Protein 3AB8 (pdb70)

Foldseek 3Di:
DEEEEEAQLFLFFQQLLVASLVLCLLVVHAYEYEHEQAVVQLCVLVVVVSCVSSVVSSVVSQVSRVVSQVVSVVVSVVSVHNYHYDYYYDHLLVVSQVVLVVGAEYTGEQDGDVDDLVAQFRHVSLLSNLQDHQHKYKYFGSDHDAQAEEEAEWQPDPFSVQLLVNVLVVCQSVVHAYEYEFEAPPQVSSVVRFVVSQVVSVVSVHHYHYDYYYDQSLVVQQVPDDANYEYTYERDHDDDPVDDSNRSNNGRHNYMYMYHD/DEEEEEAQLFLFFQQLLQASLVLCLLLVHAYEYEYEQALVVLQPLVCVSVVSSVVSSVVSQVVLVVSQVVSVVVSVVSVHHYHYYYHYYHLLVVSQVVLVPGAEYTGEQDGDVDDLPAQFRHPSLQSNLQDHQHKYKYFGSDHAAQAEEEAEWQPDPFSVQLLVSVLVSCQSVVHAYEYEFEAPDQVSRVVRFVVSQVVSVVSVHHYHYDYYYDQSLVVQQVPDDANYEYTYEADHDDDPVDDSNRSNNGRHNYMYMYGD

B-factor: mean 15.35, std 7.12, range [5.15, 46.77]

InterPro domains:
  IPR006015 Universal stress protein A family [PR01438] (154-172)
  IPR006015 Universal stress protein A family [PR01438] (246-268)
  IPR006016 UspA [PF00582] (2-147)

Radius of gyration: 24.47 Å; Cα contacts (8 Å, |Δi|>4): 1209; chains: 2; bounding box: 44×69×67 Å

Nearest PDB structures (foldseek):
  3ab8-assembly1_B  TM=1.004E+00  e=9.049E-58  Thermus thermophilus HB8
  3ab8-assembly1_A  TM=1.002E+00  e=3.783E-56  Thermus thermophilus HB8
  3ab7-assembly3_B  TM=9.927E-01  e=1.081E-43  Thermus thermophilus HB8
  3ab7-assembly2_A  TM=9.658E-01  e=2.750E-43  Thermus thermophilus HB8
  3olq-assembly1_A-2  TM=7.459E-01  e=1.539E-10  Proteus mirabilis HI4320

Sequence (521 aa):
MRILLATDGSPQARGAEALAEWLAYKLSAPLTVLFVVDTRLARIPELLPVPVLRTELERALALRGEAVLERVRQSALAAGVAVEAVLEEGVPHEAILRRARAADLLVLGRSGEAHGDGFGGLGSTADRVLRASPVPVLLAPGEPVELEGALLGYDASESAVRALHALAPLARALGLGVRVVSVHEDPARAEAWALEAEAYLRDHGVEASALVLGGDAADHLLRLQGPGDLLALGAPVRRLVFGSTAERVIRNAQGPVLTARMRILLATDGSPQARGAEALAEWLAYKLSAPLTVLFVVDTRLARIPELPVPVLRTELERALALRGEAVLERVRQSALAAGVAVEAVLEEGVPHEAILRRARAADLLVLGRSGEAHGDGFGGLGSTADRVLRASPVPVLLAPGEPVELEGALLGYDASESAVRALHALAPLARALGLGVRVVSVHEDPARAEAWALEAEAYLRDHGVEASALVLGGDAADHLLRLQGPGDLLALGAPVRRLVFGSTAERVIRNAQGPVLTAR

Secondary structure (DSSP, 8-state):
--EEEE--S-GGGHHHHHHHHHHHHHHT--EEEEEEEEHHHHTHHHH--HHHHHHHHHHHHHHHHHHHHHHHHHHHHHTT--EEEEEEEE-HHHHHHHHHTT-SEEEEESS-TTS-TT--S--HHHHHHHHH-SS-EEEE-SS-----EEEEE--S-HHHHHHHHHHHHHHHHHT--EEEEEE-SSHHHHHHHHHHHHHHHHHTT--EEEEEE-S-HHHHHHHH--TTEEEEEEPP-S--SS--HHHHHHHH-SS-EEEE-/--EEEE--S-GGGHHHHHHHHHHHHHHT--EEEEEEEEHHHHTGGG--HHHHHHHHHHHHHHHHHHHHHHHHHHHHHHT--EEEEEEEE-HHHHHHHHHTT-SEEEEESS-TTS-TT--S--HHHHHHHHH-SS-EEEE-SS-----EEEEE--S-HHHHHHHHHHHHHHHHHT--EEEEEE-SSHHHHHHHHHHHHHHHHHTT--EEEEEE-S-HHHHHHHH--TTEEEEEEPP-S--SS--HHHHHHHH-SS-EEEE-

Solvent-accessible surface area: 22353 Å² total; per-residue (Å²): 91,35,0,2,0,8,8,42,21,5,96,14,4,89,2,0,13,42,6,0,19,56,0,2,139,110,37,106,7,35,0,11,0,2,12,18,5,14,28,78,67,0,103,83,13,99,131,175,125,57,101,82,80,46,59,88,74,36,144,59,34,30,107,102,0,84,65,11,11,86,108,1,98,115,54,0,90,9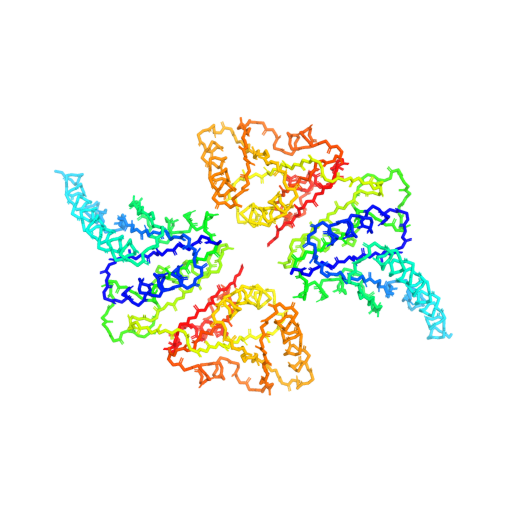3,44,66,8,73,27,77,44,18,62,28,82,15,31,15,20,101,4,8,33,93,84,0,48,38,2,29,5,0,0,8,9,12,9,15,91,89,69,54,98,80,75,50,11,34,11,75,34,5,25,111,0,2,38,50,1,18,8,29,1,0,0,3,22,10,116,60,48,99,6,127,7,1,0,0,12,2,68,15,45,73,31,3,1,24,0,0,31,20,0,2,84,8,2,150,56,33,67,26,34,2,68,0,3,0,21,61,138,48,95,74,120,0,32,59,44,1,116,33,0,11,56,6,0,132,61,41,40,6,143,17,58,37,69,66,53,32,54,60,25,2,56,48,6,34,185,60,10,22,103,7,20,3,0,0,7,10,8,9,133,172,142,66,142,184,18,33,55,11,26,90,0,6,170,73,6,124,0,0,0,0,1,4,68,81,36,0,2,0,9,9,42,28,9,93,11,4,85,2,0,12,42,6,0,28,51,0,1,134,109,37,108,8,38,0,9,0,1,11,18,3,13,41,119,65,1,31,91,30,96,192,127,60,66,71,96,66,54,90,73,43,139,59,26,23,104,107,0,86,63,12,12,59,111,1,96,60,51,0,85,90,45,68,10,71,16,86,44,15,71,26,85,16,33,16,19,94,1,8,33,93,91,0,52,35,2,30,4,0,0,7,8,12,9,14,86,89,73,54,95,79,75,50,12,38,11,78,33,5,27,112,0,3,39,49,1,17,9,30,2,0,0,2,23,9,118,59,52,113,7,82,10,2,1,0,11,2,68,14,45,74,29,2,2,31,0,0,31,20,1,2,83,6,3,153,53,32,68,28,25,3,74,0,3,0,24,75,98,68,96,71,34,0,90,57,56,0,96,37,0,11,58,6,0,135,61,38,40,4,134,15,54,36,62,58,52,34,73,60,26,0,61,50,6,34,187,59,10,23,104,10,20,3,0,0,8,9,6,9,133,170,143,64,141,186,21,32,58,11,28,82,0,5,170,72,7,123,0,0,0,0,1,4,68

Structure (mmCIF, N/CA/C/O backbone):
data_3AB8
#
_entry.id   3AB8
#
_cell.length_a   38.910
_cell.length_b   53.774
_cell.length_c   63.429
_cell.angle_alpha   78.91
_cell.angle_beta   72.12
_cell.angle_gamma   69.66
#
_symmetry.space_group_name_H-M   'P 1'
#
loop_
_entity.id
_entity.type
_entity.pdbx_description
1 polymer 'Putative uncharacterized protein TTHA0350'
2 non-polymer "ADENOSINE-5'-TRIPHOSPHATE"
3 non-polymer 'MAGNESIUM ION'
4 water water
#
loop_
_atom_site.group_PDB
_atom_site.id
_atom_site.type_symbol
_atom_site.label_atom_id
_atom_site.label_alt_id
_atom_site.label_comp_id
_atom_site.label_asym_id
_atom_site.label_entity_id
_atom_site.label_seq_id
_atom_site.pdbx_PDB_ins_code
_atom_site.Cartn_x
_atom_site.Cartn_y
_atom_site.Cartn_z
_atom_site.occupancy
_atom_site.B_iso_or_equiv
_atom_site.auth_seq_id
_atom_site.auth_comp_id
_atom_site.auth_asym_id
_atom_site.auth_atom_id
_atom_site.pdbx_PDB_model_num
ATOM 1 N N . MET A 1 1 ? 7.516 41.813 -8.857 1.00 19.57 1 MET A N 1
ATOM 2 C CA . MET A 1 1 ? 8.719 42.356 -8.165 1.00 18.71 1 MET A CA 1
ATOM 3 C C . MET A 1 1 ? 8.995 41.474 -6.949 1.00 17.67 1 MET A C 1
ATOM 4 O O . MET A 1 1 ? 8.220 41.446 -5.995 1.00 17.67 1 MET A O 1
ATOM 9 N N . ARG A 1 2 ? 10.105 40.747 -7.001 1.00 14.19 2 ARG A N 1
ATOM 10 C CA . ARG A 1 2 ? 10.486 39.823 -5.939 1.00 12.06 2 ARG A CA 1
ATOM 11 C C . ARG A 1 2 ? 11.428 40.443 -4.909 1.00 10.68 2 ARG A C 1
ATOM 12 O O . ARG A 1 2 ? 12.475 40.986 -5.257 1.00 9.36 2 ARG A O 1
ATOM 20 N N . ILE A 1 3 ? 11.042 40.376 -3.637 1.00 8.75 3 ILE A N 1
ATOM 21 C CA . ILE A 1 3 ? 11.877 40.913 -2.567 1.00 7.93 3 ILE A CA 1
ATOM 22 C C . ILE A 1 3 ? 12.606 39.767 -1.879 1.00 8.05 3 ILE A C 1
ATOM 23 O O . ILE A 1 3 ? 12.000 38.746 -1.555 1.00 8.60 3 ILE A O 1
ATOM 28 N N . LEU A 1 4 ? 13.909 39.934 -1.667 1.00 7.53 4 LEU A N 1
ATOM 29 C CA . LEU A 1 4 ? 14.708 38.917 -0.993 1.00 7.82 4 LEU A CA 1
ATOM 30 C C . LEU A 1 4 ? 15.205 39.456 0.338 1.00 7.82 4 LEU A C 1
ATOM 31 O O . LEU A 1 4 ? 16.012 40.389 0.382 1.00 8.41 4 LEU A O 1
ATOM 36 N N . LEU A 1 5 ? 14.703 38.880 1.421 1.00 7.23 5 LEU A N 1
ATOM 37 C CA . LEU A 1 5 ? 15.115 39.275 2.757 1.00 6.95 5 LEU A CA 1
ATOM 38 C C . LEU A 1 5 ? 16.191 38.316 3.236 1.00 6.23 5 LEU A C 1
ATOM 39 O O . LEU A 1 5 ? 15.989 37.098 3.242 1.00 8.13 5 LEU A O 1
ATOM 44 N N . ALA A 1 6 ? 17.339 38.860 3.620 1.00 6.89 6 ALA A N 1
ATOM 45 C CA . ALA A 1 6 ? 18.424 38.033 4.138 1.00 6.94 6 ALA A CA 1
ATOM 46 C C . ALA A 1 6 ? 18.492 38.316 5.631 1.00 8.16 6 ALA A C 1
ATOM 47 O O . ALA A 1 6 ? 18.655 39.462 6.034 1.00 9.91 6 ALA A O 1
ATOM 49 N N . THR A 1 7 ? 18.350 37.285 6.456 1.00 7.95 7 THR A N 1
ATOM 50 C CA . THR A 1 7 ? 18.411 37.491 7.900 1.00 7.89 7 THR A CA 1
ATOM 51 C C . THR A 1 7 ? 19.193 36.409 8.622 1.00 7.31 7 THR A C 1
ATOM 52 O O . THR A 1 7 ? 19.156 35.249 8.227 1.00 8.81 7 THR A O 1
ATOM 56 N N . ASP A 1 8 ? 19.920 36.806 9.665 1.00 8.27 8 ASP A N 1
ATOM 57 C CA . ASP A 1 8 ? 20.682 35.867 10.474 1.00 8.89 8 ASP A CA 1
ATOM 58 C C . ASP A 1 8 ? 19.935 35.650 11.791 1.00 10.17 8 ASP A C 1
ATOM 59 O O . ASP A 1 8 ? 20.443 35.020 12.719 1.00 11.55 8 ASP A O 1
ATOM 64 N N . GLY A 1 9 ? 18.716 36.180 11.853 1.00 9.29 9 GLY A N 1
ATOM 65 C CA . GLY A 1 9 ? 17.883 36.027 13.038 1.00 11.19 9 GLY A CA 1
ATOM 66 C C . GLY A 1 9 ? 18.309 36.801 14.271 1.00 10.82 9 GLY A C 1
ATOM 67 O O . GLY A 1 9 ? 17.752 36.603 15.352 1.00 13.48 9 GLY A O 1
ATOM 68 N N . SER A 1 10 ? 19.282 37.694 14.118 1.00 9.96 10 SER A N 1
ATOM 69 C CA . SER A 1 10 ? 19.783 38.487 15.235 1.00 9.86 10 SER A CA 1
ATOM 70 C C . SER A 1 10 ? 18.930 39.722 15.518 1.00 9.87 10 SER A C 1
ATOM 71 O O . SER A 1 10 ? 18.099 40.118 14.705 1.00 9.68 10 SER A O 1
ATOM 74 N N . PRO A 1 11 ? 19.119 40.340 16.695 1.00 10.96 11 PRO A N 1
ATOM 75 C CA . PRO A 1 11 ? 18.346 41.539 17.025 1.00 11.23 11 PRO A CA 1
ATOM 76 C C . PRO A 1 11 ? 18.609 42.635 15.990 1.00 11.50 11 PRO A C 1
ATOM 77 O O . PRO A 1 11 ? 17.695 43.338 15.578 1.00 11.95 11 PRO A O 1
ATOM 81 N N . GLN A 1 12 ? 19.864 42.764 15.565 1.00 10.73 12 GLN A N 1
ATOM 82 C CA . GLN A 1 12 ? 20.237 43.775 14.577 1.00 10.68 12 GLN A CA 1
ATOM 83 C C . GLN A 1 12 ? 19.555 43.558 13.231 1.00 10.05 12 GLN A C 1
ATOM 84 O O . GLN A 1 12 ? 19.502 44.467 12.411 1.00 10.03 12 GLN A O 1
ATOM 90 N N . ALA A 1 13 ? 19.037 42.355 13.000 1.00 9.94 13 ALA A N 1
ATOM 91 C CA . ALA A 1 13 ? 18.363 42.062 11.739 1.00 9.91 13 ALA A CA 1
ATOM 92 C C . ALA A 1 13 ? 16.849 42.214 11.843 1.00 10.20 13 ALA A C 1
ATOM 93 O O . ALA A 1 13 ? 16.142 42.077 10.844 1.00 9.86 13 ALA A O 1
ATOM 95 N N . ARG A 1 14 ? 16.352 42.513 13.041 1.00 8.00 14 ARG A N 1
ATOM 96 C CA . ARG A 1 14 ? 14.909 42.633 13.237 1.00 11.14 14 ARG A CA 1
ATOM 97 C C . ARG A 1 14 ? 14.264 43.740 12.405 1.00 9.94 14 ARG A C 1
ATOM 98 O O . ARG A 1 14 ? 13.140 43.582 11.921 1.00 10.13 14 ARG A O 1
ATOM 106 N N . GLY A 1 15 ? 14.976 44.848 12.228 1.00 9.44 15 GLY A N 1
ATOM 107 C CA . GLY A 1 15 ? 14.439 45.945 11.443 1.00 8.53 15 GLY A CA 1
ATOM 108 C C . GLY A 1 15 ? 14.253 45.543 9.990 1.00 9.22 15 GLY A C 1
ATOM 109 O O . GLY A 1 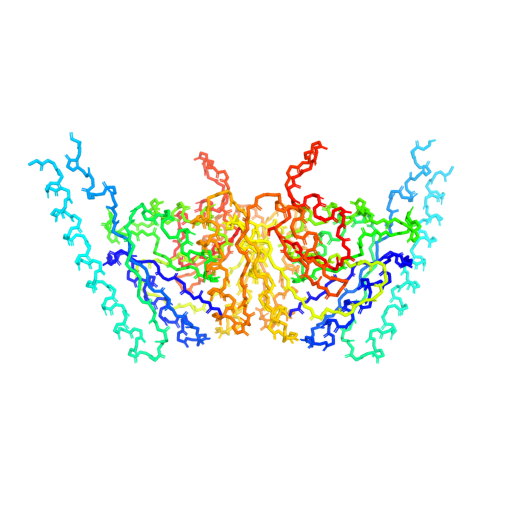15 ? 13.241 45.870 9.365 1.00 9.76 15 GLY A O 1
ATOM 110 N N . ALA A 1 16 ? 15.233 44.826 9.451 1.00 7.94 16 ALA A N 1
ATOM 111 C CA . ALA A 1 16 ? 15.179 44.367 8.065 1.00 7.43 16 ALA A CA 1
ATOM 112 C C . ALA A 1 16 ? 14.009 43.407 7.863 1.00 7.17 16 ALA A C 1
ATOM 113 O O . ALA A 1 16 ? 13.293 43.486 6.868 1.00 7.64 16 ALA A O 1
ATOM 115 N N . GLU A 1 17 ? 13.821 42.494 8.811 1.00 7.76 17 GLU A N 1
ATOM 116 C CA . GLU A 1 17 ? 12.729 41.534 8.725 1.00 8.27 17 GLU A CA 1
ATOM 117 C C . GLU A 1 17 ? 11.390 42.265 8.670 1.00 7.34 17 GLU A C 1
ATOM 118 O O . GLU A 1 17 ? 10.538 41.957 7.838 1.00 7.74 17 GLU A O 1
ATOM 124 N N . ALA A 1 18 ? 11.213 43.234 9.562 1.00 9.43 18 ALA A N 1
ATOM 125 C CA . ALA A 1 18 ? 9.971 44.002 9.616 1.00 8.70 18 ALA A CA 1
ATOM 126 C C . ALA A 1 18 ? 9.753 44.828 8.351 1.00 9.61 18 ALA A C 1
ATOM 127 O O . ALA A 1 18 ? 8.644 44.889 7.823 1.00 9.55 18 ALA A O 1
ATOM 129 N N . LEU A 1 19 ? 10.817 45.462 7.868 1.00 8.90 19 LEU A N 1
ATOM 130 C CA . LEU A 1 19 ? 10.720 46.290 6.672 1.00 9.80 19 LEU A CA 1
ATOM 131 C C . LEU A 1 19 ? 10.396 45.466 5.435 1.00 9.92 19 LEU A C 1
ATOM 132 O O . LEU A 1 19 ? 9.559 45.862 4.628 1.00 9.35 19 LEU A O 1
ATOM 137 N N . ALA A 1 20 ? 11.060 44.323 5.280 1.00 9.04 20 ALA A N 1
ATOM 138 C CA . ALA A 1 20 ? 10.809 43.467 4.123 1.00 9.63 20 ALA A CA 1
ATOM 139 C C . ALA A 1 20 ? 9.345 43.027 4.100 1.00 9.18 20 ALA A C 1
ATOM 140 O O . ALA A 1 20 ? 8.706 43.026 3.049 1.00 8.92 20 ALA A O 1
ATOM 142 N N . GLU A 1 21 ? 8.811 42.656 5.260 1.00 8.45 21 GLU A N 1
ATOM 143 C CA . GLU A 1 21 ? 7.417 42.230 5.332 1.00 10.65 21 GLU A CA 1
ATOM 144 C C . GLU A 1 21 ? 6.476 43.399 5.050 1.00 9.47 21 GLU A C 1
ATOM 145 O O . GLU A 1 21 ? 5.493 43.254 4.322 1.00 11.42 21 GLU A O 1
ATOM 151 N N . TRP A 1 22 ? 6.789 44.553 5.626 1.00 9.77 22 TRP A N 1
ATOM 152 C CA . TRP A 1 22 ? 5.993 45.767 5.439 1.00 9.77 22 TRP A CA 1
ATOM 153 C C . TRP A 1 22 ? 5.979 46.149 3.956 1.00 10.58 22 TRP A C 1
ATOM 154 O O . TRP A 1 22 ? 4.933 46.494 3.397 1.00 11.64 22 TRP A O 1
ATOM 165 N N . LEU A 1 23 ? 7.144 46.091 3.319 1.00 11.64 23 LEU A N 1
ATOM 166 C CA . LEU A 1 23 ? 7.240 46.423 1.902 1.00 11.11 23 LEU A CA 1
ATOM 167 C C . LEU A 1 23 ? 6.478 45.423 1.044 1.00 10.86 23 LEU A C 1
ATOM 168 O O . LEU A 1 23 ? 5.742 45.810 0.141 1.00 10.29 23 LEU A O 1
ATOM 173 N N . ALA A 1 24 ? 6.652 44.133 1.321 1.00 11.07 24 ALA A N 1
ATOM 174 C CA . ALA A 1 24 ? 5.962 43.103 0.550 1.00 10.98 24 ALA A CA 1
ATOM 175 C C . ALA A 1 24 ? 4.460 43.348 0.593 1.00 11.77 24 ALA A C 1
ATOM 176 O O . ALA A 1 24 ? 3.772 43.251 -0.419 1.00 10.94 24 ALA A O 1
ATOM 178 N N . TYR A 1 25 ? 3.957 43.675 1.775 1.00 11.26 25 TYR A N 1
ATOM 179 C CA . TYR A 1 25 ? 2.537 43.935 1.940 1.00 13.03 25 TYR A CA 1
ATOM 180 C C . TYR A 1 25 ? 2.102 45.195 1.182 1.00 12.56 25 TYR A C 1
ATOM 181 O O . TYR A 1 25 ? 1.147 45.166 0.400 1.00 12.23 25 TYR A O 1
ATOM 190 N N . LYS A 1 26 ? 2.807 46.297 1.418 1.00 12.19 26 LYS A N 1
ATOM 191 C CA . LYS A 1 26 ? 2.495 47.567 0.769 1.00 13.22 26 LYS A CA 1
ATOM 192 C C . LYS A 1 26 ? 2.558 47.500 -0.755 1.00 12.86 26 LYS A C 1
ATOM 193 O O . LYS A 1 26 ? 1.760 48.135 -1.446 1.00 13.08 26 LYS A O 1
ATOM 199 N N . LEU A 1 27 ? 3.512 46.732 -1.274 1.00 11.62 27 LEU A N 1
ATOM 200 C CA . LEU A 1 27 ? 3.694 46.606 -2.716 1.00 11.86 27 LEU A CA 1
ATOM 201 C C . LEU A 1 27 ? 3.027 45.394 -3.356 1.00 13.06 27 LEU A C 1
ATOM 202 O O . LEU A 1 27 ? 3.057 45.248 -4.580 1.00 12.73 27 LEU A O 1
ATOM 207 N N . SER A 1 28 ? 2.419 44.537 -2.540 1.00 13.15 28 SER A N 1
ATOM 208 C CA . SER A 1 28 ? 1.777 43.322 -3.036 1.00 13.51 28 SER A CA 1
ATOM 209 C C . SER A 1 28 ? 2.821 42.511 -3.800 1.00 13.02 28 SER A C 1
ATOM 210 O O . SER A 1 28 ? 2.561 41.995 -4.887 1.00 15.42 28 SER A O 1
ATOM 213 N N . ALA A 1 29 ? 4.007 42.406 -3.211 1.00 12.01 29 ALA A N 1
ATOM 214 C CA . ALA A 1 29 ? 5.110 41.677 -3.820 1.00 11.13 29 ALA A CA 1
ATOM 215 C C . ALA A 1 29 ? 5.458 40.420 -3.031 1.00 11.64 29 ALA A C 1
ATOM 216 O O . ALA A 1 29 ? 5.368 40.402 -1.803 1.00 11.62 29 ALA A O 1
ATOM 218 N N . PRO A 1 30 ? 5.862 39.350 -3.733 1.00 10.33 30 PRO A N 1
ATOM 219 C CA . PRO A 1 30 ? 6.232 38.085 -3.093 1.00 10.88 30 PRO A CA 1
ATOM 220 C C . PRO A 1 30 ? 7.553 38.237 -2.341 1.00 10.23 30 PRO A C 1
ATOM 221 O O . PRO A 1 30 ? 8.432 38.984 -2.762 1.00 9.22 30 PRO A O 1
ATOM 225 N N . LEU A 1 31 ? 7.688 37.519 -1.234 1.00 9.37 31 LEU A N 1
ATOM 226 C CA . LEU A 1 31 ? 8.886 37.615 -0.417 1.00 9.74 31 LEU A CA 1
ATOM 227 C C . LEU A 1 31 ? 9.610 36.293 -0.229 1.00 10.72 31 LEU A C 1
ATOM 228 O O . LEU A 1 31 ? 8.992 35.270 0.071 1.00 10.22 31 LEU A O 1
ATOM 233 N N . THR A 1 32 ? 10.924 36.324 -0.420 1.00 9.99 32 THR A N 1
ATOM 234 C CA . THR A 1 32 ? 11.760 35.150 -0.212 1.00 9.51 32 THR A CA 1
ATOM 235 C C . THR A 1 32 ? 12.611 35.502 0.995 1.00 9.43 32 THR A C 1
ATOM 236 O O . THR A 1 32 ? 13.206 36.582 1.038 1.00 10.39 32 THR A O 1
ATOM 240 N N . VAL A 1 33 ? 12.641 34.614 1.984 1.00 9.32 33 VAL A N 1
ATOM 241 C CA . VAL A 1 33 ? 13.443 34.829 3.182 1.00 9.97 33 VAL A CA 1
ATOM 242 C C . VAL A 1 33 ? 14.577 33.817 3.147 1.00 8.81 33 VAL A C 1
ATOM 243 O O . VAL A 1 33 ? 14.342 32.617 3.000 1.00 9.06 33 VAL A O 1
ATOM 247 N N . LEU A 1 34 ? 15.804 34.313 3.284 1.00 7.77 34 LEU A N 1
ATOM 248 C CA . LEU A 1 34 ? 16.998 33.477 3.231 1.00 8.84 34 LEU A CA 1
ATOM 249 C C . LEU A 1 34 ? 17.848 33.511 4.497 1.00 7.89 34 LEU A C 1
ATOM 250 O O . LEU A 1 34 ? 18.132 34.581 5.035 1.00 7.87 34 LEU A O 1
ATOM 255 N N . PHE A 1 35 ? 18.240 32.329 4.971 1.00 9.21 35 PHE A N 1
ATOM 256 C CA . PHE A 1 35 ? 19.120 32.217 6.128 1.00 7.43 35 PHE A CA 1
ATOM 257 C C . PHE A 1 35 ? 20.286 31.375 5.630 1.00 9.11 35 PHE A C 1
ATOM 258 O O . PHE A 1 35 ? 20.083 30.331 5.007 1.00 7.92 35 PHE A O 1
ATOM 266 N N . VAL A 1 36 ? 21.503 31.831 5.888 1.00 9.20 36 VAL A N 1
ATOM 267 C CA . VAL A 1 36 ? 22.676 31.089 5.449 1.00 9.31 36 VAL A CA 1
ATOM 268 C C . VAL A 1 36 ? 23.433 30.447 6.602 1.00 9.40 36 VAL A C 1
ATOM 269 O O . VAL A 1 36 ? 23.801 31.120 7.566 1.00 9.92 36 VAL A O 1
ATOM 273 N N . VAL A 1 37 ? 23.648 29.138 6.502 1.00 9.72 37 VAL A N 1
ATOM 274 C CA . VAL A 1 37 ? 24.412 28.410 7.508 1.00 10.86 37 VAL A CA 1
ATOM 275 C C . VAL A 1 37 ? 25.846 28.818 7.191 1.00 11.53 37 VAL A C 1
ATOM 276 O O . VAL A 1 37 ? 26.384 28.460 6.140 1.00 11.32 37 VAL A O 1
ATOM 280 N N . ASP A 1 38 ? 26.448 29.575 8.102 1.00 10.89 38 ASP A N 1
ATOM 281 C CA . ASP A 1 38 ? 27.794 30.125 7.930 1.00 10.66 38 ASP A CA 1
ATOM 282 C C . ASP A 1 38 ? 28.945 29.123 7.991 1.00 11.33 38 ASP A C 1
ATOM 283 O O . ASP A 1 38 ? 29.306 28.649 9.068 1.00 11.75 38 ASP A O 1
ATOM 288 N N . THR A 1 39 ? 29.531 28.830 6.835 1.00 10.98 39 THR A N 1
ATOM 289 C CA . THR A 1 39 ? 30.652 27.896 6.760 1.00 13.73 39 THR A CA 1
ATOM 290 C C . THR A 1 39 ? 31.889 28.438 7.468 1.00 14.20 39 THR A C 1
ATOM 291 O O . THR A 1 39 ? 32.787 27.674 7.827 1.00 15.04 39 THR A O 1
ATOM 295 N N . ARG A 1 40 ? 31.947 29.751 7.669 1.00 14.49 40 ARG A N 1
ATOM 296 C CA . ARG A 1 40 ? 33.090 30.344 8.353 1.00 14.88 40 ARG A CA 1
ATOM 297 C C . ARG A 1 40 ? 33.061 29.933 9.821 1.00 14.27 40 ARG A C 1
ATOM 298 O O . ARG A 1 40 ? 34.087 29.924 10.501 1.00 16.43 40 ARG A O 1
ATOM 306 N N . LEU A 1 41 ? 31.877 29.589 10.311 1.00 12.36 41 LEU A N 1
ATOM 307 C CA . LEU A 1 41 ? 31.749 29.146 11.691 1.00 12.99 41 LEU A CA 1
ATOM 308 C C . LEU A 1 41 ? 31.968 27.634 11.726 1.00 14.06 41 LEU A C 1
ATOM 309 O O . LEU A 1 41 ? 32.723 27.116 12.551 1.00 14.29 41 LEU A O 1
ATOM 314 N N . ALA A 1 42 ? 31.320 26.931 10.804 1.00 14.06 42 ALA A N 1
ATOM 315 C CA . ALA A 1 42 ? 31.441 25.482 10.739 1.00 15.90 42 ALA A CA 1
ATOM 316 C C . ALA A 1 42 ? 32.864 25.012 10.416 1.00 16.59 42 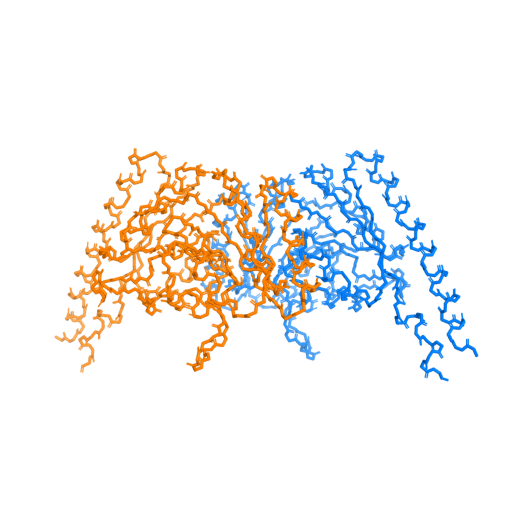ALA A C 1
ATOM 317 O O . ALA A 1 42 ? 33.234 23.892 10.758 1.00 18.02 42 ALA A O 1
ATOM 319 N N . ARG A 1 43 ? 33.661 25.864 9.773 1.00 16.40 43 ARG A N 1
ATOM 320 C CA . ARG A 1 43 ? 35.032 25.500 9.403 1.00 18.06 43 ARG A CA 1
ATOM 321 C C . ARG A 1 43 ? 36.062 25.694 10.510 1.00 17.10 43 ARG A C 1
ATOM 322 O O . ARG A 1 43 ? 37.211 25.285 10.362 1.00 18.06 43 ARG A O 1
ATOM 330 N N . ILE A 1 44 ? 35.665 26.319 11.612 1.00 16.13 44 ILE A N 1
ATOM 331 C CA . ILE A 1 44 ? 36.605 26.569 12.696 1.00 16.81 44 ILE A CA 1
ATOM 332 C C . ILE A 1 44 ? 37.393 25.327 13.122 1.00 17.85 44 ILE A C 1
ATOM 333 O O . ILE A 1 44 ? 38.610 25.392 13.297 1.00 18.34 44 ILE A O 1
ATOM 338 N N . PRO A 1 45 ? 36.716 24.178 13.289 1.00 18.44 45 PRO A N 1
ATOM 339 C CA . PRO A 1 45 ? 37.449 22.973 13.691 1.00 20.04 45 PRO A CA 1
ATOM 340 C C . PRO A 1 45 ? 38.572 22.629 12.704 1.00 21.81 45 PRO A C 1
ATOM 341 O O . PRO A 1 45 ? 39.624 22.122 13.097 1.00 22.92 45 PRO A O 1
ATOM 345 N N . GLU A 1 46 ? 38.347 22.920 11.426 1.00 23.45 46 GLU A N 1
ATOM 346 C CA . GLU A 1 46 ? 39.328 22.624 10.383 1.00 26.54 46 GLU A CA 1
ATOM 347 C C . GLU A 1 46 ? 40.549 23.543 10.397 1.00 27.91 46 GLU A C 1
ATOM 348 O O . GLU A 1 46 ? 41.664 23.106 10.104 1.00 29.03 46 GLU A O 1
ATOM 354 N N . LEU A 1 47 ? 40.344 24.816 10.724 1.00 29.33 47 LEU A N 1
ATOM 355 C CA . LEU A 1 47 ? 41.454 25.764 10.761 1.00 30.26 47 LEU A CA 1
ATOM 356 C C . LEU A 1 47 ? 42.435 25.404 11.868 1.00 30.97 47 LEU A C 1
ATOM 357 O O . LEU A 1 47 ? 43.604 25.789 11.822 1.00 30.31 47 LEU A O 1
ATOM 362 N N . LEU A 1 48 ? 41.953 24.659 12.858 1.00 30.59 48 LEU A N 1
ATOM 363 C CA . LEU A 1 48 ? 42.785 24.243 13.979 1.00 32.31 48 LEU A CA 1
ATOM 364 C C . LEU A 1 48 ? 43.658 23.050 13.601 1.00 33.12 48 LEU A C 1
ATOM 365 O O . LEU A 1 48 ? 44.027 22.243 14.456 1.00 34.76 48 LEU A O 1
ATOM 370 N N . PRO A 1 56 ? 38.896 14.141 15.343 1.00 31.07 56 PRO A N 1
ATOM 371 C CA . PRO A 1 56 ? 37.672 13.921 14.567 1.00 29.06 56 PRO A CA 1
ATOM 372 C C . PRO A 1 56 ? 37.071 15.233 14.068 1.00 27.61 56 PRO A C 1
ATOM 373 O O . PRO A 1 56 ? 35.892 15.509 14.292 1.00 27.12 56 PRO A O 1
ATOM 377 N N . VAL A 1 57 ? 37.889 16.034 13.393 1.00 24.34 57 VAL A N 1
ATOM 378 C CA . VAL A 1 57 ? 37.445 17.322 12.873 1.00 22.99 57 VAL A CA 1
ATOM 379 C C . VAL A 1 57 ? 36.162 17.232 12.043 1.00 19.93 57 VAL A C 1
ATOM 380 O O . VAL A 1 57 ? 35.256 18.054 12.202 1.00 17.68 57 VAL A O 1
ATOM 384 N N . PRO A 1 58 ? 36.068 16.241 11.138 1.00 18.06 58 PRO A N 1
ATOM 385 C CA . PRO A 1 58 ? 34.853 16.120 10.326 1.00 16.26 58 PRO A CA 1
ATOM 386 C C . PRO A 1 58 ? 33.595 15.955 11.183 1.00 15.49 58 PRO A C 1
ATOM 387 O O . PRO A 1 58 ? 32.526 16.451 10.832 1.00 15.23 58 PRO A O 1
ATOM 391 N N . VAL A 1 59 ? 33.727 15.253 12.304 1.00 14.99 59 VAL A N 1
ATOM 392 C CA . VAL A 1 59 ? 32.592 15.044 13.193 1.00 15.13 59 VAL A CA 1
ATOM 393 C C . VAL A 1 59 ? 32.226 16.357 13.880 1.00 15.34 59 VAL A C 1
ATOM 394 O O . VAL A 1 59 ? 31.056 16.725 13.951 1.00 14.53 59 VAL A O 1
ATOM 398 N N . LEU A 1 60 ? 33.234 17.065 14.377 1.00 15.58 60 LEU A N 1
ATOM 399 C CA . LEU A 1 60 ? 33.001 18.337 15.044 1.00 14.57 60 LEU A CA 1
ATOM 400 C C . LEU A 1 60 ? 32.340 19.318 14.084 1.00 14.67 60 LEU A C 1
ATOM 401 O O . LEU A 1 60 ? 31.405 20.029 14.455 1.00 13.21 60 LEU A O 1
ATOM 406 N N . ARG A 1 61 ? 32.816 19.347 12.843 1.00 14.76 61 ARG A N 1
ATOM 407 C CA . ARG A 1 61 ? 32.250 20.252 11.852 1.00 15.72 61 ARG A CA 1
ATOM 408 C C . ARG A 1 61 ? 30.790 19.916 11.596 1.00 14.85 61 ARG A C 1
ATOM 409 O O . ARG A 1 61 ? 29.953 20.807 11.496 1.00 15.01 61 ARG A O 1
ATOM 417 N N . THR A 1 62 ? 30.484 18.627 11.492 1.00 15.41 62 THR A N 1
ATOM 418 C CA . THR A 1 62 ? 29.112 18.199 11.246 1.00 14.81 62 THR A CA 1
ATOM 419 C C . THR A 1 62 ? 28.201 18.588 12.405 1.00 14.40 62 THR A C 1
ATOM 420 O O . THR A 1 62 ? 27.060 18.999 12.194 1.00 14.93 62 THR A O 1
ATOM 424 N N . GLU A 1 63 ? 28.705 18.468 13.629 1.00 12.85 63 GLU A N 1
ATOM 425 C CA . GLU A 1 63 ? 27.912 18.814 14.801 1.00 12.76 63 GLU A CA 1
ATOM 426 C C . GLU A 1 63 ? 27.604 20.308 14.806 1.00 13.29 63 GLU A C 1
ATOM 427 O O . GLU A 1 63 ? 26.487 20.714 15.129 1.00 13.72 63 GLU A O 1
ATOM 433 N N . LEU A 1 64 ? 28.586 21.125 14.432 1.00 13.28 64 LEU A N 1
ATOM 434 C CA . LEU A 1 64 ? 28.381 22.572 14.389 1.00 13.80 64 LEU A CA 1
ATOM 435 C C . LEU A 1 64 ? 27.406 22.957 13.276 1.00 14.52 64 LEU A C 1
ATOM 436 O O . LEU A 1 64 ? 26.529 23.805 13.471 1.00 13.52 64 LEU A O 1
ATOM 441 N N . GLU A 1 65 ? 27.562 22.340 12.109 1.00 14.23 65 GLU A N 1
ATOM 442 C CA . GLU A 1 65 ? 26.678 22.628 10.987 1.00 15.27 65 GLU A CA 1
ATOM 443 C C . GLU A 1 65 ? 25.244 22.279 11.354 1.00 15.84 65 GLU A C 1
ATOM 444 O O . GLU A 1 65 ? 24.313 23.009 11.021 1.00 15.28 65 GLU A O 1
ATOM 450 N N . ARG A 1 66 ? 25.075 21.157 12.045 1.00 16.06 66 ARG A N 1
ATOM 451 C CA . ARG A 1 66 ? 23.754 20.703 12.455 1.00 17.13 66 ARG A CA 1
ATOM 452 C C . ARG A 1 66 ? 23.085 21.725 13.371 1.00 15.62 66 ARG A C 1
ATOM 453 O O . ARG A 1 66 ? 21.893 22.005 13.233 1.00 14.45 66 ARG A O 1
ATOM 461 N N . ALA A 1 67 ? 23.855 22.284 14.300 1.00 14.20 67 ALA A N 1
ATOM 462 C CA . ALA A 1 67 ? 23.327 23.276 15.230 1.00 13.46 67 ALA A CA 1
ATOM 463 C C . ALA A 1 67 ? 22.987 24.560 14.485 1.00 12.63 67 ALA A C 1
ATOM 464 O O . ALA A 1 67 ? 21.936 25.163 14.710 1.00 12.41 67 ALA A O 1
ATOM 466 N N . LEU A 1 68 ? 23.884 24.978 13.596 1.00 13.20 68 LEU A N 1
ATOM 467 C CA . LEU A 1 68 ? 23.666 26.191 12.819 1.00 12.50 68 LEU A CA 1
ATOM 468 C C . LEU A 1 68 ? 22.450 26.054 11.904 1.00 12.47 68 LEU A C 1
ATOM 469 O O . LEU A 1 68 ? 21.664 26.993 11.757 1.00 14.46 68 LEU A O 1
ATOM 474 N N . ALA A 1 69 ? 22.292 24.881 11.299 1.00 12.85 69 ALA A N 1
ATOM 475 C CA . ALA A 1 69 ? 21.168 24.628 10.403 1.00 12.45 69 ALA A CA 1
ATOM 476 C C . ALA A 1 69 ? 19.851 24.616 11.168 1.00 13.23 69 ALA A C 1
ATOM 477 O O . ALA A 1 69 ? 18.842 25.132 10.689 1.00 13.04 69 ALA A O 1
ATOM 479 N N . LEU A 1 70 ? 19.856 24.025 12.358 1.00 14.18 70 LEU A N 1
ATOM 480 C CA . LEU A 1 70 ? 18.639 23.983 13.153 1.00 16.10 70 LEU A CA 1
ATOM 481 C C . LEU A 1 70 ? 18.257 25.391 13.583 1.00 15.64 70 LEU A C 1
ATOM 482 O O . LEU A 1 70 ? 17.075 25.738 13.594 1.00 15.16 70 LEU A O 1
ATOM 487 N N . ARG A 1 71 ? 19.250 26.206 13.932 1.00 15.49 71 ARG A N 1
ATOM 488 C CA . ARG A 1 71 ? 18.966 27.579 14.320 1.00 16.60 71 ARG A CA 1
ATOM 489 C C . ARG A 1 71 ? 18.354 28.288 13.119 1.00 15.28 71 ARG A C 1
ATOM 490 O O . ARG A 1 71 ? 17.400 29.053 13.252 1.00 14.66 71 ARG A O 1
ATOM 498 N N . GLY A 1 72 ? 18.923 28.027 11.946 1.00 13.93 72 GLY A N 1
ATOM 499 C CA . GLY A 1 72 ? 18.432 28.639 10.726 1.00 12.89 72 GLY A CA 1
ATOM 500 C C . GLY A 1 72 ? 16.982 28.292 10.451 1.00 13.21 72 GLY A C 1
ATOM 501 O O . GLY A 1 72 ? 16.192 29.156 10.068 1.00 10.91 72 GLY A O 1
ATOM 502 N N . GLU A 1 73 ? 16.626 27.025 10.644 1.00 13.30 73 GLU A N 1
ATOM 503 C CA . GLU A 1 73 ? 15.251 26.597 10.406 1.00 14.54 73 GLU A CA 1
ATOM 504 C C . GLU A 1 73 ? 14.291 27.319 11.342 1.00 14.02 73 GLU A C 1
ATOM 505 O O . GLU A 1 73 ? 13.184 27.682 10.948 1.00 13.65 73 GLU A O 1
ATOM 511 N N . ALA A 1 74 ? 14.722 27.531 12.582 1.00 14.50 74 ALA A N 1
ATOM 512 C CA . ALA A 1 74 ? 13.892 28.215 13.569 1.00 14.79 74 ALA A CA 1
ATOM 513 C C . ALA A 1 74 ? 13.659 29.668 13.171 1.00 14.79 74 ALA A C 1
ATOM 514 O O . ALA A 1 74 ? 12.558 30.194 13.329 1.00 14.19 74 ALA A O 1
ATOM 516 N N . VAL A 1 75 ? 14.704 30.315 12.661 1.00 12.70 75 VAL A N 1
ATOM 517 C CA . VAL A 1 75 ? 14.608 31.699 12.224 1.00 12.60 75 VAL A CA 1
ATOM 518 C C . VAL A 1 75 ? 13.665 31.784 11.031 1.00 12.24 75 VAL A C 1
ATOM 519 O O . VAL A 1 75 ? 12.772 32.626 10.995 1.00 13.22 75 VAL A O 1
ATOM 523 N N . LEU A 1 76 ? 13.865 30.903 10.057 1.00 11.61 76 LEU A N 1
ATOM 524 C CA . LEU A 1 76 ? 13.022 30.892 8.866 1.00 12.73 76 LEU A CA 1
ATOM 525 C C . LEU A 1 76 ? 11.559 30.654 9.219 1.00 13.86 76 LEU A C 1
ATOM 526 O O . LEU A 1 76 ? 10.672 31.315 8.684 1.00 14.76 76 LEU A O 1
ATOM 531 N N . GLU A 1 77 ? 11.310 29.707 10.115 1.00 15.41 77 GLU A N 1
ATOM 532 C CA . GLU A 1 77 ? 9.944 29.408 10.526 1.00 16.90 77 GLU A CA 1
ATOM 533 C C . GLU A 1 77 ? 9.314 30.601 11.232 1.00 15.43 77 GLU A C 1
ATOM 534 O O . GLU A 1 77 ? 8.129 30.878 11.054 1.00 15.98 77 GLU A O 1
ATOM 540 N N . ARG A 1 78 ? 10.105 31.313 12.030 1.00 15.18 78 ARG A N 1
ATOM 541 C CA . ARG A 1 78 ? 9.582 32.481 12.725 1.00 15.95 78 ARG A CA 1
ATOM 542 C C . ARG A 1 78 ? 9.172 33.562 11.730 1.00 16.20 78 ARG A C 1
ATOM 543 O O . ARG A 1 78 ? 8.068 34.104 11.813 1.00 15.18 78 ARG A O 1
ATOM 551 N N . VAL A 1 79 ? 10.056 33.875 10.785 1.00 14.79 79 VAL A N 1
ATOM 552 C CA . VAL A 1 79 ? 9.752 34.904 9.794 1.00 13.40 79 VAL A CA 1
ATOM 553 C C . VAL A 1 79 ? 8.618 34.461 8.876 1.00 14.53 79 VAL A C 1
ATOM 554 O O . VAL A 1 79 ? 7.768 35.269 8.499 1.00 14.23 79 VAL A O 1
ATOM 558 N N . ARG A 1 80 ? 8.603 33.178 8.527 1.00 15.10 80 ARG A N 1
ATOM 559 C CA . ARG A 1 80 ? 7.556 32.642 7.662 1.00 17.66 80 ARG A CA 1
ATOM 560 C C . ARG A 1 80 ? 6.203 32.817 8.343 1.00 17.21 80 ARG A C 1
ATOM 561 O O . ARG A 1 80 ? 5.230 33.225 7.710 1.00 15.94 80 ARG A O 1
ATOM 569 N N . GLN A 1 81 ? 6.152 32.510 9.636 1.00 16.37 81 GLN A N 1
ATOM 570 C CA . GLN A 1 81 ? 4.920 32.647 10.404 1.00 18.20 81 GLN A CA 1
ATOM 571 C C . GLN A 1 81 ? 4.455 34.099 10.419 1.00 17.57 81 GLN A C 1
ATOM 572 O O . GLN A 1 81 ? 3.279 34.389 10.188 1.00 17.32 81 GLN A O 1
ATOM 578 N N . SER A 1 82 ? 5.388 35.007 10.685 1.00 16.45 82 SER A N 1
ATOM 579 C CA . SER A 1 82 ? 5.084 36.432 10.725 1.00 18.21 82 SER A CA 1
ATOM 580 C C . SER A 1 82 ? 4.555 36.918 9.380 1.00 18.35 82 SER A C 1
ATOM 581 O O . SER A 1 82 ? 3.536 37.608 9.314 1.00 17.53 82 SER A O 1
ATOM 584 N N . ALA A 1 83 ? 5.254 36.552 8.308 1.00 16.97 83 ALA A N 1
ATOM 585 C CA . ALA A 1 83 ? 4.865 36.952 6.959 1.00 18.40 83 ALA A CA 1
ATOM 586 C C . ALA A 1 83 ? 3.480 36.429 6.578 1.00 19.64 83 ALA A C 1
ATOM 587 O O . ALA A 1 83 ? 2.672 37.157 6.000 1.00 18.47 83 ALA A O 1
ATOM 589 N N . LEU A 1 84 ? 3.204 35.167 6.892 1.00 19.68 84 LEU A N 1
ATOM 590 C CA . LEU A 1 84 ? 1.901 34.591 6.576 1.00 21.49 84 LEU A CA 1
ATOM 591 C C . LEU A 1 84 ? 0.800 35.331 7.324 1.00 22.03 84 LEU A C 1
ATOM 592 O O . LEU A 1 84 ? -0.277 35.581 6.779 1.00 21.34 84 LEU A O 1
ATOM 597 N N . ALA A 1 85 ? 1.078 35.680 8.576 1.00 22.93 85 ALA A N 1
ATOM 598 C CA . ALA A 1 85 ? 0.107 36.388 9.400 1.00 24.47 85 ALA A CA 1
ATOM 599 C C . ALA A 1 85 ? -0.230 37.742 8.794 1.00 25.40 85 ALA A C 1
ATOM 600 O O . ALA A 1 85 ? -1.342 38.247 8.955 1.00 25.95 85 ALA A O 1
ATOM 602 N N . ALA A 1 86 ? 0.740 38.327 8.097 1.00 23.92 86 ALA A N 1
ATOM 603 C CA . ALA A 1 86 ? 0.558 39.628 7.470 1.00 23.61 86 ALA A CA 1
ATOM 604 C C . ALA A 1 86 ? -0.099 39.511 6.098 1.00 22.69 86 ALA A C 1
ATOM 605 O O . ALA A 1 86 ? -0.423 40.518 5.471 1.00 24.50 86 ALA A O 1
ATOM 607 N N . GLY A 1 87 ? -0.293 38.280 5.635 1.00 21.79 87 GLY A N 1
ATOM 608 C CA . GLY A 1 87 ? -0.916 38.068 4.340 1.00 20.17 87 GLY A CA 1
ATOM 609 C C . GLY A 1 87 ? 0.069 38.131 3.187 1.00 19.82 87 GLY A C 1
ATOM 610 O O . GLY A 1 87 ? -0.318 38.324 2.033 1.00 21.72 87 GLY A O 1
ATOM 611 N N . VAL A 1 88 ? 1.348 37.959 3.496 1.00 18.79 88 VAL A N 1
ATOM 612 C CA . VAL A 1 88 ? 2.387 38.002 2.476 1.00 18.08 88 VAL A CA 1
ATOM 613 C C . VAL A 1 88 ? 2.701 36.621 1.905 1.00 18.64 88 VAL A C 1
ATOM 614 O O . VAL A 1 88 ? 2.804 35.637 2.643 1.00 18.25 88 VAL A O 1
ATOM 618 N N . ALA A 1 89 ? 2.836 36.556 0.582 1.00 19.09 89 ALA A N 1
ATOM 619 C CA . ALA A 1 89 ? 3.178 35.314 -0.101 1.00 18.05 89 ALA A CA 1
ATOM 620 C C . ALA A 1 89 ? 4.666 35.142 0.170 1.00 18.69 89 ALA A C 1
ATOM 621 O O . ALA A 1 89 ? 5.495 35.825 -0.432 1.00 20.10 89 ALA A O 1
ATOM 623 N N . VAL A 1 90 ? 5.001 34.226 1.071 1.00 17.85 90 VAL A N 1
ATOM 624 C CA . VAL A 1 90 ? 6.389 34.018 1.458 1.00 17.32 90 VAL A CA 1
ATOM 625 C C . VAL A 1 90 ? 6.960 32.627 1.197 1.00 16.87 90 VAL A C 1
ATOM 626 O O . VAL A 1 90 ? 6.255 31.621 1.264 1.00 18.51 90 VAL A O 1
ATOM 630 N N . GLU A 1 91 ? 8.249 32.589 0.884 1.00 15.67 91 GLU A N 1
ATOM 631 C CA . GLU A 1 91 ? 8.948 31.335 0.659 1.00 15.31 91 GLU A CA 1
ATOM 632 C C . GLU A 1 91 ? 10.232 31.428 1.474 1.00 14.96 91 GLU A C 1
ATOM 633 O O . GLU A 1 91 ? 10.838 32.499 1.569 1.00 14.17 91 GLU A O 1
ATOM 639 N N . ALA A 1 92 ? 10.640 30.317 2.073 1.00 13.75 92 ALA A N 1
ATOM 640 C CA . ALA A 1 92 ? 11.846 30.313 2.886 1.00 12.55 92 ALA A CA 1
ATOM 641 C C . ALA A 1 92 ? 12.925 29.433 2.277 1.00 13.16 92 ALA A C 1
ATOM 642 O O . ALA A 1 92 ? 12.648 28.339 1.781 1.00 14.09 92 ALA A O 1
ATOM 644 N N . VAL A 1 93 ? 14.160 29.920 2.326 1.00 11.76 93 VAL A N 1
ATOM 645 C CA . VAL A 1 93 ? 15.298 29.203 1.772 1.00 12.31 93 VAL A CA 1
ATOM 646 C C . VAL A 1 93 ? 16.417 29.092 2.803 1.00 12.73 93 VAL A C 1
ATOM 647 O O . VAL A 1 93 ? 16.782 30.074 3.448 1.00 11.20 93 VAL A O 1
ATOM 651 N N . LEU A 1 94 ? 16.945 27.883 2.961 1.00 13.36 94 LEU A N 1
ATOM 652 C CA . LEU A 1 94 ? 18.039 27.630 3.891 1.00 13.22 94 LEU A CA 1
ATOM 653 C C . LEU A 1 94 ? 19.223 27.106 3.087 1.00 15.59 94 LEU A C 1
ATOM 654 O O . LEU A 1 94 ? 19.133 26.056 2.452 1.00 16.70 94 LEU A O 1
ATOM 659 N N . GLU A 1 95 ? 20.330 27.837 3.102 1.00 16.05 95 GLU A N 1
ATOM 660 C CA . GLU A 1 95 ? 21.511 27.401 2.366 1.00 18.66 95 GLU A CA 1
ATOM 661 C C . GLU A 1 95 ? 22.745 27.431 3.249 1.00 16.93 95 GLU A C 1
ATOM 662 O O . GLU A 1 95 ? 22.732 28.019 4.324 1.00 16.19 95 GLU A O 1
ATOM 668 N N . GLU A 1 96 ? 23.806 26.772 2.802 1.00 17.36 96 GLU A N 1
ATOM 669 C CA . GLU A 1 96 ? 25.047 26.770 3.557 1.00 15.57 96 GLU A CA 1
ATOM 670 C C . GLU A 1 96 ? 26.153 27.317 2.674 1.00 15.42 96 GLU A C 1
ATOM 671 O O . GLU A 1 96 ? 26.235 26.990 1.488 1.00 15.91 96 GLU A O 1
ATOM 677 N N . GLY A 1 97 ? 26.998 28.154 3.261 1.00 12.28 97 GLY A N 1
ATOM 678 C CA . GLY A 1 97 ? 28.104 28.740 2.530 1.00 12.83 97 GLY A CA 1
ATOM 679 C C . GLY A 1 97 ? 28.535 30.011 3.225 1.00 11.34 97 GLY A C 1
ATOM 680 O O . GLY A 1 97 ? 28.239 30.207 4.403 1.00 10.88 97 GLY A O 1
ATOM 681 N N . VAL A 1 98 ? 29.253 30.865 2.508 1.00 11.09 98 VAL A N 1
ATOM 682 C CA . VAL A 1 98 ? 29.684 32.140 3.060 1.00 10.92 98 VAL A CA 1
ATOM 683 C C . VAL A 1 98 ? 28.475 33.052 2.843 1.00 10.73 98 VAL A C 1
ATOM 684 O O . VAL A 1 98 ? 28.009 33.216 1.716 1.00 10.05 98 VAL A O 1
ATOM 688 N N . PRO A 1 99 ? 27.943 33.642 3.923 1.00 10.63 99 PRO A N 1
ATOM 689 C CA . PRO A 1 99 ? 26.776 34.519 3.808 1.00 10.97 99 PRO A CA 1
ATOM 690 C C . PRO A 1 99 ? 26.690 35.464 2.612 1.00 10.41 99 PRO A C 1
ATOM 691 O O . PRO A 1 99 ? 25.739 35.371 1.833 1.00 9.87 99 PRO A O 1
ATOM 695 N N . HIS A 1 100 ? 27.661 36.360 2.445 1.00 10.12 100 HIS A N 1
ATOM 696 C CA . HIS A 1 100 ? 27.579 37.299 1.332 1.00 9.86 100 HIS A CA 1
ATOM 697 C C . HIS A 1 100 ? 27.579 36.620 -0.030 1.00 9.67 100 HIS A C 1
ATOM 698 O O . HIS A 1 100 ? 26.933 37.101 -0.960 1.00 9.92 100 HIS A O 1
ATOM 705 N N . GLU A 1 101 ? 28.276 35.493 -0.148 1.00 10.41 101 GLU A N 1
ATOM 706 C CA . GLU A 1 101 ? 28.307 34.780 -1.423 1.00 9.76 101 GLU A CA 1
ATOM 707 C C . GLU A 1 101 ? 26.943 34.162 -1.737 1.00 10.15 101 GLU A C 1
ATOM 708 O O . GLU A 1 101 ? 26.445 34.275 -2.861 1.00 11.58 101 GLU A O 1
ATOM 714 N N . ALA A 1 102 ? 26.341 33.518 -0.741 1.00 8.34 102 ALA A N 1
ATOM 715 C CA . ALA A 1 102 ? 25.044 32.871 -0.914 1.00 9.95 102 ALA A CA 1
ATOM 716 C C . ALA A 1 102 ? 23.960 33.901 -1.185 1.00 9.25 102 ALA A C 1
ATOM 717 O O . ALA A 1 102 ? 23.074 33.683 -2.009 1.00 8.97 102 ALA A O 1
ATOM 719 N N . ILE A 1 103 ? 24.028 35.022 -0.479 1.00 8.93 103 ILE A N 1
ATOM 720 C CA . ILE A 1 103 ? 23.050 36.084 -0.668 1.00 8.84 103 ILE A CA 1
ATOM 721 C C . ILE A 1 103 ? 23.185 36.651 -2.083 1.00 9.04 103 ILE A C 1
ATOM 722 O O . ILE A 1 103 ? 22.190 36.866 -2.776 1.00 10.55 103 ILE A O 1
ATOM 727 N N . LEU A 1 104 ? 24.420 36.877 -2.519 1.00 8.97 104 LEU A N 1
ATOM 728 C CA . LEU A 1 104 ? 24.647 37.413 -3.856 1.00 9.93 104 LEU A CA 1
ATOM 729 C C . LEU A 1 104 ? 24.174 36.447 -4.948 1.00 10.12 104 LEU A C 1
ATOM 730 O O . LEU A 1 104 ? 23.713 36.877 -6.004 1.00 10.60 104 LEU A O 1
ATOM 735 N N . ARG A 1 105 ? 24.280 35.145 -4.699 1.00 10.05 105 ARG A N 1
ATOM 736 C CA . ARG A 1 105 ? 23.824 34.167 -5.677 1.00 12.13 105 ARG A CA 1
ATOM 737 C C . ARG A 1 105 ? 22.296 34.213 -5.772 1.00 10.69 105 ARG A C 1
ATOM 738 O O . ARG A 1 105 ? 21.732 34.242 -6.864 1.00 11.21 105 ARG A O 1
ATOM 746 N N . ARG A 1 106 ? 21.630 34.228 -4.624 1.00 10.14 106 ARG A N 1
ATOM 747 C CA . ARG A 1 106 ? 20.169 34.272 -4.596 1.00 10.57 106 ARG A CA 1
ATOM 748 C C . ARG A 1 106 ? 19.622 35.609 -5.101 1.00 9.29 106 ARG A C 1
ATOM 749 O O . ARG A 1 106 ? 18.480 35.691 -5.561 1.00 11.00 106 ARG A O 1
ATOM 757 N N . ALA A 1 107 ? 20.446 36.650 -5.030 1.00 10.30 107 ALA A N 1
ATOM 758 C CA . ALA A 1 107 ? 20.038 37.981 -5.469 1.00 10.18 107 ALA A CA 1
ATOM 759 C C . ALA A 1 107 ? 19.773 38.042 -6.970 1.00 10.53 107 ALA A C 1
ATOM 760 O O . ALA A 1 107 ? 19.006 38.886 -7.437 1.00 11.05 107 ALA A O 1
ATOM 762 N N . ARG A 1 108 ? 20.403 37.148 -7.727 1.00 11.13 108 ARG A N 1
ATOM 763 C CA . ARG A 1 108 ? 20.218 37.139 -9.171 1.00 11.37 108 ARG A CA 1
ATOM 764 C C . ARG A 1 108 ? 18.760 36.899 -9.560 1.00 12.42 108 ARG A C 1
ATOM 765 O O . ARG A 1 108 ? 18.335 37.287 -10.647 1.00 13.11 108 ARG A O 1
ATOM 773 N N . ALA A 1 109 ? 17.996 36.279 -8.664 1.00 11.81 109 ALA A N 1
ATOM 774 C CA . ALA A 1 109 ? 16.590 35.983 -8.924 1.00 11.41 109 ALA A CA 1
ATOM 775 C C . ALA A 1 109 ? 15.629 36.943 -8.221 1.00 10.14 109 ALA A C 1
ATOM 776 O O . ALA A 1 109 ? 14.409 36.745 -8.261 1.00 10.32 109 ALA A O 1
ATOM 778 N N . ALA A 1 110 ? 16.175 37.977 -7.583 1.00 9.97 110 ALA A N 1
ATOM 779 C CA . ALA A 1 110 ? 15.365 38.965 -6.863 1.00 9.45 110 ALA A CA 1
ATOM 780 C C . ALA A 1 110 ? 15.452 40.344 -7.512 1.00 9.89 110 ALA A C 1
ATOM 781 O O . ALA A 1 110 ? 16.324 40.588 -8.345 1.00 10.16 110 ALA A O 1
ATOM 783 N N . ASP A 1 111 ? 14.557 41.248 -7.115 1.00 8.34 111 ASP A N 1
ATOM 784 C CA . ASP A 1 111 ? 14.545 42.603 -7.665 1.00 10.11 111 ASP A CA 1
ATOM 785 C C . ASP A 1 111 ? 14.945 43.652 -6.632 1.00 10.01 111 ASP A C 1
ATOM 786 O O . ASP A 1 111 ? 15.273 44.790 -6.980 1.00 9.56 111 ASP A O 1
ATOM 791 N N . LEU A 1 112 ? 14.912 43.260 -5.363 1.00 10.07 112 LEU A N 1
ATOM 792 C CA . LEU A 1 112 ? 15.279 44.141 -4.263 1.00 8.96 112 LEU A CA 1
ATOM 793 C C . LEU A 1 112 ? 15.729 43.279 -3.095 1.00 8.09 112 LEU A C 1
ATOM 794 O O . LEU A 1 112 ? 15.089 42.279 -2.769 1.00 9.42 112 LEU A O 1
ATOM 799 N N . LEU A 1 113 ? 16.850 43.649 -2.486 1.00 8.12 113 LEU A N 1
ATOM 800 C CA . LEU A 1 113 ? 17.359 42.921 -1.335 1.00 8.68 113 LEU A CA 1
ATOM 801 C C . LEU A 1 113 ? 17.151 43.766 -0.096 1.00 9.03 113 LEU A C 1
ATOM 802 O O . LEU A 1 113 ? 17.238 44.991 -0.151 1.00 9.73 113 LEU A O 1
ATOM 807 N N . VAL A 1 114 ? 16.859 43.109 1.018 1.00 7.70 114 VAL A N 1
ATOM 808 C CA . VAL A 1 114 ? 16.680 43.807 2.280 1.00 8.24 114 VAL A CA 1
ATOM 809 C C . VAL A 1 114 ? 17.551 43.109 3.316 1.00 8.22 114 VAL A C 1
ATOM 810 O O . VAL A 1 114 ? 17.380 41.921 3.586 1.00 7.96 114 VAL A O 1
ATOM 814 N N . LEU A 1 115 ? 18.501 43.855 3.867 1.00 8.40 115 LEU A N 1
ATOM 815 C CA . LEU A 1 115 ? 19.417 43.341 4.882 1.00 8.14 115 LEU A CA 1
ATOM 816 C C . LEU A 1 115 ? 19.506 44.347 6.016 1.00 8.25 115 LEU A C 1
ATOM 817 O O . LEU A 1 115 ? 19.166 45.514 5.847 1.00 7.57 115 LEU A O 1
ATOM 822 N N . GLY A 1 116 ? 19.973 43.890 7.171 1.00 7.24 116 GLY A N 1
ATOM 823 C CA . GLY A 1 116 ? 20.148 44.798 8.283 1.00 7.77 116 GLY A CA 1
ATOM 824 C C . GLY A 1 116 ? 21.517 45.434 8.119 1.00 8.12 116 GLY A C 1
ATOM 825 O O . GLY A 1 116 ? 22.338 44.942 7.335 1.00 8.47 116 GLY A O 1
ATOM 826 N N . ARG A 1 117 ? 21.773 46.532 8.825 1.00 8.28 117 ARG A N 1
ATOM 827 C CA . ARG A 1 117 ? 23.080 47.186 8.744 1.00 8.36 117 ARG A CA 1
ATOM 828 C C . ARG A 1 117 ? 24.129 46.251 9.338 1.00 9.60 117 ARG A C 1
ATOM 829 O O . ARG A 1 117 ? 25.214 46.080 8.780 1.00 11.44 117 ARG A O 1
ATOM 837 N N . SER A 1 118 ? 23.804 45.658 10.483 1.00 10.34 118 SER A N 1
ATOM 838 C CA . SER A 1 118 ? 24.706 44.716 11.133 1.00 9.28 118 SER A CA 1
ATOM 839 C C . SER A 1 118 ? 23.920 43.483 11.561 1.00 9.95 118 SER A C 1
ATOM 840 O O . SER A 1 118 ? 22.744 43.348 11.224 1.00 8.33 118 SER A O 1
ATOM 843 N N . GLY A 1 119 ? 24.564 42.578 12.289 1.00 10.67 119 GLY A N 1
ATOM 844 C CA . GLY A 1 119 ? 23.878 41.368 12.696 1.00 10.30 119 GLY A CA 1
ATOM 845 C C . GLY A 1 119 ? 24.275 40.792 14.038 1.00 11.16 119 GLY A C 1
ATOM 846 O O . GLY A 1 119 ? 24.520 41.521 14.999 1.00 9.57 119 GLY A O 1
ATOM 847 N N . GLU A 1 120 ? 24.351 39.465 14.083 1.00 11.15 120 GLU A N 1
ATOM 848 C CA . GLU A 1 120 ? 24.672 38.728 15.300 1.00 11.17 120 GLU A CA 1
ATOM 849 C C . GLU A 1 120 ? 25.961 39.118 16.027 1.00 11.82 120 GLU A C 1
ATOM 850 O O . GLU A 1 120 ? 26.031 39.027 17.254 1.00 12.15 120 GLU A O 1
ATOM 856 N N . ALA A 1 121 ? 26.968 39.553 15.278 1.00 10.28 121 ALA A N 1
ATOM 857 C CA . ALA A 1 121 ? 28.267 39.896 15.861 1.00 11.24 121 ALA A CA 1
ATOM 858 C C . ALA A 1 121 ? 28.364 41.211 16.619 1.00 12.20 121 ALA A C 1
ATOM 859 O O . ALA A 1 121 ? 29.341 41.434 17.342 1.00 13.62 121 ALA A O 1
ATOM 861 N N . HIS A 1 122 ? 27.374 42.083 16.461 1.00 14.01 122 HIS A N 1
ATOM 862 C CA . HIS A 1 122 ? 27.414 43.377 17.135 1.00 14.49 122 HIS A CA 1
ATOM 863 C C . HIS A 1 122 ? 26.250 43.661 18.068 1.00 15.68 122 HIS A C 1
ATOM 864 O O . HIS A 1 122 ? 25.106 43.294 17.794 1.00 15.10 122 HIS A O 1
ATOM 871 N N . GLY A 1 123 ? 26.559 44.337 19.169 1.00 16.82 123 GLY A N 1
ATOM 872 C CA . GLY A 1 123 ? 25.537 44.688 20.136 1.00 18.99 123 GLY A CA 1
ATOM 873 C C . GLY A 1 123 ? 24.662 45.796 19.589 1.00 21.49 123 GLY A C 1
ATOM 874 O O . GLY A 1 123 ? 24.925 46.328 18.510 1.00 20.63 123 GLY A O 1
ATOM 875 N N . ASP A 1 124 ? 23.629 46.159 20.340 1.00 22.97 124 ASP A N 1
ATOM 876 C CA . ASP A 1 124 ? 22.696 47.196 19.912 1.00 25.64 124 ASP A CA 1
ATOM 877 C C . ASP A 1 124 ? 23.271 48.610 19.911 1.00 26.40 124 ASP A C 1
ATOM 878 O O . ASP A 1 124 ? 22.571 49.564 19.578 1.00 28.36 124 ASP A O 1
ATOM 880 N N . GLY A 1 125 ? 24.537 48.751 20.281 1.00 26.73 125 GLY A N 1
ATOM 881 C CA . GLY A 1 125 ? 25.142 50.071 20.291 1.00 26.39 125 GLY A CA 1
ATOM 882 C C . GLY A 1 125 ? 25.919 50.361 19.020 1.00 25.81 125 GLY A C 1
ATOM 883 O O . GLY A 1 125 ? 26.355 51.491 18.789 1.00 26.49 125 GLY A O 1
ATOM 884 N N . PHE A 1 126 ? 26.085 49.339 18.187 1.00 23.29 126 PHE A N 1
ATOM 885 C CA . PHE A 1 126 ? 26.828 49.475 16.938 1.00 21.33 126 PHE A CA 1
ATOM 886 C C . PHE A 1 126 ? 26.047 50.239 15.877 1.00 20.64 126 PHE A C 1
ATOM 887 O O . PHE A 1 126 ? 24.965 49.820 15.470 1.00 19.05 126 PHE A O 1
ATOM 895 N N . GLY A 1 127 ? 26.609 51.355 15.423 1.00 20.41 127 GLY A N 1
ATOM 896 C CA . GLY A 1 127 ? 25.937 52.150 14.410 1.00 19.01 127 GLY A CA 1
ATOM 897 C C . GLY A 1 127 ? 26.523 51.941 13.027 1.00 17.38 127 GLY A C 1
ATOM 898 O O . GLY A 1 127 ? 26.060 52.536 12.049 1.00 15.35 127 GLY A O 1
ATOM 899 N N . GLY A 1 128 ? 27.537 51.082 12.947 1.00 14.58 128 GLY A N 1
ATOM 900 C CA . GLY A 1 128 ? 28.193 50.812 11.683 1.00 14.19 128 GLY A CA 1
ATOM 901 C C . GLY A 1 128 ? 27.573 49.706 10.847 1.00 11.61 128 GLY A C 1
ATOM 902 O O . GLY A 1 128 ? 26.434 49.299 11.064 1.00 11.43 128 GLY A O 1
ATOM 903 N N . LEU A 1 129 ? 28.348 49.215 9.887 1.00 12.80 129 LEU A N 1
ATOM 904 C CA . LEU A 1 129 ? 27.897 48.171 8.979 1.00 13.39 129 LEU A CA 1
ATOM 905 C C . LEU A 1 129 ? 28.715 46.892 9.163 1.00 13.76 129 LEU A C 1
ATOM 906 O O . LEU A 1 129 ? 29.938 46.943 9.321 1.00 14.87 129 LEU A O 1
ATOM 911 N N . GLY A 1 130 ? 28.033 45.749 9.144 1.00 13.17 130 GLY A N 1
ATOM 912 C CA . GLY A 1 130 ? 28.715 44.473 9.273 1.00 12.19 130 GLY A CA 1
ATOM 913 C C . GLY A 1 130 ? 29.376 44.152 7.944 1.00 11.30 130 GLY A C 1
ATOM 914 O O . GLY A 1 130 ? 29.067 44.795 6.939 1.00 11.11 130 GLY A O 1
ATOM 915 N N . SER A 1 131 ? 30.262 43.159 7.915 1.00 9.30 131 SER A N 1
ATOM 916 C CA . SER A 1 131 ? 30.955 42.826 6.676 1.00 10.62 131 SER A CA 1
ATOM 917 C C . SER A 1 131 ? 30.109 42.091 5.642 1.00 10.02 131 SER A C 1
ATOM 918 O O . SER A 1 131 ? 30.401 42.154 4.447 1.00 10.14 131 SER A O 1
ATOM 921 N N . THR A 1 132 ? 29.060 41.398 6.080 1.00 9.16 132 THR A N 1
ATOM 922 C CA . THR A 1 132 ? 28.205 40.707 5.124 1.00 9.58 132 THR A CA 1
ATOM 923 C C . THR A 1 132 ? 27.414 41.771 4.360 1.00 9.53 132 THR A C 1
ATOM 924 O O . THR A 1 132 ? 27.322 41.726 3.134 1.00 8.53 132 THR A O 1
ATOM 928 N N . ALA A 1 133 ? 26.863 42.742 5.085 1.00 9.15 133 ALA A N 1
ATOM 929 C CA . ALA A 1 133 ? 26.101 43.813 4.438 1.00 8.39 133 ALA A CA 1
ATOM 930 C C . ALA A 1 133 ? 27.006 44.610 3.497 1.00 9.22 133 ALA A C 1
ATOM 931 O O . ALA A 1 133 ? 26.616 44.947 2.382 1.00 8.50 133 ALA A O 1
ATOM 933 N N . ASP A 1 134 ? 28.221 44.902 3.950 1.00 8.42 134 ASP A N 1
ATOM 934 C CA . ASP A 1 134 ? 29.172 45.657 3.137 1.00 10.38 134 ASP A CA 1
ATOM 935 C C . ASP A 1 134 ? 29.514 44.925 1.836 1.00 9.81 134 ASP A C 1
ATOM 936 O O . ASP A 1 134 ? 29.507 45.522 0.757 1.00 8.97 134 ASP A O 1
ATOM 941 N N . ARG A 1 135 ? 29.810 43.633 1.934 1.00 9.31 135 ARG A N 1
ATOM 942 C CA . ARG A 1 135 ? 30.160 42.850 0.750 1.00 10.02 135 ARG A CA 1
ATOM 943 C C . ARG A 1 135 ? 28.980 42.680 -0.202 1.00 9.62 135 ARG A C 1
ATOM 944 O O . ARG A 1 135 ? 29.158 42.640 -1.419 1.00 10.60 135 ARG A O 1
ATOM 952 N N . VAL A 1 136 ? 27.775 42.572 0.346 1.00 8.43 136 VAL A N 1
ATOM 953 C CA . VAL A 1 136 ? 26.600 42.414 -0.501 1.00 9.30 136 VAL A CA 1
ATOM 954 C C . VAL A 1 136 ? 26.270 43.697 -1.271 1.00 10.43 136 VAL A C 1
ATOM 955 O O . VAL A 1 136 ? 26.046 43.658 -2.478 1.00 10.45 136 VAL A O 1
ATOM 959 N N . LEU A 1 137 ? 26.259 44.839 -0.594 1.00 10.48 137 LEU A N 1
ATOM 960 C CA . LEU A 1 137 ? 25.925 46.077 -1.292 1.00 8.66 137 LEU A CA 1
ATOM 961 C C . LEU A 1 137 ? 26.957 46.465 -2.351 1.00 10.08 137 LEU A C 1
ATOM 962 O O . LEU A 1 137 ? 26.611 47.077 -3.362 1.00 10.17 137 LEU A O 1
ATOM 967 N N . ARG A 1 138 ? 28.218 46.096 -2.135 1.00 9.55 138 ARG A N 1
ATOM 968 C CA . ARG A 1 138 ? 29.267 46.442 -3.089 1.00 9.66 138 ARG A CA 1
ATOM 969 C C . ARG A 1 138 ? 29.299 45.574 -4.341 1.00 10.24 138 ARG A C 1
ATOM 970 O O . ARG A 1 138 ? 29.904 45.960 -5.338 1.00 12.42 138 ARG A O 1
ATOM 978 N N . ALA A 1 139 ? 28.645 44.415 -4.303 1.00 9.99 139 ALA A N 1
ATOM 979 C CA . ALA A 1 139 ? 28.657 43.508 -5.449 1.00 9.85 139 ALA A CA 1
ATOM 980 C C . ALA A 1 139 ? 27.289 43.058 -5.962 1.00 10.82 139 ALA A C 1
ATOM 981 O O . ALA A 1 139 ? 27.207 42.293 -6.925 1.00 11.83 139 ALA A O 1
ATOM 983 N N . SER A 1 140 ? 26.219 43.517 -5.330 1.00 10.08 140 SER A N 1
ATOM 984 C CA . SER A 1 140 ? 24.882 43.109 -5.751 1.00 10.34 140 SER A CA 1
ATOM 985 C C . SER A 1 140 ? 24.447 43.680 -7.093 1.00 11.64 140 SER A C 1
ATOM 986 O O . SER A 1 140 ? 24.647 44.858 -7.368 1.00 11.11 140 SER A O 1
ATOM 989 N N . PRO A 1 141 ? 23.828 42.843 -7.942 1.00 12.34 141 PRO A N 1
ATOM 990 C CA . PRO A 1 141 ? 23.363 43.283 -9.258 1.00 14.42 141 PRO A CA 1
ATOM 991 C C . PRO A 1 141 ? 22.047 44.061 -9.134 1.00 13.68 141 PRO A C 1
ATOM 992 O O . PRO A 1 141 ? 21.668 44.812 -10.035 1.00 17.51 141 PRO A O 1
ATOM 996 N N . VAL A 1 142 ? 21.357 43.879 -8.013 1.00 12.47 142 VAL A N 1
ATOM 997 C CA . VAL A 1 142 ? 20.092 44.572 -7.787 1.00 11.64 142 VAL A CA 1
ATOM 998 C C . VAL A 1 142 ? 20.180 45.456 -6.550 1.00 9.35 142 VAL A C 1
ATOM 999 O O . VAL A 1 142 ? 21.031 45.254 -5.686 1.00 7.73 142 VAL A O 1
ATOM 1003 N N . PRO A 1 143 ? 19.297 46.457 -6.452 1.00 10.10 143 PRO A N 1
ATOM 1004 C CA . PRO A 1 143 ? 19.285 47.382 -5.317 1.00 9.33 143 PRO A CA 1
ATOM 1005 C C . PRO A 1 143 ? 19.253 46.700 -3.958 1.00 8.53 143 PRO A C 1
ATOM 1006 O O . PRO A 1 143 ? 18.576 45.687 -3.773 1.00 8.22 143 PRO A O 1
ATOM 1010 N N . VAL A 1 144 ? 19.988 47.275 -3.013 1.00 9.24 144 VAL A N 1
ATOM 1011 C CA . VAL A 1 144 ? 20.063 46.733 -1.664 1.00 9.76 144 VAL A CA 1
ATOM 1012 C C . VAL A 1 144 ? 19.572 47.761 -0.659 1.00 9.05 144 VAL A C 1
ATOM 1013 O O . VAL A 1 144 ? 20.018 48.906 -0.660 1.00 11.16 144 VAL A O 1
ATOM 1017 N N . LEU A 1 145 ? 18.651 47.346 0.201 1.00 8.42 145 LEU A N 1
ATOM 1018 C CA . LEU A 1 145 ? 18.122 48.238 1.213 1.00 9.14 145 LEU A CA 1
ATOM 1019 C C . LEU A 1 145 ? 18.672 47.775 2.560 1.00 8.50 145 LEU A C 1
ATOM 1020 O O . LEU A 1 145 ? 18.439 46.642 2.968 1.00 10.55 145 LEU A O 1
ATOM 1025 N N . LEU A 1 146 ? 19.428 48.646 3.225 1.00 8.38 146 LEU A N 1
ATOM 1026 C CA . LEU A 1 146 ? 20.009 48.339 4.528 1.00 7.32 146 LEU A CA 1
ATOM 1027 C C . LEU A 1 146 ? 19.173 49.015 5.606 1.00 8.10 146 LEU A C 1
ATOM 1028 O O . LEU A 1 146 ? 19.086 50.242 5.655 1.00 8.73 146 LEU A O 1
ATOM 1033 N N . ALA A 1 147 ? 18.577 48.209 6.478 1.00 8.17 147 ALA A N 1
ATOM 1034 C CA . ALA A 1 147 ? 17.719 48.730 7.536 1.00 8.83 147 ALA A CA 1
ATOM 1035 C C . ALA A 1 147 ? 18.340 48.674 8.931 1.00 9.52 147 ALA A C 1
ATOM 1036 O O . ALA A 1 147 ? 18.943 47.672 9.317 1.00 9.75 147 ALA A O 1
ATOM 1038 N N . PRO A 1 148 ? 18.218 49.767 9.700 1.00 10.49 148 PRO A N 1
ATOM 1039 C CA . PRO A 1 148 ? 18.778 49.782 11.057 1.00 8.86 148 PRO A CA 1
ATOM 1040 C C . PRO A 1 148 ? 18.071 48.717 11.896 1.00 9.12 148 PRO A C 1
ATOM 1041 O O . PRO A 1 148 ? 17.000 48.234 11.522 1.00 9.99 148 PRO A O 1
ATOM 1045 N N . GLY A 1 149 ? 18.665 48.370 13.032 1.00 8.38 149 GLY A N 1
ATOM 1046 C CA . GLY A 1 149 ? 18.075 47.367 13.902 1.00 9.59 149 GLY A CA 1
ATOM 1047 C C . GLY A 1 149 ? 16.650 47.659 14.342 1.00 9.05 149 GLY A C 1
ATOM 1048 O O . GLY A 1 149 ? 15.787 46.793 14.255 1.00 9.65 149 GLY A O 1
ATOM 1049 N N . GLU A 1 150 ? 16.397 48.877 14.814 1.00 9.94 150 GLU A N 1
ATOM 1050 C CA . GLU A 1 150 ? 15.057 49.243 15.279 1.00 10.83 150 GLU A CA 1
ATOM 1051 C C . GLU A 1 150 ? 14.083 49.437 14.119 1.00 10.13 150 GLU A C 1
ATOM 1052 O O . GLU A 1 150 ? 14.295 50.283 13.252 1.00 9.56 150 GLU A O 1
ATOM 1058 N N . PRO A 1 151 ? 12.996 48.652 14.088 1.00 9.58 151 PRO A N 1
ATOM 1059 C CA . PRO A 1 151 ? 12.026 48.793 13.001 1.00 9.51 151 PRO A CA 1
ATOM 1060 C C . PRO A 1 151 ? 11.513 50.223 12.843 1.00 11.39 151 PRO A C 1
ATOM 1061 O O . PRO A 1 151 ? 11.254 50.919 13.827 1.00 11.61 151 PRO A O 1
ATOM 1065 N N . VAL A 1 152 ? 11.376 50.656 11.596 1.00 10.73 152 VAL A N 1
ATOM 1066 C CA . VAL A 1 152 ? 10.876 51.990 11.301 1.00 12.34 152 VAL A CA 1
ATOM 1067 C C . VAL A 1 152 ? 10.235 51.982 9.918 1.00 13.67 152 VAL A C 1
ATOM 1068 O O . VAL A 1 152 ? 10.714 51.305 9.006 1.00 14.82 152 VAL A O 1
ATOM 1072 N N . GLU A 1 153 ? 9.139 52.714 9.772 1.00 14.16 153 GLU A N 1
ATOM 1073 C CA . GLU A 1 153 ? 8.450 52.797 8.490 1.00 15.80 153 GLU A CA 1
ATOM 1074 C C . GLU A 1 153 ? 9.168 53.826 7.632 1.00 15.07 153 GLU A C 1
ATOM 1075 O O . GLU A 1 153 ? 9.826 54.723 8.152 1.00 15.61 153 GLU A O 1
ATOM 1081 N N . LEU A 1 154 ? 9.040 53.700 6.318 1.00 13.04 154 LEU A N 1
ATOM 1082 C CA . LEU A 1 154 ? 9.646 54.672 5.422 1.00 13.00 154 LEU A CA 1
ATOM 1083 C C . LEU A 1 154 ? 8.618 55.794 5.306 1.00 13.55 154 LEU A C 1
ATOM 1084 O O . LEU A 1 154 ? 7.526 55.588 4.774 1.00 15.09 154 LEU A O 1
ATOM 1089 N N . GLU A 1 155 ? 8.964 56.974 5.815 1.00 14.04 155 GLU A N 1
ATOM 1090 C CA . GLU A 1 155 ? 8.046 58.110 5.795 1.00 15.20 155 GLU A CA 1
ATOM 1091 C C . GLU A 1 155 ? 8.497 59.228 4.868 1.00 14.26 155 GLU A C 1
ATOM 1092 O O . GLU A 1 155 ? 7.796 60.231 4.703 1.00 13.56 155 GLU A O 1
ATOM 1098 N N . GLY A 1 156 ? 9.668 59.047 4.267 1.00 12.37 156 GLY A N 1
ATOM 1099 C CA . GLY A 1 156 ? 10.202 60.041 3.356 1.00 11.12 156 GLY A CA 1
ATOM 1100 C C . GLY A 1 156 ? 11.345 59.445 2.560 1.00 9.71 156 GLY A C 1
ATOM 1101 O O . GLY A 1 156 ? 11.750 58.311 2.806 1.00 9.85 156 GLY A O 1
ATOM 1102 N N . ALA A 1 157 ? 11.863 60.200 1.600 1.00 10.59 157 ALA A N 1
ATOM 1103 C CA . ALA A 1 157 ? 12.968 59.718 0.787 1.00 10.05 157 ALA A CA 1
ATOM 1104 C C . ALA A 1 157 ? 13.811 60.864 0.251 1.00 10.61 157 ALA A C 1
ATOM 1105 O O . ALA A 1 157 ? 13.300 61.933 -0.066 1.00 8.89 157 ALA A O 1
ATOM 1107 N N . LEU A 1 158 ? 15.115 60.640 0.175 1.00 10.31 158 LEU A N 1
ATOM 1108 C CA . LEU A 1 158 ? 16.016 61.637 -0.380 1.00 11.15 158 LEU A CA 1
ATOM 1109 C C . LEU A 1 158 ? 16.987 60.872 -1.266 1.00 9.64 158 LEU A C 1
ATOM 1110 O O . LEU A 1 158 ? 17.232 59.682 -1.050 1.00 11.56 158 LEU A O 1
ATOM 1115 N N . LEU A 1 159 ? 17.520 61.551 -2.272 1.00 8.91 159 LEU A N 1
ATOM 1116 C CA . LEU A 1 159 ? 18.433 60.931 -3.219 1.00 7.58 159 LEU A CA 1
ATOM 1117 C C . LEU A 1 159 ? 19.706 61.739 -3.415 1.00 7.74 159 LEU A C 1
ATOM 1118 O O . LEU A 1 159 ? 19.653 62.931 -3.707 1.00 8.13 159 LEU A O 1
ATOM 1123 N N . GLY A 1 160 ? 20.850 61.086 -3.239 1.00 9.24 160 GLY A N 1
ATOM 1124 C CA . GLY A 1 160 ? 22.115 61.758 -3.461 1.00 8.42 160 GLY A CA 1
ATOM 1125 C C . GLY A 1 160 ? 22.368 61.594 -4.948 1.00 8.66 160 GLY A C 1
ATOM 1126 O O . GLY A 1 160 ? 22.685 60.494 -5.410 1.00 7.88 160 GLY A O 1
ATOM 1127 N N . TYR A 1 161 ? 22.229 62.676 -5.706 1.00 9.33 161 TYR A N 1
ATOM 1128 C CA . TYR A 1 161 ? 22.400 62.592 -7.151 1.00 7.96 161 TYR A CA 1
ATOM 1129 C C . TYR A 1 161 ? 23.486 63.486 -7.736 1.00 8.70 161 TYR A C 1
ATOM 1130 O O . TYR A 1 161 ? 23.410 64.713 -7.657 1.00 8.73 161 TYR A O 1
ATOM 1139 N N . ASP A 1 162 ? 24.487 62.856 -8.339 1.00 9.65 162 ASP A N 1
ATOM 1140 C CA . ASP A 1 162 ? 25.581 63.586 -8.965 1.00 9.79 162 ASP A CA 1
ATOM 1141 C C . ASP A 1 162 ? 25.718 63.163 -10.430 1.00 11.33 162 ASP A C 1
ATOM 1142 O O . ASP A 1 162 ? 26.754 63.380 -11.054 1.00 11.59 162 ASP A O 1
ATOM 1147 N N . ALA A 1 163 ? 24.657 62.559 -10.962 1.00 9.72 163 ALA A N 1
ATOM 1148 C CA . ALA A 1 163 ? 24.597 62.101 -12.354 1.00 11.69 163 ALA A CA 1
ATOM 1149 C C . ALA A 1 163 ? 25.616 61.032 -12.751 1.00 10.53 163 ALA A C 1
ATOM 1150 O O . ALA A 1 163 ? 25.839 60.785 -13.942 1.00 9.90 163 ALA A O 1
ATOM 1152 N N . SER A 1 164 ? 26.241 60.401 -11.762 1.00 9.80 164 SER A N 1
ATOM 1153 C CA . SER A 1 164 ? 27.194 59.336 -12.042 1.00 10.70 164 SER A CA 1
ATOM 1154 C C . SER A 1 164 ? 26.380 58.090 -12.393 1.00 10.62 164 SER A C 1
ATOM 1155 O O . SER A 1 164 ? 25.182 58.035 -12.130 1.00 9.28 164 SER A O 1
ATOM 1158 N N . GLU A 1 165 ? 27.029 57.090 -12.978 1.00 10.43 165 GLU A N 1
ATOM 1159 C CA . GLU A 1 165 ? 26.337 55.862 -13.358 1.00 12.00 165 GLU A CA 1
ATOM 1160 C C . GLU A 1 165 ? 25.549 55.234 -12.208 1.00 10.88 165 GLU A C 1
ATOM 1161 O O . GLU A 1 165 ? 24.386 54.861 -12.374 1.00 10.84 165 GLU A O 1
ATOM 1167 N N . SER A 1 166 ? 26.175 55.111 -11.041 1.00 8.28 166 SER A N 1
ATOM 1168 C CA . SER A 1 166 ? 25.494 54.504 -9.907 1.00 8.89 166 SER A CA 1
ATOM 1169 C C . SER A 1 166 ? 24.381 55.388 -9.352 1.00 9.33 166 SER A C 1
ATOM 1170 O O . SER A 1 166 ? 23.382 54.876 -8.844 1.00 9.34 166 SER A O 1
ATOM 1174 N N . ALA A 1 167 ? 24.544 56.706 -9.450 1.00 8.84 167 ALA A N 1
ATOM 1175 C CA . ALA A 1 167 ? 23.509 57.621 -8.970 1.00 7.65 167 ALA A CA 1
ATOM 1176 C C . ALA A 1 167 ? 22.286 57.478 -9.873 1.00 8.61 167 ALA A C 1
ATOM 1177 O O . ALA A 1 167 ? 21.148 57.612 -9.417 1.00 7.34 167 ALA A O 1
ATOM 1179 N N . VAL A 1 168 ? 22.530 57.217 -11.157 1.00 7.67 168 VAL A N 1
ATOM 1180 C CA . VAL A 1 168 ? 21.446 57.034 -12.123 1.00 7.82 168 VAL A CA 1
ATOM 1181 C C . VAL A 1 168 ? 20.702 55.748 -11.765 1.00 8.70 168 VAL A C 1
ATOM 1182 O O . VAL A 1 168 ? 19.476 55.683 -11.829 1.00 8.07 168 VAL A O 1
ATOM 1186 N N . ARG A 1 169 ? 21.451 54.719 -11.385 1.00 8.57 169 ARG A N 1
ATOM 1187 C CA . ARG A 1 169 ? 20.825 53.458 -11.021 1.00 9.59 169 ARG A CA 1
ATOM 1188 C C . ARG A 1 169 ? 20.009 53.630 -9.740 1.00 9.29 169 ARG A C 1
ATOM 1189 O O . ARG A 1 169 ? 18.914 53.073 -9.613 1.00 10.15 169 ARG A O 1
ATOM 1197 N N . ALA A 1 170 ? 20.535 54.415 -8.803 1.00 8.49 170 ALA A N 1
ATOM 1198 C CA . ALA A 1 170 ? 19.838 54.655 -7.538 1.00 6.28 170 ALA A CA 1
ATOM 1199 C C . ALA A 1 170 ? 18.555 55.418 -7.827 1.00 6.98 170 ALA A C 1
ATOM 1200 O O . ALA A 1 170 ? 17.504 55.127 -7.259 1.00 8.59 170 ALA A O 1
ATOM 1202 N N . LEU A 1 171 ? 18.662 56.401 -8.711 1.00 6.64 171 LEU A N 1
ATOM 1203 C CA . LEU A 1 171 ? 17.522 57.210 -9.125 1.00 7.56 171 LEU A CA 1
ATOM 1204 C C . LEU A 1 171 ? 16.422 56.315 -9.700 1.00 8.31 171 LEU A C 1
ATOM 1205 O O . LEU A 1 171 ? 15.253 56.407 -9.310 1.00 8.16 171 LEU A O 1
ATOM 1210 N N . HIS A 1 172 ? 16.802 55.451 -10.636 1.00 8.57 172 HIS A N 1
ATOM 1211 C CA . HIS A 1 172 ? 15.843 54.552 -11.270 1.00 9.25 172 HIS A CA 1
ATOM 1212 C C . HIS A 1 172 ? 15.294 53.494 -10.311 1.00 9.17 172 HIS A C 1
ATOM 1213 O O . HIS A 1 172 ? 14.146 53.062 -10.441 1.00 11.70 172 HIS A O 1
ATOM 1220 N N . ALA A 1 173 ? 16.110 53.085 -9.343 1.00 8.37 173 ALA A N 1
ATOM 1221 C CA . ALA A 1 173 ? 15.694 52.081 -8.368 1.00 8.43 173 ALA A CA 1
ATOM 1222 C C . ALA A 1 173 ? 14.707 52.664 -7.363 1.00 8.23 173 ALA A C 1
ATOM 1223 O O . ALA A 1 173 ? 13.776 51.986 -6.928 1.00 7.74 173 ALA A O 1
ATOM 1225 N N . LEU A 1 174 ? 14.916 53.927 -7.008 1.00 6.93 174 LEU A N 1
ATOM 1226 C CA . LEU A 1 174 ? 14.070 54.609 -6.031 1.00 8.04 174 LEU A CA 1
ATOM 1227 C C . LEU A 1 174 ? 12.669 54.950 -6.523 1.00 8.34 174 LEU A C 1
ATOM 1228 O O . LEU A 1 174 ? 11.695 54.815 -5.782 1.00 9.18 174 LEU A O 1
ATOM 1233 N N . ALA A 1 175 ? 12.569 55.389 -7.772 1.00 8.48 175 ALA A N 1
ATOM 1234 C CA . ALA A 1 175 ? 11.286 55.795 -8.345 1.00 9.61 175 ALA A CA 1
ATOM 1235 C C . ALA A 1 175 ? 10.097 54.866 -8.085 1.00 9.84 175 ALA A C 1
ATOM 1236 O O . ALA A 1 175 ? 9.072 55.305 -7.557 1.00 10.16 175 ALA A O 1
ATOM 1238 N N . PRO A 1 176 ? 10.210 53.574 -8.444 1.00 11.14 176 PRO A N 1
ATOM 1239 C CA . PRO A 1 176 ? 9.092 52.648 -8.221 1.00 11.37 176 PRO A CA 1
ATOM 1240 C C . PRO A 1 176 ? 8.700 52.514 -6.757 1.00 11.40 176 PRO A C 1
ATOM 1241 O O . PRO A 1 176 ? 7.521 52.359 -6.433 1.00 11.95 176 PRO A O 1
ATOM 1245 N N . LEU A 1 177 ? 9.694 52.553 -5.875 1.00 11.25 177 LEU A N 1
ATOM 1246 C CA . LEU A 1 177 ? 9.439 52.438 -4.443 1.00 10.04 177 LEU A CA 1
ATOM 1247 C C . LEU A 1 177 ? 8.731 53.676 -3.913 1.00 10.48 177 LEU A C 1
ATOM 1248 O O . LEU A 1 177 ? 7.768 53.574 -3.151 1.00 9.82 177 LEU A O 1
ATOM 1253 N N . ALA A 1 178 ? 9.216 54.848 -4.309 1.00 8.42 178 ALA A N 1
ATOM 1254 C CA . ALA A 1 178 ? 8.607 56.092 -3.857 1.00 9.57 178 ALA A CA 1
ATOM 1255 C C . ALA A 1 178 ? 7.189 56.185 -4.415 1.00 9.78 178 ALA A C 1
ATOM 1256 O O . ALA A 1 178 ? 6.277 56.647 -3.734 1.00 9.72 178 ALA A O 1
ATOM 1258 N N . ARG A 1 179 ? 7.010 55.740 -5.655 1.00 8.57 179 ARG A N 1
ATOM 1259 C CA . ARG A 1 179 ? 5.697 55.775 -6.295 1.00 10.22 179 ARG A CA 1
ATOM 1260 C C . ARG A 1 179 ? 4.699 54.885 -5.556 1.00 10.49 179 ARG A C 1
ATOM 1261 O O . ARG A 1 179 ? 3.600 55.321 -5.210 1.00 10.04 179 ARG A O 1
ATOM 1269 N N . ALA A 1 180 ? 5.093 53.643 -5.298 1.00 8.92 180 ALA A N 1
ATOM 1270 C CA . ALA A 1 180 ? 4.210 52.695 -4.620 1.00 10.16 180 ALA A CA 1
ATOM 1271 C C . ALA A 1 180 ? 3.878 53.079 -3.181 1.00 10.01 180 ALA A C 1
ATOM 1272 O O . ALA A 1 180 ? 2.815 52.717 -2.669 1.00 11.00 180 ALA A O 1
ATOM 1274 N N . LEU A 1 181 ? 4.779 53.808 -2.528 1.00 9.35 181 LEU A N 1
ATOM 1275 C CA . LEU A 1 181 ? 4.566 54.219 -1.141 1.00 8.92 181 LEU A CA 1
ATOM 1276 C C . LEU A 1 181 ? 3.979 55.619 -1.006 1.00 10.22 181 LEU A C 1
ATOM 1277 O O . LEU A 1 181 ? 3.583 56.032 0.088 1.00 11.13 181 LEU A O 1
ATOM 1282 N N . GLY A 1 182 ? 3.938 56.352 -2.112 1.00 9.93 182 GLY A N 1
ATOM 1283 C CA . GLY A 1 182 ? 3.399 57.699 -2.075 1.00 10.46 182 GLY A CA 1
ATOM 1284 C C . GLY A 1 182 ? 4.325 58.651 -1.345 1.00 11.66 182 GLY A C 1
ATOM 1285 O O . GLY A 1 182 ? 3.874 59.533 -0.619 1.00 12.76 182 GLY A O 1
ATOM 1286 N N . LEU A 1 183 ? 5.627 58.467 -1.530 1.00 9.64 183 LEU A N 1
ATOM 1287 C CA . LEU A 1 183 ? 6.607 59.328 -0.883 1.00 10.79 183 LEU A CA 1
ATOM 1288 C C . LEU A 1 183 ? 7.226 60.310 -1.866 1.00 9.78 183 LEU A C 1
ATOM 1289 O O . LEU A 1 183 ? 7.568 59.946 -2.992 1.00 10.58 183 LEU A O 1
ATOM 1294 N N . GLY A 1 184 ? 7.352 61.562 -1.441 1.00 10.36 184 GLY A N 1
ATOM 1295 C CA . GLY A 1 184 ? 7.972 62.557 -2.289 1.00 9.20 184 GLY A CA 1
ATOM 1296 C C . GLY A 1 184 ? 9.466 62.383 -2.108 1.00 9.24 184 GLY A C 1
ATOM 1297 O O . GLY A 1 184 ? 9.914 61.911 -1.059 1.00 10.93 184 GLY A O 1
ATOM 1298 N N . VAL A 1 185 ? 10.246 62.756 -3.113 1.00 8.85 185 VAL A N 1
ATOM 1299 C CA . VAL A 1 185 ? 11.688 62.605 -3.017 1.00 9.83 185 VAL A CA 1
ATOM 1300 C C . VAL A 1 185 ? 12.432 63.931 -3.020 1.00 11.14 185 VAL A C 1
ATOM 1301 O O . VAL A 1 185 ? 12.169 64.807 -3.843 1.00 10.33 185 VAL A O 1
ATOM 1305 N N . ARG A 1 186 ? 13.364 64.070 -2.087 1.00 10.66 186 ARG A N 1
ATOM 1306 C CA . ARG A 1 186 ? 14.170 65.274 -1.994 1.00 11.95 186 ARG A CA 1
ATOM 1307 C C . ARG A 1 186 ? 15.501 64.961 -2.672 1.00 11.32 186 ARG A C 1
ATOM 1308 O O . ARG A 1 186 ? 16.278 64.145 -2.182 1.00 11.09 186 ARG A O 1
ATOM 1316 N N . VAL A 1 187 ? 15.741 65.588 -3.821 1.00 9.61 187 VAL A N 1
ATOM 1317 C CA . VAL A 1 187 ? 16.974 65.374 -4.568 1.00 10.15 187 VAL A CA 1
ATOM 1318 C C . VAL A 1 187 ? 18.066 66.279 -4.022 1.00 9.78 187 VAL A C 1
ATOM 1319 O O . VAL A 1 187 ? 17.891 67.494 -3.926 1.00 10.60 187 VAL A O 1
ATOM 1323 N N . VAL A 1 188 ? 19.197 65.678 -3.669 1.00 7.78 188 VAL A N 1
ATOM 1324 C CA . VAL A 1 188 ? 20.322 66.425 -3.116 1.00 8.09 188 VAL A CA 1
ATOM 1325 C C . VAL A 1 188 ? 21.516 66.324 -4.055 1.00 8.80 188 VAL A C 1
ATOM 1326 O O . VAL A 1 188 ? 22.043 65.240 -4.280 1.00 6.80 188 VAL A O 1
ATOM 1330 N N . SER A 1 189 ? 21.927 67.460 -4.609 1.00 9.10 189 SER A N 1
ATOM 1331 C CA . SER A 1 189 ? 23.062 67.506 -5.525 1.00 10.29 189 SER A CA 1
ATOM 1332 C C . SER A 1 189 ? 24.084 68.493 -4.966 1.00 11.51 189 SER A C 1
ATOM 1333 O O . SER A 1 189 ? 23.782 69.674 -4.777 1.00 11.23 189 SER A O 1
ATOM 1336 N N . VAL A 1 190 ? 25.295 68.007 -4.710 1.00 11.71 190 VAL A N 1
ATOM 1337 C CA . VAL A 1 190 ? 26.342 68.831 -4.111 1.00 12.67 190 VAL A CA 1
ATOM 1338 C C . VAL A 1 190 ? 27.575 69.071 -4.983 1.00 12.54 190 VAL A C 1
ATOM 1339 O O . VAL A 1 190 ? 28.207 68.129 -5.450 1.00 13.57 190 VAL A O 1
ATOM 1343 N N . HIS A 1 191 ? 27.922 70.340 -5.187 1.00 14.05 191 HIS A N 1
ATOM 1344 C CA . HIS A 1 191 ? 29.096 70.690 -5.983 1.00 16.27 191 HIS A CA 1
ATOM 1345 C C . HIS A 1 191 ? 29.435 72.170 -5.818 1.00 16.79 191 HIS A C 1
ATOM 1346 O O . HIS A 1 191 ? 28.548 72.990 -5.598 1.00 17.09 191 HIS A O 1
ATOM 1353 N N . GLU A 1 192 ? 30.720 72.506 -5.909 1.00 19.30 192 GLU A N 1
ATOM 1354 C CA . GLU A 1 192 ? 31.153 73.895 -5.773 1.00 21.13 192 GLU A CA 1
ATOM 1355 C C . GLU A 1 192 ? 30.632 74.745 -6.927 1.00 21.01 192 GLU A C 1
ATOM 1356 O O . GLU A 1 192 ? 30.455 75.957 -6.792 1.00 21.74 192 GLU A O 1
ATOM 1362 N N . ASP A 1 193 ? 30.397 74.099 -8.063 1.00 20.68 193 ASP A N 1
ATOM 1363 C CA . ASP A 1 193 ? 29.872 74.767 -9.247 1.00 20.45 193 ASP A CA 1
ATOM 1364 C C . ASP A 1 193 ? 28.350 74.668 -9.152 1.00 19.56 193 ASP A C 1
ATOM 1365 O O . ASP A 1 193 ? 27.775 73.622 -9.448 1.00 18.06 193 ASP A O 1
ATOM 1370 N N . PRO A 1 194 ? 27.677 75.755 -8.740 1.00 19.20 194 PRO A N 1
ATOM 1371 C CA . PRO A 1 194 ? 26.216 75.725 -8.620 1.00 18.15 194 PRO A CA 1
ATOM 1372 C C . PRO A 1 194 ? 25.474 75.366 -9.906 1.00 17.96 194 PRO A C 1
ATOM 1373 O O . PRO A 1 194 ? 24.395 74.772 -9.862 1.00 16.41 194 PRO A O 1
ATOM 1377 N N . ALA A 1 195 ? 26.048 75.725 -11.050 1.00 17.13 195 ALA A N 1
ATOM 1378 C CA . ALA A 1 195 ? 25.421 75.423 -12.332 1.00 17.03 195 ALA A CA 1
ATOM 1379 C C . ALA A 1 195 ? 25.442 73.919 -12.606 1.00 16.32 195 ALA A C 1
ATOM 1380 O O . ALA A 1 195 ? 24.495 73.364 -13.161 1.00 16.68 195 ALA A O 1
ATOM 1382 N N . ARG A 1 196 ? 26.528 73.266 -12.207 1.00 16.63 196 ARG A N 1
ATOM 1383 C CA . ARG A 1 196 ? 26.684 71.830 -12.406 1.00 16.93 196 ARG A CA 1
ATOM 1384 C C . ARG A 1 196 ? 25.717 71.054 -11.511 1.00 16.59 196 ARG A C 1
ATOM 1385 O O . ARG A 1 196 ? 25.010 70.157 -11.974 1.00 16.69 196 ARG A O 1
ATOM 1393 N N . ALA A 1 197 ? 25.687 71.412 -10.232 1.00 16.29 197 ALA A N 1
ATOM 1394 C CA . ALA A 1 197 ? 24.812 70.753 -9.268 1.00 14.90 197 ALA A CA 1
ATOM 1395 C C . ALA A 1 197 ? 23.344 70.952 -9.639 1.00 14.61 197 ALA A C 1
ATOM 1396 O O . ALA A 1 197 ? 22.530 70.035 -9.509 1.00 14.85 197 ALA A O 1
ATOM 1398 N N . GLU A 1 198 ? 23.012 72.152 -10.102 1.00 13.13 198 GLU A N 1
ATOM 1399 C CA . GLU A 1 198 ? 21.640 72.461 -10.493 1.00 14.48 198 GLU A CA 1
ATOM 1400 C C . GLU A 1 198 ? 21.208 71.572 -11.655 1.00 13.45 198 GLU A C 1
ATOM 1401 O O . GLU A 1 198 ? 20.094 71.040 -11.670 1.00 12.65 198 GLU A O 1
ATOM 1403 N N . ALA A 1 199 ? 22.093 71.414 -12.633 1.00 12.94 199 ALA A N 1
ATOM 1404 C CA . ALA A 1 199 ? 21.800 70.580 -13.789 1.00 12.67 199 ALA A CA 1
ATOM 1405 C C . ALA A 1 199 ? 21.517 69.154 -13.327 1.00 13.11 199 ALA A C 1
ATOM 1406 O O . ALA A 1 199 ? 20.610 68.494 -13.838 1.00 12.93 199 ALA A O 1
ATOM 1408 N N . TRP A 1 200 ? 22.294 68.685 -12.356 1.00 12.97 200 TRP A N 1
ATOM 1409 C CA . TRP A 1 200 ? 22.106 67.336 -11.827 1.00 13.06 200 TRP A CA 1
ATOM 1410 C C . TRP A 1 200 ? 20.729 67.213 -11.192 1.00 12.15 200 TRP A C 1
ATOM 1411 O O . TRP A 1 200 ? 19.959 66.311 -11.518 1.00 12.44 200 TRP A O 1
ATOM 1422 N N . ALA A 1 201 ? 20.426 68.135 -10.284 1.00 12.34 201 ALA A N 1
ATOM 1423 C CA . ALA A 1 201 ? 19.153 68.132 -9.574 1.00 12.06 201 ALA A CA 1
ATOM 1424 C C . ALA A 1 201 ? 17.932 68.161 -10.491 1.00 13.16 201 ALA A C 1
ATOM 1425 O O . ALA A 1 201 ? 17.012 67.363 -10.323 1.00 11.92 201 ALA A O 1
ATOM 1427 N N . LEU A 1 202 ? 17.919 69.083 -11.450 1.00 13.05 202 LEU A N 1
ATOM 1428 C CA . LEU A 1 202 ? 16.791 69.200 -12.372 1.00 14.14 202 LEU A CA 1
ATOM 1429 C C . LEU A 1 202 ? 16.579 67.912 -13.160 1.00 13.58 202 LEU A C 1
ATOM 1430 O O . LEU A 1 202 ? 15.446 67.520 -13.439 1.00 14.71 202 LEU A O 1
ATOM 1435 N N . GLU A 1 203 ? 17.676 67.255 -13.514 1.00 13.75 203 GLU A N 1
ATOM 1436 C CA . GLU A 1 203 ? 17.614 66.007 -14.260 1.00 13.10 203 GLU A CA 1
ATOM 1437 C C . GLU A 1 203 ? 16.886 64.935 -13.450 1.00 13.47 203 GLU A C 1
ATOM 1438 O O . GLU A 1 203 ? 15.948 64.299 -13.936 1.00 11.60 203 GLU A O 1
ATOM 1444 N N . ALA A 1 204 ? 17.316 64.750 -12.207 1.00 12.12 204 ALA A N 1
ATOM 1445 C CA . ALA A 1 204 ? 16.710 63.757 -11.332 1.00 10.28 204 ALA A CA 1
ATOM 1446 C C . ALA A 1 204 ? 15.242 64.079 -11.069 1.00 10.54 204 ALA A C 1
ATOM 1447 O O . ALA A 1 204 ? 14.403 63.183 -11.062 1.00 9.42 204 ALA A O 1
ATOM 1449 N N . GLU A 1 205 ? 14.933 65.354 -10.851 1.00 9.57 205 GLU A N 1
ATOM 1450 C CA . GLU A 1 205 ? 13.549 65.750 -10.602 1.00 10.57 205 GLU A CA 1
ATOM 1451 C C . GLU A 1 205 ? 12.680 65.428 -11.812 1.00 10.32 205 GLU A C 1
ATOM 1452 O O . GLU A 1 205 ? 11.567 64.926 -11.667 1.00 9.71 205 GLU A O 1
ATOM 1458 N N . ALA A 1 206 ? 13.191 65.712 -13.007 1.00 11.33 206 ALA A N 1
ATOM 1459 C CA . ALA A 1 206 ? 12.434 65.441 -14.225 1.00 11.46 206 ALA A CA 1
ATOM 1460 C C . ALA A 1 206 ? 12.102 63.954 -14.348 1.00 10.70 206 ALA A C 1
ATOM 1461 O O . ALA A 1 206 ? 10.976 63.585 -14.688 1.00 11.25 206 ALA A O 1
ATOM 1463 N N . TYR A 1 207 ? 13.085 63.104 -14.068 1.00 10.48 207 TYR A N 1
ATOM 1464 C CA . TYR A 1 207 ? 12.892 61.660 -14.144 1.00 9.79 207 TYR A CA 1
ATOM 1465 C C . TYR A 1 207 ? 11.816 61.200 -13.156 1.00 9.84 207 TYR A C 1
ATOM 1466 O O . TYR A 1 207 ? 10.897 60.455 -13.507 1.00 10.20 207 TYR A O 1
ATOM 1475 N N . LEU A 1 208 ? 11.939 61.641 -11.913 1.00 9.25 208 LEU A N 1
ATOM 1476 C CA . LEU A 1 208 ? 10.987 61.258 -10.883 1.00 10.71 208 LEU A CA 1
ATOM 1477 C C . LEU A 1 208 ? 9.563 61.662 -11.244 1.00 10.61 208 LEU A C 1
ATOM 1478 O O . LEU A 1 208 ? 8.640 60.856 -11.142 1.00 9.76 208 LEU A O 1
ATOM 1483 N N . ARG A 1 209 ? 9.385 62.905 -11.679 1.00 10.83 209 ARG A N 1
ATOM 1484 C CA . ARG A 1 209 ? 8.056 63.377 -12.049 1.00 11.38 209 ARG A CA 1
ATOM 1485 C C . ARG A 1 209 ? 7.518 62.607 -13.247 1.00 11.61 209 ARG A C 1
ATOM 1486 O O . ARG A 1 209 ? 6.330 62.297 -13.317 1.00 10.87 209 ARG A O 1
ATOM 1494 N N . ASP A 1 210 ? 8.402 62.287 -14.185 1.00 10.68 210 ASP A N 1
ATOM 1495 C CA . ASP A 1 210 ? 8.014 61.544 -15.370 1.00 12.96 210 ASP A CA 1
ATOM 1496 C C . ASP A 1 210 ? 7.566 60.138 -14.968 1.00 12.01 210 ASP A C 1
ATOM 1497 O O . ASP A 1 210 ? 6.882 59.456 -15.732 1.00 14.41 210 ASP A O 1
ATOM 1502 N N . HIS A 1 211 ? 7.943 59.716 -13.762 1.00 10.83 211 HIS A N 1
ATOM 1503 C CA . HIS A 1 211 ? 7.567 58.394 -13.269 1.00 9.61 211 HIS A CA 1
ATOM 1504 C C . HIS A 1 211 ? 6.544 58.433 -12.133 1.00 10.34 211 HIS A C 1
ATOM 1505 O O . HIS A 1 211 ? 6.463 57.509 -11.318 1.00 10.97 211 HIS A O 1
ATOM 1512 N N . GLY A 1 212 ? 5.765 59.511 -12.099 1.00 10.96 212 GLY A N 1
ATOM 1513 C CA . GLY A 1 212 ? 4.722 59.667 -11.097 1.00 10.91 212 GLY A CA 1
ATOM 1514 C C . GLY A 1 212 ? 5.149 59.927 -9.665 1.00 11.35 212 GLY A C 1
ATOM 1515 O O . GLY A 1 212 ? 4.393 59.641 -8.735 1.00 10.49 212 GLY A O 1
ATOM 1516 N N . VAL A 1 213 ? 6.343 60.479 -9.475 1.00 10.59 213 VAL A N 1
ATOM 1517 C CA . VAL A 1 213 ? 6.839 60.759 -8.130 1.00 11.30 213 VAL A CA 1
ATOM 1518 C C . VAL A 1 213 ? 7.094 62.249 -7.916 1.00 10.80 213 VAL A C 1
ATOM 1519 O O . VAL A 1 213 ? 7.756 62.891 -8.724 1.00 9.80 213 VAL A O 1
ATOM 1523 N N . GLU A 1 214 ? 6.563 62.797 -6.827 1.00 12.08 214 GLU A N 1
ATOM 1524 C CA . GLU A 1 214 ? 6.768 64.208 -6.524 1.00 13.05 214 GLU A CA 1
ATOM 1525 C C . GLU A 1 214 ? 8.211 64.392 -6.085 1.00 12.90 214 GLU A C 1
ATOM 1526 O O . GLU A 1 214 ? 8.768 63.548 -5.382 1.00 12.67 214 GLU A O 1
ATOM 1532 N N . ALA A 1 215 ? 8.817 65.498 -6.493 1.00 13.63 215 ALA A N 1
ATOM 1533 C CA . ALA A 1 215 ? 10.202 65.736 -6.131 1.00 13.04 215 ALA A CA 1
ATOM 1534 C C . ALA A 1 215 ? 10.508 67.202 -5.891 1.00 13.21 215 ALA A C 1
ATOM 1535 O O . ALA A 1 215 ? 9.814 68.089 -6.383 1.00 14.31 215 ALA A O 1
ATOM 1537 N N . SER A 1 216 ? 11.551 67.435 -5.107 1.00 11.02 216 SER A N 1
ATOM 1538 C CA . SER A 1 216 ? 12.022 68.773 -4.793 1.00 12.49 216 SER A CA 1
ATOM 1539 C C . SER A 1 216 ? 13.531 68.625 -4.836 1.00 13.18 216 SER A C 1
ATOM 1540 O O . SER A 1 216 ? 14.040 67.505 -4.900 1.00 13.37 216 SER A O 1
ATOM 1543 N N . ALA A 1 217 ? 14.254 69.734 -4.803 1.00 13.40 217 ALA A N 1
ATOM 1544 C CA . ALA A 1 217 ? 15.699 69.639 -4.855 1.00 14.04 217 ALA A CA 1
ATOM 1545 C C . ALA A 1 217 ? 16.402 70.592 -3.914 1.00 14.42 217 ALA A C 1
ATOM 1546 O O . ALA A 1 217 ? 15.859 71.622 -3.514 1.00 14.70 217 ALA A O 1
ATOM 1548 N N . LEU A 1 218 ? 17.620 70.213 -3.556 1.00 14.62 218 LEU A N 1
ATOM 1549 C CA . LEU A 1 218 ? 18.480 71.008 -2.698 1.00 15.77 218 LEU A CA 1
ATOM 1550 C C . LEU A 1 218 ? 19.827 71.026 -3.395 1.00 14.89 218 LEU A C 1
ATOM 1551 O O . LEU A 1 218 ? 20.489 69.993 -3.506 1.00 13.47 218 LEU A O 1
ATOM 1556 N N . VAL A 1 219 ? 20.202 72.199 -3.900 1.00 14.97 219 VAL A N 1
ATOM 1557 C CA . VAL A 1 219 ? 21.471 72.386 -4.589 1.00 16.62 219 VAL A CA 1
ATOM 1558 C C . VAL A 1 219 ? 22.400 73.007 -3.560 1.00 16.15 219 VAL A C 1
ATOM 1559 O O . VAL A 1 219 ? 22.205 74.151 -3.142 1.00 16.24 219 VAL A O 1
ATOM 1563 N N . LEU A 1 220 ? 23.409 72.245 -3.154 1.00 15.00 220 LEU A N 1
ATOM 1564 C CA . LEU A 1 220 ? 24.334 72.693 -2.124 1.00 15.51 220 LEU A CA 1
ATOM 1565 C C . LEU A 1 220 ? 25.803 72.594 -2.509 1.00 14.97 220 LEU A C 1
ATOM 1566 O O . LEU A 1 220 ? 26.164 71.977 -3.508 1.00 13.87 220 LEU A O 1
ATOM 1571 N N . GLY A 1 221 ? 26.640 73.216 -1.687 1.00 16.01 221 GLY A N 1
ATOM 1572 C CA . GLY A 1 221 ? 28.074 73.170 -1.890 1.00 17.34 221 GLY A CA 1
ATOM 1573 C C . GLY A 1 221 ? 28.620 72.455 -0.670 1.00 17.75 221 GLY A C 1
ATOM 1574 O O . GLY A 1 221 ? 27.851 71.885 0.102 1.00 18.34 221 GLY A O 1
ATOM 1575 N N . GLY A 1 222 ? 29.933 72.468 -0.484 1.00 18.58 222 GLY A N 1
ATOM 1576 C CA . GLY A 1 222 ? 30.499 71.817 0.684 1.00 17.27 222 GLY A CA 1
ATOM 1577 C C . GLY A 1 222 ? 30.635 70.306 0.616 1.00 17.52 222 GLY A C 1
ATOM 1578 O O . GLY A 1 222 ? 30.803 69.730 -0.457 1.00 17.93 222 GLY A O 1
ATOM 1579 N N . ASP A 1 223 ? 30.552 69.667 1.780 1.00 15.71 223 ASP A N 1
ATOM 1580 C CA . ASP A 1 223 ? 30.705 68.219 1.892 1.00 15.43 223 ASP A CA 1
ATOM 1581 C C . ASP A 1 223 ? 29.408 67.447 1.656 1.00 13.15 223 ASP A C 1
ATOM 1582 O O . ASP A 1 223 ? 28.473 67.529 2.450 1.00 12.55 223 ASP A O 1
ATOM 1587 N N . ALA A 1 224 ? 29.367 66.681 0.569 1.00 13.09 224 ALA A N 1
ATOM 1588 C CA . ALA A 1 224 ? 28.176 65.911 0.214 1.00 11.22 224 ALA A CA 1
ATOM 1589 C C . ALA A 1 224 ? 27.755 64.898 1.271 1.00 11.28 224 ALA A C 1
ATOM 1590 O O . ALA A 1 224 ? 26.576 64.807 1.616 1.00 10.76 224 ALA A O 1
ATOM 1592 N N . ALA A 1 225 ? 28.712 64.127 1.778 1.00 10.63 225 ALA A N 1
ATOM 1593 C CA . ALA A 1 225 ? 28.396 63.121 2.783 1.00 11.21 225 ALA A CA 1
ATOM 1594 C C . ALA A 1 225 ? 27.751 63.753 4.006 1.00 11.93 225 ALA A C 1
ATOM 1595 O O . ALA A 1 225 ? 26.736 63.263 4.512 1.00 12.11 225 ALA A O 1
ATOM 1597 N N . ASP A 1 226 ? 28.341 64.846 4.479 1.00 12.95 226 ASP A N 1
ATOM 1598 C CA . ASP A 1 226 ? 27.826 65.546 5.647 1.00 14.63 226 ASP A CA 1
ATOM 1599 C C . ASP A 1 226 ? 26.401 66.058 5.416 1.00 13.55 226 ASP A C 1
ATOM 1600 O O . ASP A 1 226 ? 25.551 65.949 6.295 1.00 13.68 226 ASP A O 1
ATOM 1605 N N . HIS A 1 227 ? 26.139 66.614 4.235 1.00 13.30 227 HIS A N 1
ATOM 1606 C CA . HIS A 1 227 ? 24.804 67.123 3.926 1.00 11.76 227 HIS A CA 1
ATOM 1607 C C . HIS A 1 227 ? 23.772 66.001 3.890 1.00 11.35 227 HIS A C 1
ATOM 1608 O O . HIS A 1 227 ? 22.698 66.113 4.484 1.00 10.29 227 HIS A O 1
ATOM 1615 N N . LEU A 1 228 ? 24.101 64.920 3.188 1.00 10.46 228 LEU A N 1
ATOM 1616 C CA . LEU A 1 228 ? 23.204 63.774 3.076 1.00 10.63 228 LEU A CA 1
ATOM 1617 C C . LEU A 1 228 ? 22.877 63.168 4.439 1.00 9.83 228 LEU A C 1
ATOM 1618 O O . LEU A 1 228 ? 21.725 62.839 4.722 1.00 12.92 228 LEU A O 1
ATOM 1623 N N . LEU A 1 229 ? 23.888 63.022 5.286 1.00 10.36 229 LEU A N 1
ATOM 1624 C CA . LEU A 1 229 ? 23.673 62.457 6.612 1.00 11.22 229 LEU A CA 1
ATOM 1625 C C . LEU A 1 229 ? 22.768 63.339 7.469 1.00 11.61 229 LEU A C 1
ATOM 1626 O O . LEU A 1 229 ? 21.844 62.843 8.116 1.00 12.83 229 LEU A O 1
ATOM 1631 N N . ARG A 1 230 ? 23.026 64.644 7.464 1.00 12.06 230 ARG A N 1
ATOM 1632 C CA . ARG A 1 230 ? 22.241 65.591 8.259 1.00 13.09 230 ARG A CA 1
ATOM 1633 C C . ARG A 1 230 ? 20.789 65.713 7.807 1.00 12.53 230 ARG A C 1
ATOM 1634 O O . ARG A 1 230 ? 19.901 65.981 8.614 1.00 14.29 230 ARG A O 1
ATOM 1642 N N . LEU A 1 231 ? 20.550 65.523 6.515 1.00 11.48 231 LEU A N 1
ATOM 1643 C CA . LEU A 1 231 ? 19.207 65.645 5.961 1.00 10.17 231 LEU A CA 1
ATOM 1644 C C . LEU A 1 231 ? 18.317 64.416 6.149 1.00 10.33 231 LEU A C 1
ATOM 1645 O O . LEU A 1 231 ? 17.104 64.498 5.969 1.00 10.38 231 LEU A O 1
ATOM 1650 N N . GLN A 1 232 ? 18.911 63.284 6.517 1.00 9.91 232 GLN A N 1
ATOM 1651 C CA . GLN A 1 232 ? 18.139 62.062 6.693 1.00 9.90 232 GLN A CA 1
ATOM 1652 C C . GLN A 1 232 ? 17.518 61.872 8.069 1.00 10.39 232 GLN A C 1
ATOM 1653 O O . GLN A 1 232 ? 18.221 61.792 9.080 1.00 12.09 232 GLN A O 1
ATOM 1659 N N . GLY A 1 233 ? 16.192 61.793 8.089 1.00 11.05 233 GLY A N 1
ATOM 1660 C CA . GLY A 1 233 ? 15.473 61.567 9.327 1.00 11.88 233 GLY A CA 1
ATOM 1661 C C . GLY A 1 233 ? 15.476 60.070 9.573 1.00 13.30 233 GLY A C 1
ATOM 1662 O O . GLY A 1 233 ? 15.820 59.300 8.669 1.00 11.51 233 GLY A O 1
ATOM 1663 N N . PRO A 1 234 ? 15.085 59.616 10.773 1.00 12.57 234 PRO A N 1
ATOM 1664 C CA . PRO A 1 234 ? 15.068 58.183 11.089 1.00 12.68 234 PRO A CA 1
ATOM 1665 C C . PRO A 1 234 ? 14.196 57.327 10.177 1.00 11.11 234 PRO A C 1
ATOM 1666 O O . PRO A 1 234 ? 14.444 56.128 10.023 1.00 11.14 234 PRO A O 1
ATOM 1670 N N . GLY A 1 235 ? 13.181 57.941 9.575 1.00 9.77 235 GLY A N 1
ATOM 1671 C CA . GLY A 1 235 ? 12.295 57.211 8.685 1.00 10.02 235 GLY A CA 1
ATOM 1672 C C . GLY A 1 235 ? 12.486 57.568 7.224 1.00 9.34 235 GLY A C 1
ATOM 1673 O O . GLY A 1 235 ? 11.680 57.194 6.376 1.00 11.70 235 GLY A O 1
ATOM 1674 N N . ASP A 1 236 ? 13.550 58.300 6.919 1.00 8.86 236 ASP A N 1
ATOM 1675 C CA . ASP A 1 236 ? 13.817 58.676 5.537 1.00 9.11 236 ASP A CA 1
ATOM 1676 C C . ASP A 1 236 ? 14.693 57.649 4.847 1.00 9.21 236 ASP A C 1
ATOM 1677 O O . ASP A 1 236 ? 15.742 57.265 5.371 1.00 10.29 236 ASP A O 1
ATOM 1682 N N . LEU A 1 237 ? 14.257 57.207 3.674 1.00 8.83 237 LEU A N 1
ATOM 1683 C CA . LEU A 1 237 ? 15.043 56.264 2.888 1.00 7.90 237 LEU A CA 1
ATOM 1684 C C . LEU A 1 237 ? 16.032 57.112 2.102 1.00 8.78 237 LEU A C 1
ATOM 1685 O O . LEU A 1 237 ? 15.626 57.940 1.293 1.00 7.86 237 LEU A O 1
ATOM 1690 N N . LEU A 1 238 ? 17.325 56.923 2.357 1.00 8.40 238 LEU A N 1
ATOM 1691 C CA . LEU A 1 238 ? 18.360 57.671 1.654 1.00 7.35 238 LEU A CA 1
ATOM 1692 C C . LEU A 1 238 ? 18.905 56.772 0.555 1.00 7.83 238 LEU A C 1
ATOM 1693 O O . LEU A 1 238 ? 19.486 55.720 0.840 1.00 8.87 238 LEU A O 1
ATOM 1698 N N . ALA A 1 239 ? 18.711 57.189 -0.693 1.00 6.98 239 ALA A N 1
ATOM 1699 C CA . ALA A 1 239 ? 19.160 56.422 -1.849 1.00 7.39 239 ALA A CA 1
ATOM 1700 C C . ALA A 1 239 ? 20.407 57.035 -2.483 1.00 6.63 239 ALA A C 1
ATOM 1701 O O . ALA A 1 239 ? 20.492 58.253 -2.671 1.00 6.99 239 ALA A O 1
ATOM 1703 N N . LEU A 1 240 ? 21.379 56.186 -2.800 1.00 7.77 240 LEU A N 1
ATOM 1704 C CA . LEU A 1 240 ? 22.621 56.649 -3.415 1.00 7.80 240 LEU A CA 1
ATOM 1705 C C . LEU A 1 240 ? 23.352 55.490 -4.072 1.00 8.07 240 LEU A C 1
ATOM 1706 O O . LEU A 1 240 ? 23.066 54.333 -3.793 1.00 7.55 240 LEU A O 1
ATOM 1711 N N . GLY A 1 241 ? 24.292 55.808 -4.956 1.00 8.18 241 GLY A N 1
ATOM 1712 C CA . GLY A 1 241 ? 25.053 54.764 -5.614 1.00 8.72 241 GLY A CA 1
ATOM 1713 C C . GLY A 1 241 ? 25.989 54.111 -4.615 1.00 8.73 241 GLY A C 1
ATOM 1714 O O . GLY A 1 241 ? 26.463 54.757 -3.680 1.00 9.72 241 GLY A O 1
ATOM 1715 N N . ALA A 1 242 ? 26.255 52.823 -4.811 1.00 8.94 242 ALA A N 1
ATOM 1716 C CA . ALA A 1 242 ? 27.137 52.088 -3.915 1.00 9.61 242 ALA A CA 1
ATOM 1717 C C . ALA A 1 242 ? 28.588 52.500 -4.101 1.00 9.87 242 ALA A C 1
ATOM 1718 O O . ALA A 1 242 ? 28.988 52.942 -5.178 1.00 9.47 242 ALA A O 1
ATOM 1720 N N . PRO A 1 243 ? 29.397 52.372 -3.042 1.00 9.08 243 PRO A N 1
ATOM 1721 C CA . PRO A 1 243 ? 30.804 52.747 -3.170 1.00 10.89 243 PRO A CA 1
ATOM 1722 C C . PRO A 1 243 ? 31.548 51.700 -3.993 1.00 11.16 243 PRO A C 1
ATOM 1723 O O . PRO A 1 243 ? 31.069 50.576 -4.152 1.00 12.15 243 PRO A O 1
ATOM 1727 N N . VAL A 1 244 ? 32.705 52.078 -4.527 1.00 10.37 244 VAL A N 1
ATOM 1728 C CA . VAL A 1 244 ? 33.525 51.171 -5.324 1.00 12.78 244 VAL A CA 1
ATOM 1729 C C . VAL A 1 244 ? 34.854 50.960 -4.595 1.00 10.21 244 VAL A C 1
ATOM 1730 O O . VAL A 1 244 ? 35.081 49.905 -4.004 1.00 12.23 244 VAL A O 1
ATOM 1734 N N . ARG A 1 245 ? 35.726 51.961 -4.626 1.00 9.52 245 ARG A N 1
ATOM 1735 C CA . ARG A 1 245 ? 37.007 51.856 -3.926 1.00 8.89 245 ARG A CA 1
ATOM 1736 C C . ARG A 1 245 ? 36.777 51.887 -2.415 1.00 11.02 245 ARG A C 1
ATOM 1737 O O . ARG A 1 245 ? 35.737 52.349 -1.951 1.00 10.67 245 ARG A O 1
ATOM 1745 N N . ARG A 1 246 ? 37.746 51.379 -1.658 1.00 9.35 246 ARG A N 1
ATOM 1746 C CA . ARG A 1 246 ? 37.680 51.395 -0.197 1.00 9.83 246 ARG A CA 1
ATOM 1747 C C . ARG A 1 246 ? 38.722 52.421 0.229 1.00 10.40 246 ARG A C 1
ATOM 1748 O O . ARG A 1 246 ? 39.846 52.067 0.594 1.00 11.36 246 ARG A O 1
ATOM 1756 N N . LEU A 1 247 ? 38.349 53.696 0.166 1.00 7.53 247 LEU A N 1
ATOM 1757 C CA . LEU A 1 247 ? 39.272 54.775 0.506 1.00 8.57 247 LEU A CA 1
ATOM 1758 C C . LEU A 1 247 ? 39.581 54.883 1.993 1.00 8.63 247 LEU A C 1
ATOM 1759 O O . LEU A 1 247 ? 38.723 54.652 2.840 1.00 10.33 247 LEU A O 1
ATOM 1764 N N . VAL A 1 248 ? 40.818 55.248 2.306 1.00 9.77 248 VAL A N 1
ATOM 1765 C CA . VAL A 1 248 ? 41.232 55.376 3.693 1.00 10.27 248 VAL A CA 1
ATOM 1766 C C . VAL A 1 248 ? 40.310 56.283 4.502 1.00 11.67 248 VAL A C 1
ATOM 1767 O O . VAL A 1 248 ? 39.887 55.922 5.599 1.00 12.26 248 VAL A O 1
ATOM 1771 N N . PHE A 1 249 ? 39.988 57.453 3.959 1.00 12.24 249 PHE A N 1
ATOM 1772 C CA . PHE A 1 249 ? 39.113 58.387 4.661 1.00 11.85 249 PHE A CA 1
ATOM 1773 C C . PHE A 1 249 ? 37.667 58.238 4.210 1.00 12.21 249 PHE A C 1
ATOM 1774 O O . PHE A 1 249 ? 36.772 58.922 4.714 1.00 12.38 249 PHE A O 1
ATOM 1782 N N . GLY A 1 250 ? 37.456 57.334 3.259 1.00 10.68 250 GLY A N 1
ATOM 1783 C CA . GLY A 1 250 ? 36.124 57.059 2.754 1.00 11.36 250 GLY A CA 1
ATOM 1784 C C . GLY A 1 250 ? 35.574 57.985 1.689 1.00 10.29 250 GLY A C 1
ATOM 1785 O O . GLY A 1 250 ? 35.719 59.206 1.766 1.00 10.92 250 GLY A O 1
ATOM 1786 N N . SER A 1 251 ? 34.938 57.392 0.682 1.00 10.80 251 SER A N 1
ATOM 1787 C CA . SER A 1 251 ? 34.325 58.166 -0.386 1.00 8.85 251 SER A CA 1
ATOM 1788 C C . SER A 1 251 ? 32.986 58.641 0.164 1.00 8.71 251 SER A C 1
ATOM 1789 O O . SER A 1 251 ? 32.579 58.237 1.253 1.00 9.05 251 SER A O 1
ATOM 1792 N N . THR A 1 252 ? 32.296 59.489 -0.587 1.00 9.39 252 THR A N 1
ATOM 1793 C CA . THR A 1 252 ? 31.011 60.008 -0.140 1.00 7.30 252 THR A CA 1
ATOM 1794 C C . THR A 1 252 ? 30.062 58.916 0.350 1.00 8.90 252 THR A C 1
ATOM 1795 O O . THR A 1 252 ? 29.588 58.973 1.483 1.00 7.35 252 THR A O 1
ATOM 1799 N N . ALA A 1 253 ? 29.799 57.913 -0.484 1.00 8.40 253 ALA A N 1
ATOM 1800 C CA . ALA A 1 253 ? 28.883 56.839 -0.094 1.00 9.91 253 ALA A CA 1
ATOM 1801 C C . ALA A 1 253 ? 29.390 56.024 1.093 1.00 10.01 253 ALA A C 1
ATOM 1802 O O . ALA A 1 253 ? 28.596 55.573 1.922 1.00 10.20 253 ALA A O 1
ATOM 1804 N N . GLU A 1 254 ? 30.703 55.829 1.186 1.00 8.79 254 GLU A N 1
ATOM 1805 C CA . GLU A 1 254 ? 31.251 55.067 2.305 1.00 8.75 254 GLU A CA 1
ATOM 1806 C C . GLU A 1 254 ? 30.954 55.774 3.621 1.00 8.97 254 GLU A C 1
ATOM 1807 O O . GLU A 1 254 ? 30.531 55.146 4.592 1.00 9.55 254 GLU A O 1
ATOM 1813 N N . ARG A 1 255 ? 31.173 57.084 3.649 1.00 9.37 255 ARG A N 1
ATOM 1814 C CA . ARG A 1 255 ? 30.919 57.861 4.858 1.00 10.22 255 ARG A CA 1
ATOM 1815 C C . ARG A 1 255 ? 29.427 57.919 5.177 1.00 10.44 255 ARG A C 1
ATOM 1816 O O . ARG A 1 255 ? 29.033 57.846 6.344 1.00 11.76 255 ARG A O 1
ATOM 1824 N N . VAL A 1 256 ? 28.597 58.036 4.143 1.00 8.94 256 VAL A N 1
ATOM 1825 C CA . VAL A 1 256 ? 27.148 58.082 4.347 1.00 8.57 256 VAL A CA 1
ATOM 1826 C C . VAL A 1 256 ? 26.632 56.760 4.911 1.00 8.15 256 VAL A C 1
ATOM 1827 O O . VAL A 1 256 ? 25.956 56.734 5.937 1.00 9.44 256 VAL A O 1
ATOM 1831 N N . ILE A 1 257 ? 26.956 55.661 4.239 1.00 7.76 257 ILE A N 1
ATOM 1832 C CA . ILE A 1 257 ? 26.481 54.352 4.675 1.00 8.06 257 ILE A CA 1
ATOM 1833 C C . ILE A 1 257 ? 26.970 53.970 6.069 1.00 8.61 257 ILE A C 1
ATOM 1834 O O . ILE A 1 257 ? 26.218 53.417 6.863 1.00 8.79 257 ILE A O 1
ATOM 1839 N N . ARG A 1 258 ? 28.225 54.273 6.375 1.00 8.64 258 ARG A N 1
ATOM 1840 C CA . ARG A 1 258 ? 28.761 53.925 7.683 1.00 9.57 258 ARG A CA 1
ATOM 1841 C C . ARG A 1 258 ? 28.075 54.640 8.845 1.00 9.54 258 ARG A C 1
ATOM 1842 O O . ARG A 1 258 ? 27.906 54.064 9.924 1.00 10.24 258 ARG A O 1
ATOM 1850 N N . ASN A 1 259 ? 27.676 55.888 8.618 1.00 9.62 259 ASN A N 1
ATOM 1851 C CA . ASN A 1 259 ? 27.059 56.701 9.659 1.00 9.73 259 ASN A CA 1
ATOM 1852 C C . ASN A 1 259 ? 25.558 56.938 9.533 1.00 9.62 259 ASN A C 1
ATOM 1853 O O . ASN A 1 259 ? 24.979 57.627 10.368 1.00 11.31 259 ASN A O 1
ATOM 1858 N N . ALA A 1 260 ? 24.929 56.375 8.508 1.00 10.15 260 ALA A N 1
ATOM 1859 C CA . ALA A 1 260 ? 23.496 56.578 8.300 1.00 10.75 260 ALA A CA 1
ATOM 1860 C C . ALA A 1 260 ? 22.644 56.289 9.530 1.00 12.34 260 ALA A C 1
ATOM 1861 O O . ALA A 1 260 ? 22.842 55.292 10.223 1.00 12.86 260 ALA A O 1
ATOM 1863 N N . GLN A 1 261 ? 21.687 57.175 9.780 1.00 13.91 261 GLN A N 1
ATOM 1864 C CA . GLN A 1 261 ? 20.779 57.054 10.914 1.00 16.73 261 GLN A CA 1
ATOM 1865 C C . GLN A 1 261 ? 19.521 56.283 10.533 1.00 17.02 261 GLN A C 1
ATOM 1866 O O . GLN A 1 261 ? 18.877 55.658 11.384 1.00 18.51 261 GLN A O 1
ATOM 1872 N N . GLY A 1 262 ? 19.177 56.329 9.250 1.00 11.45 262 GLY A N 1
ATOM 1873 C CA . GLY A 1 262 ? 17.983 55.654 8.786 1.00 10.06 262 GLY A CA 1
ATOM 1874 C C . GLY A 1 262 ? 18.241 54.681 7.657 1.00 9.00 262 GLY A C 1
ATOM 1875 O O . GLY A 1 262 ? 19.395 54.438 7.294 1.00 9.71 262 GLY A O 1
ATOM 1876 N N . PRO A 1 263 ? 17.177 54.110 7.077 1.00 8.95 263 PRO A N 1
ATOM 1877 C CA . PRO A 1 263 ? 17.270 53.148 5.977 1.00 9.04 263 PRO A CA 1
ATOM 1878 C C . PRO A 1 263 ? 17.996 53.725 4.768 1.00 9.32 263 PRO A C 1
ATOM 1879 O O . PRO A 1 263 ? 17.810 54.891 4.416 1.00 8.45 263 PRO A O 1
ATOM 1883 N N . VAL A 1 264 ? 18.823 52.903 4.135 1.00 7.51 264 VAL A N 1
ATOM 1884 C CA . VAL A 1 264 ? 19.560 53.338 2.955 1.00 8.78 264 VAL A CA 1
ATOM 1885 C C . VAL A 1 264 ? 19.319 52.377 1.800 1.00 8.98 264 VAL A C 1
ATOM 1886 O O . VAL A 1 264 ? 19.224 51.163 1.998 1.00 10.29 264 VAL A O 1
ATOM 1890 N N . LEU A 1 265 ? 19.202 52.928 0.597 1.00 7.53 265 LEU A N 1
ATOM 1891 C CA . LEU A 1 265 ? 19.016 52.123 -0.600 1.00 8.40 265 LEU A CA 1
ATOM 1892 C C . LEU A 1 265 ? 20.221 52.374 -1.489 1.00 8.72 265 LEU A C 1
ATOM 1893 O O . LEU A 1 265 ? 20.482 53.514 -1.885 1.00 8.05 265 LEU A O 1
ATOM 1898 N N . THR A 1 266 ? 20.966 51.314 -1.782 1.00 8.94 266 THR A N 1
ATOM 1899 C CA . THR A 1 266 ? 22.141 51.431 -2.638 1.00 8.85 266 THR A CA 1
ATOM 1900 C C . THR A 1 266 ? 21.879 50.706 -3.951 1.00 8.57 266 THR A C 1
ATOM 1901 O O . THR A 1 266 ? 21.085 49.765 -4.005 1.00 9.45 266 THR A O 1
ATOM 1905 N N . ALA A 1 267 ? 22.543 51.156 -5.010 1.00 9.56 267 ALA A N 1
ATOM 1906 C CA . ALA A 1 267 ? 22.399 50.538 -6.320 1.00 11.07 267 ALA A CA 1
ATOM 1907 C C . ALA A 1 267 ? 23.723 50.602 -7.065 1.00 13.74 267 ALA A C 1
ATOM 1908 O O . ALA A 1 267 ? 24.464 51.584 -6.946 1.00 11.71 267 ALA A O 1
ATOM 1910 N N . ARG A 1 268 ? 24.000 49.537 -7.816 1.00 16.22 268 ARG A N 1
ATOM 1911 C CA . ARG A 1 268 ? 25.210 49.377 -8.622 1.00 21.63 268 ARG A CA 1
ATOM 1912 C C . ARG A 1 268 ? 24.810 49.033 -10.046 1.00 22.76 268 ARG A C 1
ATOM 1913 O O . ARG A 1 268 ? 23.638 48.662 -10.248 1.00 23.87 268 ARG A O 1
ATOM 1922 N N . MET B 1 1 ? 7.683 53.540 -18.055 1.00 20.94 1 MET B N 1
ATOM 1923 C CA . MET B 1 1 ? 8.986 53.410 -18.767 1.00 18.47 1 MET B CA 1
ATOM 1924 C C . MET B 1 1 ? 9.109 54.463 -19.859 1.00 16.08 1 MET B C 1
ATOM 1925 O O . MET B 1 1 ? 8.209 54.623 -20.680 1.00 16.57 1 MET B O 1
ATOM 1930 N N . ARG B 1 2 ? 10.224 55.186 -19.854 1.00 12.15 2 ARG B N 1
ATOM 1931 C CA . ARG B 1 2 ? 10.489 56.218 -20.848 1.00 10.10 2 ARG B CA 1
ATOM 1932 C C . ARG B 1 2 ? 11.429 55.633 -21.897 1.00 9.81 2 ARG B C 1
ATOM 1933 O O . ARG B 1 2 ? 12.525 55.185 -21.570 1.00 10.05 2 ARG B O 1
ATOM 1941 N N . ILE B 1 3 ? 10.991 55.625 -23.151 1.00 8.42 3 ILE B N 1
ATOM 1942 C CA . ILE B 1 3 ? 11.811 55.095 -24.240 1.00 9.19 3 ILE B CA 1
ATOM 1943 C C . ILE B 1 3 ? 12.531 56.244 -24.925 1.00 8.64 3 ILE B C 1
ATOM 1944 O O . ILE B 1 3 ? 11.922 57.265 -25.234 1.00 9.59 3 ILE B O 1
ATOM 1949 N N . LEU B 1 4 ? 13.832 56.083 -25.139 1.00 8.34 4 LEU B N 1
ATOM 1950 C CA . LEU B 1 4 ? 14.620 57.103 -25.816 1.00 7.77 4 LEU B CA 1
ATOM 1951 C C . LEU B 1 4 ? 15.100 56.559 -27.154 1.00 8.16 4 LEU B C 1
ATOM 1952 O O . LEU B 1 4 ? 15.890 55.615 -27.212 1.00 9.36 4 LEU B O 1
ATOM 1957 N N . LEU B 1 5 ? 14.592 57.146 -28.227 1.00 7.80 5 LEU B N 1
ATOM 1958 C CA . LEU B 1 5 ? 14.983 56.757 -29.573 1.00 6.88 5 LEU B CA 1
ATOM 1959 C C . LEU B 1 5 ? 16.009 57.770 -30.046 1.00 8.16 5 LEU B C 1
ATOM 1960 O O . LEU B 1 5 ? 15.767 58.978 -29.985 1.00 7.68 5 LEU B O 1
ATOM 1965 N N . ALA B 1 6 ? 17.165 57.282 -30.486 1.00 6.41 6 ALA B N 1
ATOM 1966 C CA . ALA B 1 6 ? 18.209 58.156 -31.005 1.00 8.36 6 ALA B CA 1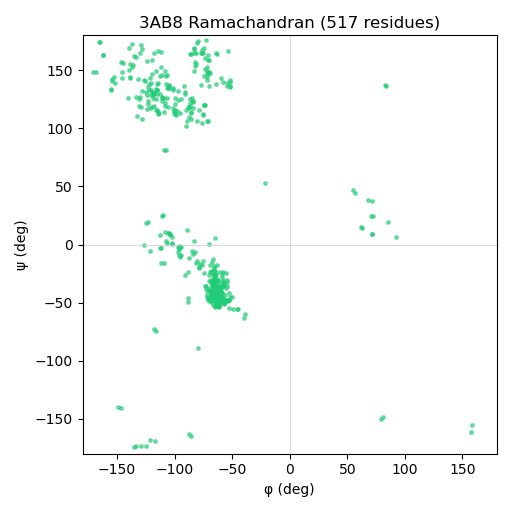
ATOM 1967 C C . ALA B 1 6 ? 18.262 57.857 -32.492 1.00 8.73 6 ALA B C 1
ATOM 1968 O O . ALA B 1 6 ? 18.430 56.708 -32.886 1.00 8.54 6 ALA B O 1
ATOM 1970 N N . THR B 1 7 ? 18.094 58.877 -33.323 1.00 8.32 7 THR B N 1
ATOM 1971 C CA . THR B 1 7 ? 18.136 58.647 -34.762 1.00 9.58 7 THR B CA 1
ATOM 1972 C C . THR B 1 7 ? 18.888 59.730 -35.512 1.00 10.60 7 THR B C 1
ATOM 1973 O O . THR B 1 7 ? 18.831 60.897 -35.141 1.00 10.82 7 THR B O 1
ATOM 1977 N N . ASP B 1 8 ? 19.612 59.333 -36.555 1.00 10.88 8 ASP B N 1
ATOM 1978 C CA . ASP B 1 8 ? 20.339 60.296 -37.374 1.00 11.38 8 ASP B CA 1
ATOM 1979 C C . ASP B 1 8 ? 19.578 60.501 -38.678 1.00 11.33 8 ASP B C 1
ATOM 1980 O O . ASP B 1 8 ? 20.064 61.157 -39.600 1.00 12.78 8 ASP B O 1
ATOM 1985 N N . GLY B 1 9 ? 18.378 59.928 -38.737 1.00 11.50 9 GLY B N 1
ATOM 1986 C CA . GLY B 1 9 ? 17.526 60.057 -39.909 1.00 11.79 9 GLY B CA 1
ATOM 1987 C C . GLY B 1 9 ? 17.969 59.290 -41.141 1.00 12.60 9 GLY B C 1
ATOM 1988 O O . GLY B 1 9 ? 17.399 59.464 -42.220 1.00 13.43 9 GLY B O 1
ATOM 1989 N N . SER B 1 10 ? 18.973 58.435 -40.985 1.00 10.51 10 SER B N 1
ATOM 1990 C CA . SER B 1 10 ? 19.495 57.648 -42.097 1.00 11.69 10 SER B CA 1
ATOM 1991 C C . SER B 1 10 ? 18.659 56.404 -42.380 1.00 11.94 10 SER B C 1
ATOM 1992 O O . SER B 1 10 ? 17.837 55.992 -41.563 1.00 10.78 10 SER B O 1
ATOM 1995 N N . PRO B 1 11 ? 18.861 55.788 -43.556 1.00 12.57 11 PRO B N 1
ATOM 1996 C CA . PRO B 1 11 ? 18.108 54.580 -43.900 1.00 12.88 11 PRO B CA 1
ATOM 1997 C C . PRO B 1 11 ? 18.381 53.475 -42.874 1.00 11.52 11 PRO B C 1
ATOM 1998 O O . PRO B 1 11 ? 17.487 52.719 -42.513 1.00 13.01 11 PRO B O 1
ATOM 2002 N N . GLN B 1 12 ? 19.624 53.393 -42.405 1.00 12.17 12 GLN B N 1
ATOM 2003 C CA . GLN B 1 12 ? 20.001 52.379 -41.420 1.00 11.78 12 GLN B CA 1
ATOM 2004 C C . GLN B 1 12 ? 19.337 52.618 -40.063 1.00 10.11 12 GLN B C 1
ATOM 2005 O O . GLN B 1 12 ? 19.314 51.730 -39.214 1.00 10.61 12 GLN B O 1
ATOM 2011 N N . ALA B 1 13 ? 18.789 53.810 -39.859 1.00 9.66 13 ALA B N 1
ATOM 2012 C CA . ALA B 1 13 ? 18.124 54.120 -38.596 1.00 10.44 13 ALA B CA 1
ATOM 2013 C C . ALA B 1 13 ? 16.612 53.930 -38.683 1.00 10.77 13 ALA B C 1
ATOM 2014 O O . ALA B 1 13 ? 15.917 54.028 -37.674 1.00 10.71 13 ALA B O 1
ATOM 2016 N N . ARG B 1 14 ? 16.104 53.647 -39.878 1.00 10.61 14 ARG B N 1
ATOM 2017 C CA . ARG B 1 14 ? 14.664 53.487 -40.053 1.00 11.59 14 ARG B CA 1
ATOM 2018 C C . ARG B 1 14 ? 14.073 52.364 -39.206 1.00 11.30 14 ARG B C 1
ATOM 2019 O O . ARG B 1 14 ? 12.960 52.489 -38.696 1.00 11.27 14 ARG B O 1
ATOM 2027 N N . GLY B 1 15 ? 14.816 51.273 -39.052 1.00 9.74 15 GLY B N 1
ATOM 2028 C CA . GLY B 1 15 ? 14.332 50.161 -38.254 1.00 9.88 15 GLY B CA 1
ATOM 2029 C C . GLY B 1 15 ? 14.131 50.545 -36.798 1.00 10.63 15 GLY B C 1
ATOM 2030 O O . GLY B 1 15 ? 13.122 50.190 -36.183 1.00 10.53 15 GLY B O 1
ATOM 2031 N N . ALA B 1 16 ? 15.095 51.275 -36.243 1.00 10.07 16 ALA B N 1
ATOM 2032 C CA . ALA B 1 16 ? 15.023 51.714 -34.853 1.00 8.25 16 ALA B CA 1
ATOM 2033 C C . ALA B 1 16 ? 13.858 52.683 -34.659 1.00 8.65 16 ALA B C 1
ATOM 2034 O O . ALA B 1 16 ? 13.134 52.611 -33.669 1.00 7.70 16 ALA B O 1
ATOM 2036 N N . GLU B 1 17 ? 13.679 53.594 -35.607 1.00 8.17 17 GLU B N 1
ATOM 2037 C CA . GLU B 1 17 ? 12.591 54.558 -35.516 1.00 9.97 17 GLU B CA 1
ATOM 2038 C C . GLU B 1 17 ? 11.257 53.824 -35.444 1.00 10.69 17 GLU B C 1
ATOM 2039 O O . GLU B 1 17 ? 10.414 54.129 -34.601 1.00 11.13 17 GLU B O 1
ATOM 2045 N N . ALA B 1 18 ? 11.078 52.848 -36.329 1.00 11.07 18 ALA B N 1
ATOM 2046 C CA . ALA B 1 18 ? 9.843 52.070 -36.372 1.00 11.43 18 ALA B CA 1
ATOM 2047 C C . ALA B 1 18 ? 9.636 51.248 -35.103 1.00 11.52 18 ALA B C 1
ATOM 2048 O O . ALA B 1 18 ? 8.539 51.222 -34.545 1.00 11.53 18 ALA B O 1
ATOM 2050 N N . LEU B 1 19 ? 10.692 50.578 -34.651 1.00 11.01 19 LEU B N 1
ATOM 2051 C CA . LEU B 1 19 ? 10.608 49.746 -33.458 1.00 9.92 19 LEU B CA 1
ATOM 2052 C C . LEU B 1 19 ? 10.281 50.569 -32.220 1.00 10.49 19 LEU B C 1
ATOM 2053 O O . LEU B 1 19 ? 9.457 50.165 -31.402 1.00 10.95 19 LEU B O 1
ATOM 2058 N N . ALA B 1 20 ? 10.934 51.718 -32.081 1.00 9.43 20 ALA B N 1
ATOM 2059 C CA . ALA B 1 20 ? 10.691 52.586 -30.935 1.00 10.07 20 ALA B CA 1
ATOM 2060 C C . ALA B 1 20 ? 9.222 53.007 -30.891 1.00 10.58 20 ALA B C 1
ATOM 2061 O O . ALA B 1 20 ? 8.580 52.932 -29.845 1.00 10.31 20 ALA B O 1
ATOM 2063 N N . GLU B 1 21 ? 8.693 53.451 -32.026 1.00 10.34 21 GLU B N 1
ATOM 2064 C CA . GLU B 1 21 ? 7.297 53.871 -32.083 1.00 12.81 21 GLU B CA 1
ATOM 2065 C C . GLU B 1 21 ? 6.372 52.697 -31.774 1.00 11.41 21 GLU B C 1
ATOM 2066 O O . GLU B 1 21 ? 5.392 52.842 -31.040 1.00 11.52 21 GLU B O 1
ATOM 2072 N N . TRP B 1 22 ? 6.705 51.534 -32.326 1.00 11.13 22 TRP B N 1
ATOM 2073 C CA . TRP B 1 22 ? 5.921 50.317 -32.129 1.00 11.46 22 TRP B CA 1
ATOM 2074 C C . TRP B 1 22 ? 5.913 49.919 -30.652 1.00 10.68 22 TRP B C 1
ATOM 2075 O O . TRP B 1 22 ? 4.864 49.581 -30.100 1.00 12.37 22 TRP B O 1
ATOM 2086 N N . LEU B 1 23 ? 7.079 49.965 -30.011 1.00 10.50 23 LEU B N 1
ATOM 2087 C CA . LEU B 1 23 ? 7.173 49.616 -28.597 1.00 9.80 23 LEU B CA 1
ATOM 2088 C C . LEU B 1 23 ? 6.415 50.617 -27.732 1.00 10.19 23 LEU B C 1
ATOM 2089 O O . LEU B 1 23 ? 5.724 50.235 -26.791 1.00 9.36 23 LEU B O 1
ATOM 2094 N N . ALA B 1 24 ? 6.551 51.900 -28.047 1.00 10.57 24 ALA B N 1
ATOM 2095 C CA . ALA B 1 24 ? 5.866 52.938 -27.281 1.00 10.63 24 ALA B CA 1
ATOM 2096 C C . ALA B 1 24 ? 4.363 52.708 -27.344 1.00 11.18 24 ALA B C 1
ATOM 2097 O O . ALA B 1 24 ? 3.660 52.824 -26.341 1.00 10.76 24 ALA B O 1
ATOM 2099 N N . TYR B 1 25 ? 3.878 52.376 -28.532 1.00 11.61 25 TYR B N 1
ATOM 2100 C CA . TYR B 1 25 ? 2.459 52.122 -28.740 1.00 12.78 25 TYR B CA 1
ATOM 2101 C C . TYR B 1 25 ? 2.001 50.885 -27.960 1.00 12.52 25 TYR B C 1
ATOM 2102 O O . TYR B 1 25 ? 1.035 50.936 -27.189 1.00 12.67 25 TYR B O 1
ATOM 2111 N N . LYS B 1 26 ? 2.705 49.775 -28.159 1.00 12.32 26 LYS B N 1
ATOM 2112 C CA . LYS B 1 26 ? 2.371 48.517 -27.496 1.00 12.39 26 LYS B CA 1
ATOM 2113 C C . LYS B 1 26 ? 2.421 48.568 -25.973 1.00 12.81 26 LYS B C 1
ATOM 2114 O O . LYS B 1 26 ? 1.615 47.932 -25.297 1.00 12.67 26 LYS B O 1
ATOM 2120 N N . LEU B 1 27 ? 3.374 49.315 -25.431 1.00 12.28 27 LEU B N 1
ATOM 2121 C CA . LEU B 1 27 ? 3.526 49.411 -23.983 1.00 11.96 27 LEU B CA 1
ATOM 2122 C C . LEU B 1 27 ? 2.858 50.641 -23.387 1.00 12.74 27 LEU B C 1
ATOM 2123 O O . LEU B 1 27 ? 2.863 50.816 -22.169 1.00 12.81 27 LEU B O 1
ATOM 2128 N N . SER B 1 28 ? 2.280 51.482 -24.239 1.00 13.03 28 SER B N 1
ATOM 2129 C CA . SER B 1 28 ? 1.653 52.719 -23.782 1.00 13.32 28 SER B CA 1
ATOM 2130 C C . SER B 1 28 ? 2.699 53.493 -22.979 1.00 13.18 28 SER B C 1
ATOM 2131 O O . SER B 1 28 ? 2.429 53.988 -21.882 1.00 13.09 28 SER B O 1
ATOM 2134 N N . ALA B 1 29 ? 3.899 53.588 -23.546 1.00 11.38 29 ALA B N 1
ATOM 2135 C CA . ALA B 1 29 ? 5.015 54.283 -22.914 1.00 11.27 29 ALA B CA 1
ATOM 2136 C C . ALA B 1 29 ? 5.349 55.560 -23.670 1.00 11.71 29 ALA B C 1
ATOM 2137 O O . ALA B 1 29 ? 5.231 55.609 -24.897 1.00 12.16 29 ALA B O 1
ATOM 2139 N N .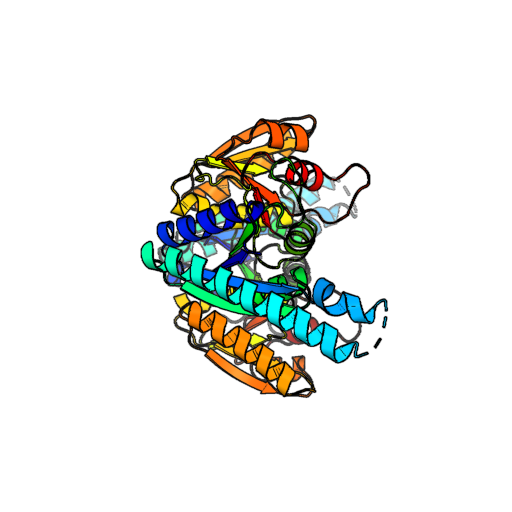 PRO B 1 30 ? 5.774 56.615 -22.948 1.00 13.01 30 PRO B N 1
ATOM 2140 C CA . PRO B 1 30 ? 6.121 57.876 -23.607 1.00 11.60 30 PRO B CA 1
ATOM 2141 C C . PRO B 1 30 ? 7.427 57.713 -24.373 1.00 11.59 30 PRO B C 1
ATOM 2142 O O . PRO B 1 30 ? 8.292 56.931 -23.981 1.00 11.72 30 PRO B O 1
ATOM 2146 N N . LEU B 1 31 ? 7.563 58.460 -25.460 1.00 10.70 31 LEU B N 1
ATOM 2147 C CA . LEU B 1 31 ? 8.744 58.377 -26.302 1.00 10.95 31 LEU B CA 1
ATOM 2148 C C . LEU B 1 31 ? 9.451 59.712 -26.479 1.00 10.06 31 LEU B C 1
ATOM 2149 O O . LEU B 1 31 ? 8.819 60.743 -26.696 1.00 9.97 31 LEU B O 1
ATOM 2154 N N . THR B 1 32 ? 10.774 59.685 -26.361 1.00 9.31 32 THR B N 1
ATOM 2155 C CA . THR B 1 32 ? 11.585 60.872 -26.584 1.00 8.41 32 THR B CA 1
ATOM 2156 C C . THR B 1 32 ? 12.418 60.525 -27.802 1.00 9.87 32 THR B C 1
ATOM 2157 O O . THR B 1 32 ? 13.022 59.458 -27.850 1.00 10.20 32 THR B O 1
ATOM 2161 N N . VAL B 1 33 ? 12.419 61.412 -28.792 1.00 9.64 33 VAL B N 1
ATOM 2162 C CA . VAL B 1 33 ? 13.196 61.201 -30.008 1.00 10.56 33 VAL B CA 1
ATOM 2163 C C . VAL B 1 33 ? 14.307 62.231 -29.982 1.00 10.25 33 VAL B C 1
ATOM 2164 O O . VAL B 1 33 ? 14.053 63.430 -29.841 1.00 10.39 33 VAL B O 1
ATOM 2168 N N . LEU B 1 34 ? 15.539 61.754 -30.113 1.00 8.37 34 LEU B N 1
ATOM 2169 C CA . LEU B 1 34 ? 16.710 62.611 -30.072 1.00 8.02 34 LEU B CA 1
ATOM 2170 C C . LEU B 1 34 ? 17.544 62.578 -31.346 1.00 8.79 34 LEU B C 1
ATOM 2171 O O . LEU B 1 34 ? 17.857 61.505 -31.859 1.00 8.41 34 LEU B O 1
ATOM 2176 N N . PHE B 1 35 ? 17.890 63.760 -31.852 1.00 9.20 35 PHE B N 1
ATOM 2177 C CA . PHE B 1 35 ? 18.756 63.878 -33.021 1.00 9.01 35 PHE B CA 1
ATOM 2178 C C . PHE B 1 35 ? 19.914 64.754 -32.572 1.00 9.00 35 PHE B C 1
ATOM 2179 O O . PHE B 1 35 ? 19.701 65.839 -32.022 1.00 8.72 35 PHE B O 1
ATOM 2187 N N . VAL B 1 36 ? 21.138 64.296 -32.807 1.00 9.69 36 VAL B N 1
ATOM 2188 C CA . VAL B 1 36 ? 22.303 65.070 -32.404 1.00 9.02 36 VAL B CA 1
ATOM 2189 C C . VAL B 1 36 ? 23.020 65.726 -33.577 1.00 9.85 36 VAL B C 1
ATOM 2190 O O . VAL B 1 36 ? 23.379 65.059 -34.552 1.00 11.54 36 VAL B O 1
ATOM 2194 N N . VAL B 1 37 ? 23.211 67.040 -33.485 1.00 9.55 37 VAL B N 1
ATOM 2195 C CA . VAL B 1 37 ? 23.943 67.779 -34.508 1.00 10.41 37 VAL B CA 1
ATOM 2196 C C . VAL B 1 37 ? 25.386 67.393 -34.203 1.00 11.38 37 VAL B C 1
ATOM 2197 O O . VAL B 1 37 ? 25.930 67.758 -33.163 1.00 11.43 37 VAL B O 1
ATOM 2201 N N . ASP B 1 38 ? 25.988 66.635 -35.111 1.00 11.89 38 ASP B N 1
ATOM 2202 C CA . ASP B 1 38 ? 27.343 66.120 -34.935 1.00 11.87 38 ASP B CA 1
ATOM 2203 C C . ASP B 1 38 ? 28.441 67.178 -35.051 1.00 12.75 38 ASP B C 1
ATOM 2204 O O . ASP B 1 38 ? 28.751 67.637 -36.150 1.00 12.74 38 ASP B O 1
ATOM 2209 N N . THR B 1 39 ? 29.035 67.552 -33.919 1.00 11.68 39 THR B N 1
ATOM 2210 C CA . THR B 1 39 ? 30.099 68.553 -33.919 1.00 13.50 39 THR B CA 1
ATOM 2211 C C . THR B 1 39 ? 31.350 68.063 -34.640 1.00 13.60 39 THR B C 1
ATOM 2212 O O . THR B 1 39 ? 32.170 68.868 -35.092 1.00 14.74 39 THR B O 1
ATOM 2216 N N . ARG B 1 40 ? 31.500 66.746 -34.751 1.00 13.23 40 ARG B N 1
ATOM 2217 C CA . ARG B 1 40 ? 32.655 66.177 -35.436 1.00 13.93 40 ARG B CA 1
ATOM 2218 C C . ARG B 1 40 ? 32.590 66.539 -36.918 1.00 14.80 40 ARG B C 1
ATOM 2219 O O . ARG B 1 40 ? 33.618 66.638 -37.589 1.00 16.95 40 ARG B O 1
ATOM 2227 N N . LEU B 1 41 ? 31.376 66.743 -37.421 1.00 13.47 41 LEU B N 1
ATOM 2228 C CA . LEU B 1 41 ? 31.171 67.119 -38.817 1.00 13.80 41 LEU B CA 1
ATOM 2229 C C . LEU B 1 41 ? 31.216 68.639 -38.950 1.00 14.92 41 LEU B C 1
ATOM 2230 O O . LEU B 1 41 ? 31.923 69.194 -39.801 1.00 13.90 41 LEU B O 1
ATOM 2235 N N . ALA B 1 42 ? 30.455 69.311 -38.093 1.00 13.95 42 ALA B N 1
ATOM 2236 C CA . ALA B 1 42 ? 30.382 70.764 -38.118 1.00 14.77 42 ALA B CA 1
ATOM 2237 C C . ALA B 1 42 ? 31.735 71.440 -37.947 1.00 15.29 42 ALA B C 1
ATOM 2238 O O . ALA B 1 42 ? 31.984 72.488 -38.542 1.00 16.03 42 ALA B O 1
ATOM 2240 N N . ARG B 1 43 ? 32.607 70.841 -37.140 1.00 15.57 43 ARG B N 1
ATOM 2241 C CA . ARG B 1 43 ? 33.925 71.413 -36.871 1.00 15.65 43 ARG B CA 1
ATOM 2242 C C . ARG B 1 43 ? 34.997 71.099 -37.912 1.00 15.67 43 ARG B C 1
ATOM 2243 O O . ARG B 1 43 ? 36.149 71.496 -37.755 1.00 16.00 43 ARG B O 1
ATOM 2245 N N . ILE B 1 44 ? 34.634 70.398 -38.978 1.00 14.94 44 ILE B N 1
ATOM 2246 C CA . ILE B 1 44 ? 35.626 70.078 -39.998 1.00 16.89 44 ILE B CA 1
ATOM 2247 C C . ILE B 1 44 ? 36.372 71.323 -40.500 1.00 16.09 44 ILE B C 1
ATOM 2248 O O . ILE B 1 44 ? 37.589 71.290 -40.675 1.00 16.82 44 ILE B O 1
ATOM 2253 N N . PRO B 1 45 ? 35.661 72.445 -40.713 1.00 16.61 45 PRO B N 1
ATOM 2254 C CA . PRO B 1 45 ? 36.341 73.654 -41.196 1.00 17.24 45 PRO B CA 1
ATOM 2255 C C . PRO B 1 45 ? 37.513 74.115 -40.331 1.00 18.07 45 PRO B C 1
ATOM 2256 O O . PRO B 1 45 ? 38.419 74.793 -40.815 1.00 18.92 45 PRO B O 1
ATOM 2260 N N . GLU B 1 46 ? 37.495 73.748 -39.055 1.00 18.71 46 GLU B N 1
ATOM 2261 C CA . GLU B 1 46 ? 38.554 74.162 -38.143 1.00 20.61 46 GLU B CA 1
ATOM 2262 C C . GLU B 1 46 ? 39.906 73.547 -38.493 1.00 21.50 46 GLU B C 1
ATOM 2263 O O . GLU B 1 46 ? 40.941 73.969 -37.979 1.00 22.58 46 GLU B O 1
ATOM 2269 N N . LEU B 1 47 ? 39.894 72.557 -39.378 1.00 22.88 47 LEU B N 1
ATOM 2270 C CA . LEU B 1 47 ? 41.124 71.899 -39.804 1.00 24.47 47 LEU B CA 1
ATOM 2271 C C . LEU B 1 47 ? 41.711 72.628 -41.010 1.00 24.81 47 LEU B C 1
ATOM 2272 O O . LEU B 1 47 ? 42.926 72.656 -41.203 1.00 24.84 47 LEU B O 1
ATOM 2277 N N . PRO B 1 56 ? 36.110 83.806 -42.632 1.00 26.27 56 PRO B N 1
ATOM 2278 C CA . PRO B 1 56 ? 36.842 83.032 -41.625 1.00 24.23 56 PRO B CA 1
ATOM 2279 C C . PRO B 1 56 ? 36.243 81.650 -41.364 1.00 22.81 56 PRO B C 1
ATOM 2280 O O . PRO B 1 56 ? 35.121 81.354 -41.780 1.00 21.62 56 PRO B O 1
ATOM 2284 N N . VAL B 1 57 ? 37.004 80.807 -40.674 1.00 20.47 57 VAL B N 1
ATOM 2285 C CA . VAL B 1 57 ? 36.564 79.455 -40.348 1.00 18.81 57 VAL B CA 1
ATOM 2286 C C . VAL B 1 57 ? 35.270 79.420 -39.528 1.00 16.83 57 VAL B C 1
ATOM 2287 O O . VAL B 1 57 ? 34.395 78.597 -39.784 1.00 17.06 57 VAL B O 1
ATOM 2291 N N . PRO B 1 58 ? 35.130 80.311 -38.531 1.00 15.06 58 PRO B N 1
ATOM 2292 C CA . PRO B 1 58 ? 33.904 80.308 -37.726 1.00 14.37 58 PRO B CA 1
ATOM 2293 C C . PRO B 1 58 ? 32.631 80.420 -38.565 1.00 12.86 58 PRO B C 1
ATOM 2294 O O . PRO B 1 58 ? 31.602 79.838 -38.227 1.00 12.78 58 PRO B O 1
ATOM 2298 N N . VAL B 1 59 ? 32.698 81.183 -39.651 1.00 13.38 59 VAL B N 1
ATOM 2299 C CA . VAL B 1 59 ? 31.541 81.345 -40.526 1.00 13.56 59 VAL B CA 1
ATOM 2300 C C . VAL B 1 59 ? 31.223 80.028 -41.228 1.00 12.87 59 VAL B C 1
ATOM 2301 O O . VAL B 1 59 ? 30.063 79.629 -41.324 1.00 13.12 59 VAL B O 1
ATOM 2305 N N . LEU B 1 60 ? 32.257 79.350 -41.718 1.00 13.73 60 LEU B N 1
ATOM 2306 C CA . LEU B 1 60 ? 32.059 78.082 -42.403 1.00 12.80 60 LEU B CA 1
ATOM 2307 C C . LEU B 1 60 ? 31.483 77.050 -41.438 1.00 13.41 60 LEU B C 1
ATOM 2308 O O . LEU B 1 60 ? 30.590 76.285 -41.799 1.00 12.58 60 LEU B O 1
ATOM 2313 N N . ARG B 1 61 ? 31.985 77.040 -40.207 1.00 13.00 61 ARG B N 1
ATOM 2314 C CA . ARG B 1 61 ? 31.499 76.102 -39.198 1.00 14.81 61 ARG B CA 1
ATOM 2315 C C . ARG B 1 61 ? 30.031 76.377 -38.886 1.00 14.46 61 ARG B C 1
ATOM 2316 O O . ARG B 1 61 ? 29.222 75.453 -38.774 1.00 14.99 61 ARG B O 1
ATOM 2324 N N . THR B 1 62 ? 29.695 77.656 -38.755 1.00 14.30 62 THR B N 1
ATOM 2325 C CA . THR B 1 62 ? 28.328 78.067 -38.459 1.00 15.05 62 THR B CA 1
ATOM 2326 C C . THR B 1 62 ? 27.383 77.681 -39.593 1.00 13.61 62 THR B C 1
ATOM 2327 O O . THR B 1 62 ? 26.249 77.268 -39.354 1.00 15.45 62 THR B O 1
ATOM 2331 N N . GLU B 1 63 ? 27.854 77.809 -40.830 1.00 13.85 63 GLU B N 1
ATOM 2332 C CA . GLU B 1 63 ? 27.037 77.464 -41.983 1.00 12.39 63 GLU B CA 1
ATOM 2333 C C . GLU B 1 63 ? 26.770 75.962 -42.011 1.00 12.12 63 GLU B C 1
ATOM 2334 O O . GLU B 1 63 ? 25.671 75.532 -42.357 1.00 12.57 63 GLU B O 1
ATOM 2340 N N . LEU B 1 64 ? 27.766 75.162 -41.635 1.00 13.67 64 LEU B N 1
ATOM 2341 C CA . LEU B 1 64 ? 27.588 73.712 -41.606 1.00 13.16 64 LEU B CA 1
ATOM 2342 C C . LEU B 1 64 ? 26.671 73.311 -40.452 1.00 14.26 64 LEU B C 1
ATOM 2343 O O . LEU B 1 64 ? 25.798 72.458 -40.615 1.00 15.42 64 LEU B O 1
ATOM 2348 N N . GLU B 1 65 ? 26.870 73.916 -39.285 1.00 14.92 65 GLU B N 1
ATOM 2349 C CA . GLU B 1 65 ? 26.027 73.601 -38.135 1.00 16.66 65 GLU B CA 1
ATOM 2350 C C . GLU B 1 65 ? 24.581 73.919 -38.474 1.00 16.25 65 GLU B C 1
ATOM 2351 O O . GLU B 1 65 ? 23.678 73.152 -38.163 1.00 14.91 65 GLU B O 1
ATOM 2357 N N . ARG B 1 66 ? 24.366 75.063 -39.114 1.00 16.24 66 ARG B N 1
ATOM 2358 C CA . ARG B 1 66 ? 23.022 75.477 -39.483 1.00 16.84 66 ARG B CA 1
ATOM 2359 C C . ARG B 1 66 ? 22.360 74.438 -40.380 1.00 15.75 66 ARG B C 1
ATOM 2360 O O . ARG B 1 66 ? 21.186 74.114 -40.200 1.00 14.30 66 ARG B O 1
ATOM 2368 N N . ALA B 1 67 ? 23.112 73.915 -41.344 1.00 13.27 67 ALA B N 1
ATOM 2369 C CA . ALA B 1 67 ? 22.576 72.905 -42.247 1.00 13.41 67 ALA B CA 1
ATOM 2370 C C . ALA B 1 67 ? 22.256 71.628 -41.473 1.00 12.55 67 ALA B C 1
ATOM 2371 O O . ALA B 1 67 ? 21.170 71.060 -41.603 1.00 12.89 67 ALA B O 1
ATOM 2373 N N . LEU B 1 68 ? 23.208 71.182 -40.661 1.00 12.32 68 LEU B N 1
ATOM 2374 C CA . LEU B 1 68 ? 23.025 69.975 -39.868 1.00 11.84 68 LEU B CA 1
ATOM 2375 C C . LEU B 1 68 ? 21.846 70.097 -38.905 1.00 12.06 68 LEU B C 1
ATOM 2376 O O . LEU B 1 68 ? 21.091 69.141 -38.711 1.00 13.30 68 LEU B O 1
ATOM 2381 N N . ALA B 1 69 ? 21.685 71.274 -38.308 1.00 13.02 69 ALA B N 1
ATOM 2382 C CA . ALA B 1 69 ? 20.594 71.502 -37.366 1.00 13.00 69 ALA B CA 1
ATOM 2383 C C . ALA B 1 69 ? 19.249 71.457 -38.077 1.00 14.34 69 ALA B C 1
ATOM 2384 O O . ALA B 1 69 ? 18.276 70.920 -37.545 1.00 14.40 69 ALA B O 1
ATOM 2386 N N . LEU B 1 70 ? 19.188 72.029 -39.276 1.00 15.48 70 LEU B N 1
ATOM 2387 C CA . LEU B 1 70 ? 17.942 72.032 -40.031 1.00 16.51 70 LEU B CA 1
ATOM 2388 C C . LEU B 1 70 ? 17.553 70.622 -40.456 1.00 17.05 70 LEU B C 1
ATOM 2389 O O . LEU B 1 70 ? 16.372 70.279 -40.454 1.00 16.81 70 LEU B O 1
ATOM 2394 N N . ARG B 1 71 ? 18.535 69.799 -40.819 1.00 16.77 71 ARG B N 1
ATOM 2395 C CA . ARG B 1 71 ? 18.229 68.422 -41.190 1.00 17.42 71 ARG B CA 1
ATOM 2396 C C . ARG B 1 71 ? 17.661 67.735 -39.955 1.00 15.74 71 ARG B C 1
ATOM 2397 O O . ARG B 1 71 ? 16.685 66.992 -40.035 1.00 16.17 71 ARG B O 1
ATOM 2405 N N . GLY B 1 72 ? 18.292 67.986 -38.812 1.00 15.56 72 GLY B N 1
ATOM 2406 C CA . GLY B 1 72 ? 17.841 67.387 -37.570 1.00 14.58 72 GLY B CA 1
ATOM 2407 C C . GLY B 1 72 ? 16.407 67.764 -37.261 1.00 14.67 72 GLY B C 1
ATOM 2408 O O . GLY B 1 72 ? 15.609 66.928 -36.841 1.00 12.43 72 GLY B O 1
ATOM 2409 N N . GLU B 1 73 ? 16.075 69.033 -37.468 1.00 15.18 73 GLU B N 1
ATOM 2410 C CA . GLU B 1 73 ? 14.719 69.502 -37.208 1.00 16.47 73 GLU B CA 1
ATOM 2411 C C . GLU B 1 73 ? 13.728 68.776 -38.107 1.00 15.74 73 GLU B C 1
ATOM 2412 O O . GLU B 1 73 ? 12.618 68.448 -37.686 1.00 16.25 73 GLU B O 1
ATOM 2418 N N . ALA B 1 74 ? 14.139 68.518 -39.345 1.00 15.54 74 ALA B N 1
ATOM 2419 C CA . ALA B 1 74 ? 13.288 67.824 -40.301 1.00 16.63 74 ALA B CA 1
ATOM 2420 C C . ALA B 1 74 ? 13.076 66.379 -39.868 1.00 16.69 74 ALA B C 1
ATOM 2421 O O . ALA B 1 74 ? 11.957 65.865 -39.929 1.00 16.81 74 ALA B O 1
ATOM 2423 N N . VAL B 1 75 ? 14.153 65.727 -39.434 1.00 15.07 75 VAL B N 1
ATOM 2424 C CA . VAL B 1 75 ? 14.078 64.343 -38.982 1.00 13.65 75 VAL B CA 1
ATOM 2425 C C . VAL B 1 75 ? 13.157 64.234 -37.769 1.00 13.79 75 VAL B C 1
ATOM 2426 O O . VAL B 1 75 ? 12.285 63.367 -37.718 1.00 14.31 75 VAL B O 1
ATOM 2430 N N . LEU B 1 76 ? 13.349 65.121 -36.798 1.00 12.53 76 LEU B N 1
ATOM 2431 C CA . LEU B 1 76 ? 12.532 65.119 -35.587 1.00 11.92 76 LEU B CA 1
ATOM 2432 C C . LEU B 1 76 ? 11.057 65.339 -35.911 1.00 12.95 76 LEU B C 1
ATOM 2433 O O . LEU B 1 76 ? 10.185 64.683 -35.345 1.00 13.98 76 LEU B O 1
ATOM 2438 N N . GLU B 1 77 ? 10.785 66.266 -36.823 1.00 13.79 77 GLU B N 1
ATOM 2439 C CA . GLU B 1 77 ? 9.410 66.562 -37.223 1.00 16.52 77 GLU B CA 1
ATOM 2440 C C . GLU B 1 77 ? 8.758 65.334 -37.854 1.00 16.79 77 GLU B C 1
ATOM 2441 O O . GLU B 1 77 ? 7.595 65.030 -37.581 1.00 15.65 77 GLU B O 1
ATOM 2443 N N . ARG B 1 78 ? 9.509 64.627 -38.697 1.00 17.48 78 ARG B N 1
ATOM 2444 C CA . ARG B 1 78 ? 8.990 63.431 -39.349 1.00 17.41 78 ARG B CA 1
ATOM 2445 C C . ARG B 1 78 ? 8.641 62.357 -38.322 1.00 17.78 78 ARG B C 1
ATOM 2446 O O . ARG B 1 78 ? 7.525 61.830 -38.316 1.00 15.72 78 ARG B O 1
ATOM 2454 N N . VAL B 1 79 ? 9.594 62.035 -37.454 1.00 16.28 79 VAL B N 1
ATOM 2455 C CA . VAL B 1 79 ? 9.367 61.017 -36.434 1.00 15.26 79 VAL B CA 1
ATOM 2456 C C . VAL B 1 79 ? 8.255 61.420 -35.471 1.00 15.76 79 VAL B C 1
ATOM 2457 O O . VAL B 1 79 ? 7.406 60.602 -35.118 1.00 16.29 79 VAL B O 1
ATOM 2461 N N . ARG B 1 80 ? 8.261 62.678 -35.043 1.00 16.16 80 ARG B N 1
ATOM 2462 C CA . ARG B 1 80 ? 7.236 63.168 -34.124 1.00 19.73 80 ARG B CA 1
ATOM 2463 C C . ARG B 1 80 ? 5.854 63.011 -34.746 1.00 19.73 80 ARG B C 1
ATOM 2464 O O . ARG B 1 80 ? 4.917 62.560 -34.087 1.00 20.02 80 ARG B O 1
ATOM 2472 N N . GLN B 1 81 ? 5.739 63.377 -36.020 1.00 21.57 81 GLN B N 1
ATOM 2473 C CA . GLN B 1 81 ? 4.471 63.288 -36.735 1.00 23.63 81 GLN B CA 1
ATOM 2474 C C . GLN B 1 81 ? 3.959 61.854 -36.781 1.00 24.69 81 GLN B C 1
ATOM 2475 O O . GLN B 1 81 ? 2.770 61.604 -36.586 1.00 24.44 81 GLN B O 1
ATOM 2477 N N . SER B 1 82 ? 4.860 60.913 -37.042 1.00 24.69 82 SER B N 1
ATOM 2478 C CA . SER B 1 82 ? 4.487 59.507 -37.099 1.00 25.64 82 SER B CA 1
ATOM 2479 C C . SER B 1 82 ? 3.970 59.046 -35.743 1.00 25.02 82 SER B C 1
ATOM 2480 O O . SER B 1 82 ? 2.880 58.484 -35.642 1.00 24.26 82 SER B O 1
ATOM 2483 N N . ALA B 1 83 ? 4.762 59.290 -34.703 1.00 24.63 83 ALA B N 1
ATOM 2484 C CA . ALA B 1 83 ? 4.399 58.904 -33.346 1.00 24.74 83 ALA B CA 1
ATOM 2485 C C . ALA B 1 83 ? 3.063 59.504 -32.909 1.00 25.18 83 ALA B C 1
ATOM 2486 O O . ALA B 1 83 ? 2.181 58.789 -32.428 1.00 26.03 83 ALA B O 1
ATOM 2488 N N . LEU B 1 84 ? 2.918 60.816 -33.069 1.00 24.24 84 LEU B N 1
ATOM 2489 C CA . LEU B 1 84 ? 1.685 61.493 -32.680 1.00 26.17 84 LEU B CA 1
ATOM 2490 C C . LEU B 1 84 ? 0.488 60.891 -33.398 1.00 26.93 84 LEU B C 1
ATOM 2491 O O . LEU B 1 84 ? -0.609 60.824 -32.846 1.00 27.91 84 LEU B O 1
ATOM 2496 N N . ALA B 1 85 ? 0.708 60.447 -34.629 1.00 27.73 85 ALA B N 1
ATOM 2497 C CA . ALA B 1 85 ? -0.351 59.844 -35.428 1.00 28.41 85 ALA B CA 1
ATOM 2498 C C . ALA B 1 85 ? -0.829 58.544 -34.792 1.00 28.05 85 ALA B C 1
ATOM 2499 O O . ALA B 1 85 ? -2.011 58.201 -34.871 1.00 29.71 85 ALA B O 1
ATOM 2501 N N . ALA B 1 86 ? 0.094 57.825 -34.162 1.00 26.85 86 ALA B N 1
ATOM 2502 C CA . ALA B 1 86 ? -0.223 56.556 -33.517 1.00 26.07 86 ALA B CA 1
ATOM 2503 C C . ALA B 1 86 ? -0.815 56.753 -32.127 1.00 25.85 86 ALA B C 1
ATOM 2504 O O . ALA B 1 86 ? -1.248 55.792 -31.489 1.00 26.02 86 ALA B O 1
ATOM 2506 N N . GLY B 1 87 ? -0.831 58.000 -31.660 1.00 25.48 87 GLY B N 1
ATOM 2507 C CA . GLY B 1 87 ? -1.376 58.296 -30.345 1.00 24.40 87 GLY B CA 1
ATOM 2508 C C . GLY B 1 87 ? -0.322 58.282 -29.254 1.00 24.48 87 GLY B C 1
ATOM 2509 O O . GLY B 1 87 ? -0.635 58.404 -28.068 1.00 24.15 87 GLY B O 1
ATOM 2510 N N . VAL B 1 88 ? 0.936 58.137 -29.658 1.00 22.99 88 VAL B N 1
ATOM 2511 C CA . VAL B 1 88 ? 2.049 58.099 -28.717 1.00 21.94 88 VAL B CA 1
ATOM 2512 C C . VAL B 1 88 ? 2.422 59.486 -28.204 1.00 22.24 88 VAL B C 1
ATOM 2513 O O . VAL B 1 88 ? 2.461 60.450 -28.971 1.00 21.96 88 VAL B O 1
ATOM 2517 N N . ALA B 1 89 ? 2.683 59.581 -26.902 1.00 22.57 89 ALA B N 1
ATOM 2518 C CA . ALA B 1 89 ? 3.091 60.839 -26.283 1.00 22.69 89 ALA B CA 1
ATOM 2519 C C . ALA B 1 89 ? 4.580 60.968 -26.592 1.00 22.38 89 ALA B C 1
ATOM 2520 O O . ALA B 1 89 ? 5.405 60.276 -25.993 1.00 22.77 89 ALA B O 1
ATOM 2522 N N . VAL B 1 90 ? 4.918 61.859 -27.518 1.00 22.08 90 VAL B N 1
ATOM 2523 C CA . VAL B 1 90 ? 6.306 62.025 -27.938 1.00 20.85 90 VAL B CA 1
ATOM 2524 C C . VAL B 1 90 ? 6.932 63.407 -27.740 1.00 20.21 90 VAL B C 1
ATOM 2525 O O . VAL B 1 90 ? 6.300 64.439 -27.977 1.00 20.94 90 VAL B O 1
ATOM 2529 N N . GLU B 1 91 ? 8.187 63.399 -27.297 1.00 18.22 91 GLU B N 1
ATOM 2530 C CA . GLU B 1 91 ? 8.971 64.607 -27.066 1.00 18.24 91 GLU B CA 1
ATOM 2531 C C . GLU B 1 91 ? 10.145 64.600 -28.045 1.00 17.21 91 GLU B C 1
ATOM 2532 O O . GLU B 1 91 ? 10.830 63.585 -28.192 1.00 15.65 91 GLU B O 1
ATOM 2538 N N . ALA B 1 92 ? 10.373 65.724 -28.716 1.00 15.02 92 ALA B N 1
ATOM 2539 C CA . ALA B 1 92 ? 11.476 65.826 -29.663 1.00 14.47 92 ALA B CA 1
ATOM 2540 C C . ALA B 1 92 ? 12.599 66.656 -29.045 1.00 12.94 92 ALA B C 1
ATOM 2541 O O . ALA B 1 92 ? 12.346 67.713 -28.463 1.00 13.79 92 ALA B O 1
ATOM 2543 N N . VAL B 1 93 ? 13.834 66.175 -29.174 1.00 11.48 93 VAL B N 1
ATOM 2544 C CA . VAL B 1 93 ? 15.001 66.858 -28.619 1.00 12.86 93 VAL B CA 1
ATOM 2545 C C . VAL B 1 93 ? 16.129 67.001 -29.641 1.00 11.95 93 VAL B C 1
ATOM 2546 O O . VAL B 1 93 ? 16.571 66.015 -30.228 1.00 9.84 93 VAL B O 1
ATOM 2550 N N . LEU B 1 94 ? 16.580 68.236 -29.854 1.00 13.13 94 LEU B N 1
ATOM 2551 C CA . LEU B 1 94 ? 17.669 68.521 -30.785 1.00 13.65 94 LEU B CA 1
ATOM 2552 C C . LEU B 1 94 ? 18.891 68.920 -29.966 1.00 14.91 94 LEU B C 1
ATOM 2553 O O . LEU B 1 94 ? 18.901 69.960 -29.303 1.00 16.03 94 LEU B O 1
ATOM 2558 N N . GLU B 1 95 ? 19.916 68.078 -30.017 1.00 15.51 95 GLU B N 1
ATOM 2559 C CA . GLU B 1 95 ? 21.158 68.289 -29.277 1.00 17.27 95 GLU B CA 1
ATOM 2560 C C . GLU B 1 95 ? 22.314 68.576 -30.221 1.00 17.27 95 GLU B C 1
ATOM 2561 O O . GLU B 1 95 ? 22.215 68.364 -31.424 1.00 16.15 95 GLU B O 1
ATOM 2567 N N . GLU B 1 96 ? 23.415 69.063 -29.662 1.00 18.86 96 GLU B N 1
ATOM 2568 C CA . GLU B 1 96 ? 24.602 69.328 -30.459 1.00 19.06 96 GLU B CA 1
ATOM 2569 C C . GLU B 1 96 ? 25.825 68.927 -29.660 1.00 18.30 96 GLU B C 1
ATOM 2570 O O . GLU B 1 96 ? 26.011 69.372 -28.529 1.00 17.62 96 GLU B O 1
ATOM 2576 N N . GLY B 1 97 ? 26.647 68.077 -30.261 1.00 15.23 97 GLY B N 1
ATOM 2577 C CA . GLY B 1 97 ? 27.853 67.604 -29.614 1.00 15.59 97 GLY B CA 1
ATOM 2578 C C . GLY B 1 97 ? 28.267 66.311 -30.281 1.00 12.91 97 GLY B C 1
ATOM 2579 O O . GLY B 1 97 ? 27.935 66.076 -31.442 1.00 12.93 97 GLY B O 1
ATOM 2580 N N . VAL B 1 98 ? 29.000 65.472 -29.561 1.00 11.19 98 VAL B N 1
ATOM 2581 C CA . VAL B 1 98 ? 29.415 64.186 -30.111 1.00 10.99 98 VAL B CA 1
ATOM 2582 C C . VAL B 1 98 ? 28.220 63.264 -29.852 1.00 10.78 98 VAL B C 1
ATOM 2583 O O . VAL B 1 98 ? 27.770 63.131 -28.717 1.00 10.44 98 VAL B O 1
ATOM 2587 N N . PRO B 1 99 ? 27.675 62.638 -30.909 1.00 11.19 99 PRO B N 1
ATOM 2588 C CA . PRO B 1 99 ? 26.521 61.746 -30.767 1.00 10.07 99 PRO B CA 1
ATOM 2589 C C . PRO B 1 99 ? 26.476 60.822 -29.548 1.00 11.24 99 PRO B C 1
ATOM 2590 O O . PRO B 1 99 ? 25.579 60.953 -28.711 1.00 9.73 99 PRO B O 1
ATOM 2594 N N . HIS B 1 100 ? 27.426 59.896 -29.431 1.00 11.04 100 HIS B N 1
ATOM 2595 C CA . HIS B 1 100 ? 27.384 58.976 -28.297 1.00 10.54 100 HIS B CA 1
ATOM 2596 C C . HIS B 1 100 ? 27.399 59.676 -26.947 1.00 9.80 100 HIS B C 1
ATOM 2597 O O . HIS B 1 100 ? 26.803 59.187 -25.988 1.00 9.70 100 HIS B O 1
ATOM 2604 N N . GLU B 1 101 ? 28.070 60.821 -26.870 1.00 10.81 101 GLU B N 1
ATOM 2605 C CA . GLU B 1 101 ? 28.130 61.577 -25.624 1.00 11.10 101 GLU B CA 1
ATOM 2606 C C . GLU B 1 101 ? 26.774 62.178 -25.259 1.00 10.87 101 GLU B C 1
ATOM 2607 O O . GLU B 1 101 ? 26.328 62.084 -24.110 1.00 11.67 101 GLU B O 1
ATOM 2613 N N . ALA B 1 102 ? 26.122 62.797 -26.239 1.00 9.77 102 ALA B N 1
ATOM 2614 C CA . ALA B 1 102 ? 24.822 63.415 -26.014 1.00 10.42 102 ALA B CA 1
ATOM 2615 C C . ALA B 1 102 ? 23.779 62.347 -25.732 1.00 9.66 102 ALA B C 1
ATOM 2616 O O . ALA B 1 102 ? 22.910 62.530 -24.880 1.00 10.09 102 ALA B O 1
ATOM 2618 N N . ILE B 1 103 ? 23.871 61.229 -26.446 1.00 9.75 103 ILE B N 1
ATOM 2619 C CA . ILE B 1 103 ? 22.929 60.129 -26.258 1.00 10.37 103 ILE B CA 1
ATOM 2620 C C . ILE B 1 103 ? 23.075 59.547 -24.853 1.00 10.40 103 ILE B C 1
ATOM 2621 O O . ILE B 1 103 ? 22.082 59.274 -24.175 1.00 9.25 103 ILE B O 1
ATOM 2626 N N . LEU B 1 104 ? 24.316 59.363 -24.418 1.00 9.34 104 LEU B N 1
ATOM 2627 C CA . LEU B 1 104 ? 24.570 58.819 -23.093 1.00 9.56 104 LEU B CA 1
ATOM 2628 C C . LEU B 1 104 ? 24.084 59.766 -22.000 1.00 9.70 104 LEU B C 1
ATOM 2629 O O . LEU B 1 104 ? 23.613 59.316 -20.958 1.00 10.88 104 LEU B O 1
ATOM 2634 N N . ARG B 1 105 ? 24.180 61.073 -22.228 1.00 9.76 105 ARG B N 1
ATOM 2635 C CA . ARG B 1 105 ? 23.700 62.016 -21.221 1.00 11.29 105 ARG B CA 1
ATOM 2636 C C . ARG B 1 105 ? 22.177 61.923 -21.123 1.00 10.52 105 ARG B C 1
ATOM 2637 O O . ARG B 1 105 ? 21.607 61.828 -20.031 1.00 10.57 105 ARG B O 1
ATOM 2645 N N . ARG B 1 106 ? 21.519 61.942 -22.274 1.00 10.02 106 ARG B N 1
ATOM 2646 C CA . ARG B 1 106 ? 20.067 61.862 -22.317 1.00 10.33 106 ARG B CA 1
ATOM 2647 C C . ARG B 1 106 ? 19.548 60.529 -21.790 1.00 10.01 106 ARG B C 1
ATOM 2648 O O . ARG B 1 106 ? 18.425 60.443 -21.294 1.00 9.74 106 ARG B O 1
ATOM 2656 N N . ALA B 1 107 ? 20.372 59.490 -21.887 1.00 8.65 107 ALA B N 1
ATOM 2657 C CA . ALA B 1 107 ? 19.971 58.168 -21.422 1.00 8.50 107 ALA B CA 1
ATOM 2658 C C . ALA B 1 107 ? 19.738 58.124 -19.912 1.00 9.30 107 ALA B C 1
ATOM 2659 O O . ALA B 1 107 ? 18.963 57.300 -19.422 1.00 7.06 107 ALA B O 1
ATOM 2661 N N . ARG B 1 108 ? 20.402 59.010 -19.175 1.00 9.53 108 ARG B N 1
ATOM 2662 C CA . ARG B 1 108 ? 20.250 59.036 -17.726 1.00 10.31 108 ARG B CA 1
ATOM 2663 C C . ARG B 1 108 ? 18.797 59.247 -17.304 1.00 11.08 108 ARG B C 1
ATOM 2664 O O . ARG B 1 108 ? 18.405 58.864 -16.197 1.00 12.24 108 ARG B O 1
ATOM 2672 N N . ALA B 1 109 ? 17.998 59.839 -18.189 1.00 11.16 109 ALA B N 1
ATOM 2673 C CA . ALA B 1 109 ? 16.591 60.101 -17.899 1.00 11.77 109 ALA B CA 1
ATOM 2674 C C . ALA B 1 109 ? 15.636 59.150 -18.619 1.00 11.41 109 ALA B C 1
ATOM 2675 O O . ALA B 1 109 ? 14.422 59.365 -18.615 1.00 11.63 109 ALA B O 1
ATOM 2677 N N . ALA B 1 110 ? 16.177 58.098 -19.229 1.00 10.60 110 ALA B N 1
ATOM 2678 C CA . ALA B 1 110 ? 15.354 57.129 -19.949 1.00 9.47 110 ALA B CA 1
ATOM 2679 C C . ALA B 1 110 ? 15.468 55.741 -19.325 1.00 9.50 110 ALA B C 1
ATOM 2680 O O . ALA B 1 110 ? 16.376 55.485 -18.538 1.00 10.38 110 ALA B O 1
ATOM 2682 N N . ASP B 1 111 ? 14.551 54.846 -19.685 1.00 8.61 111 ASP B N 1
ATOM 2683 C CA . ASP B 1 111 ? 14.568 53.488 -19.149 1.00 8.65 111 ASP B CA 1
ATOM 2684 C C . ASP B 1 111 ? 14.963 52.462 -20.200 1.00 8.44 111 ASP B C 1
ATOM 2685 O O . ASP B 1 111 ? 15.303 51.323 -19.878 1.00 9.84 111 ASP B O 1
ATOM 2690 N N . LEU B 1 112 ? 14.910 52.871 -21.459 1.00 8.92 112 LEU B N 1
ATOM 2691 C CA . LEU B 1 112 ? 15.270 51.994 -22.564 1.00 7.64 112 LEU B CA 1
ATOM 2692 C C . LEU B 1 112 ? 15.693 52.847 -23.743 1.00 7.16 112 LEU B C 1
ATOM 2693 O O . LEU B 1 112 ? 15.027 53.829 -24.085 1.00 8.22 112 LEU B O 1
ATOM 2698 N N . LEU B 1 113 ? 16.815 52.485 -24.353 1.00 7.48 113 LEU B N 1
ATOM 2699 C CA . LEU B 1 113 ? 17.308 53.209 -25.513 1.00 7.80 113 LEU B CA 1
ATOM 2700 C C . LEU B 1 113 ? 17.079 52.351 -26.735 1.00 7.48 113 LEU B C 1
ATOM 2701 O O . LEU B 1 113 ? 17.151 51.125 -26.662 1.00 8.85 113 LEU B O 1
ATOM 2706 N N . VAL B 1 114 ? 16.793 52.997 -27.855 1.00 7.64 114 VAL B N 1
ATOM 2707 C CA . VAL B 1 114 ? 16.595 52.284 -29.104 1.00 7.81 114 VAL B CA 1
ATOM 2708 C C . VAL B 1 114 ? 17.442 52.995 -30.147 1.00 7.76 114 VAL B C 1
ATOM 2709 O O . VAL B 1 114 ? 17.269 54.189 -30.384 1.00 7.66 114 VAL B O 1
ATOM 2713 N N . LEU B 1 115 ? 18.390 52.263 -30.724 1.00 6.48 115 LEU B N 1
ATOM 2714 C CA . LEU B 1 115 ? 19.279 52.802 -31.748 1.00 6.47 115 LEU B CA 1
ATOM 2715 C C . LEU B 1 115 ? 19.385 51.799 -32.882 1.00 6.73 115 LEU B C 1
ATOM 2716 O O . LEU B 1 115 ? 19.063 50.628 -32.717 1.00 7.70 115 LEU B O 1
ATOM 2721 N N . GLY B 1 116 ? 19.845 52.263 -34.036 1.00 7.09 116 GLY B N 1
ATOM 2722 C CA . GLY B 1 116 ? 20.029 51.351 -35.146 1.00 6.64 116 GLY B CA 1
ATOM 2723 C C . GLY B 1 116 ? 21.412 50.748 -34.987 1.00 7.87 116 GLY B C 1
ATOM 2724 O O . GLY B 1 116 ? 22.229 51.265 -34.218 1.00 8.37 116 GLY B O 1
ATOM 2725 N N . ARG B 1 117 ? 21.681 49.648 -35.685 1.00 9.08 117 ARG B N 1
ATOM 2726 C CA . ARG B 1 117 ? 22.995 49.013 -35.610 1.00 9.69 117 ARG B CA 1
ATOM 2727 C C . ARG B 1 117 ? 24.019 49.954 -36.239 1.00 9.61 117 ARG B C 1
ATOM 2728 O O . ARG B 1 117 ? 25.122 50.132 -35.719 1.00 9.60 117 ARG B O 1
ATOM 2736 N N . SER B 1 118 ? 23.641 50.550 -37.366 1.00 9.72 118 SER B N 1
ATOM 2737 C CA . SER B 1 118 ? 24.499 51.498 -38.061 1.00 9.31 118 SER B CA 1
ATOM 2738 C C . SER B 1 118 ? 23.663 52.697 -38.477 1.00 10.15 118 SER B C 1
ATOM 2739 O O . SER B 1 118 ? 22.487 52.791 -38.120 1.00 10.09 118 SER B O 1
ATOM 2742 N N . GLY B 1 119 ? 24.267 53.614 -39.224 1.00 10.49 119 GLY B N 1
ATOM 2743 C CA . GLY B 1 119 ? 23.547 54.805 -39.634 1.00 9.92 119 GLY B CA 1
ATOM 2744 C C . GLY B 1 119 ? 23.953 55.403 -40.966 1.00 12.64 119 GLY B C 1
ATOM 2745 O O . GLY B 1 119 ? 24.237 54.685 -41.921 1.00 12.44 119 GLY B O 1
ATOM 2746 N N . GLU B 1 120 ? 23.999 56.731 -41.006 1.00 12.91 120 GLU B N 1
ATOM 2747 C CA . GLU B 1 120 ? 24.318 57.489 -42.211 1.00 13.55 120 GLU B CA 1
ATOM 2748 C C . GLU B 1 120 ? 25.620 57.154 -42.932 1.00 14.06 120 GLU B C 1
ATOM 2749 O O . GLU B 1 120 ? 25.700 57.287 -44.154 1.00 15.04 120 GLU B O 1
ATOM 2755 N N . ALA B 1 121 ? 26.632 56.722 -42.187 1.00 13.39 121 ALA B N 1
ATOM 2756 C CA . ALA B 1 121 ? 27.937 56.424 -42.775 1.00 12.57 121 ALA B CA 1
ATOM 2757 C C . ALA B 1 121 ? 28.048 55.118 -43.552 1.00 14.67 121 ALA B C 1
ATOM 2758 O O . ALA B 1 121 ? 28.977 54.950 -44.350 1.00 15.87 121 ALA B O 1
ATOM 2760 N N . HIS B 1 122 ? 27.114 54.196 -43.340 1.00 15.10 122 HIS B N 1
ATOM 2761 C CA . HIS B 1 122 ? 27.166 52.915 -44.040 1.00 16.44 122 HIS B CA 1
ATOM 2762 C C . HIS B 1 122 ? 26.006 52.649 -44.991 1.00 18.82 122 HIS B C 1
ATOM 2763 O O . HIS B 1 122 ? 24.882 53.100 -44.769 1.00 17.12 122 HIS B O 1
ATOM 2770 N N . GLY B 1 123 ? 26.294 51.898 -46.052 1.00 20.74 123 GLY B N 1
ATOM 2771 C CA . GLY B 1 123 ? 25.275 51.558 -47.026 1.00 22.83 123 GLY B CA 1
ATOM 2772 C C . GLY B 1 123 ? 24.331 50.499 -46.491 1.00 25.34 123 GLY B C 1
ATOM 2773 O O . GLY B 1 123 ? 24.594 49.891 -45.451 1.00 24.69 123 GLY B O 1
ATOM 2774 N N . ASP B 1 124 ? 23.236 50.269 -47.209 1.00 27.77 124 ASP B N 1
ATOM 2775 C CA . ASP B 1 124 ? 22.228 49.291 -46.804 1.00 30.83 124 ASP B CA 1
ATOM 2776 C C . ASP B 1 124 ? 22.721 47.844 -46.791 1.00 31.62 124 ASP B C 1
ATOM 2777 O O . ASP B 1 124 ? 21.939 46.923 -46.564 1.00 34.26 124 ASP B O 1
ATOM 2779 N N . GLY B 1 125 ? 24.012 47.640 -47.025 1.00 32.34 125 GLY B N 1
ATOM 2780 C CA . GLY B 1 125 ? 24.545 46.290 -47.035 1.00 31.44 125 GLY B CA 1
ATOM 2781 C C . GLY B 1 125 ? 25.488 46.015 -45.883 1.00 31.28 125 GLY B C 1
ATOM 2782 O O . GLY B 1 125 ? 26.136 44.968 -45.831 1.00 31.52 125 GLY B O 1
ATOM 2783 N N . PHE B 1 126 ? 25.569 46.959 -44.953 1.00 28.90 126 PHE B N 1
ATOM 2784 C CA . PHE B 1 126 ? 26.437 46.807 -43.798 1.00 26.93 126 PHE B CA 1
ATOM 2785 C C . PHE B 1 126 ? 25.682 46.050 -42.716 1.00 25.65 126 PHE B C 1
ATOM 2786 O O . PHE B 1 126 ? 24.612 46.475 -42.285 1.00 25.72 126 PHE B O 1
ATOM 2794 N N . GLY B 1 127 ? 26.234 44.921 -42.293 1.00 25.23 127 GLY B N 1
ATOM 2795 C CA . GLY B 1 127 ? 25.586 44.133 -41.261 1.00 23.09 127 GLY B CA 1
ATOM 2796 C C . GLY B 1 127 ? 26.267 44.346 -39.925 1.00 21.21 127 GLY B C 1
ATOM 2797 O O . GLY B 1 127 ? 25.879 43.756 -38.917 1.00 19.31 127 GLY B O 1
ATOM 2798 N N . GLY B 1 128 ? 27.281 45.206 -39.923 1.00 18.58 128 GLY B N 1
ATOM 2799 C CA . GLY B 1 128 ? 28.025 45.485 -38.711 1.00 16.66 128 GLY B CA 1
ATOM 2800 C C . GLY B 1 128 ? 27.424 46.557 -37.822 1.00 14.80 128 GLY B C 1
ATOM 2801 O O . GLY B 1 128 ? 26.265 46.944 -37.984 1.00 13.71 128 GLY B O 1
ATOM 2802 N N . LEU B 1 129 ? 28.234 47.045 -36.891 1.00 15.46 129 LEU B N 1
ATOM 2803 C CA . LEU B 1 129 ? 27.814 48.060 -35.936 1.00 15.88 129 LEU B CA 1
ATOM 2804 C C . LEU B 1 129 ? 28.598 49.368 -36.108 1.00 15.94 129 LEU B C 1
ATOM 2805 O O . LEU B 1 129 ? 29.825 49.350 -36.239 1.00 16.46 129 LEU B O 1
ATOM 2810 N N . GLY B 1 130 ? 27.887 50.496 -36.108 1.00 15.24 130 GLY B N 1
ATOM 2811 C CA . GLY B 1 130 ? 28.533 51.797 -36.233 1.00 14.32 130 GLY B CA 1
ATOM 2812 C C . GLY B 1 130 ? 29.208 52.175 -34.923 1.00 12.96 130 GLY B C 1
ATOM 2813 O O . GLY B 1 130 ? 28.904 51.579 -33.889 1.00 12.13 130 GLY B O 1
ATOM 2814 N N . SER B 1 131 ? 30.098 53.165 -34.941 1.00 12.72 131 SER B N 1
ATOM 2815 C CA . SER B 1 131 ? 30.809 53.548 -33.722 1.00 12.53 131 SER B CA 1
ATOM 2816 C C . SER B 1 131 ? 29.951 54.236 -32.660 1.00 12.60 131 SER B C 1
ATOM 2817 O O . SER B 1 131 ? 30.269 54.165 -31.472 1.00 11.47 131 SER B O 1
ATOM 2820 N N . THR B 1 132 ? 28.869 54.897 -33.069 1.00 11.44 132 THR B N 1
ATOM 2821 C CA . THR B 1 132 ? 28.006 55.541 -32.082 1.00 11.16 132 THR B CA 1
ATOM 2822 C C . THR B 1 132 ? 27.244 54.446 -31.333 1.00 10.42 132 THR B C 1
ATOM 2823 O O . THR B 1 132 ? 27.145 54.476 -30.103 1.00 10.58 132 THR B O 1
ATOM 2827 N N . ALA B 1 133 ? 26.718 53.475 -32.074 1.00 8.84 133 ALA B N 1
ATOM 2828 C CA . ALA B 1 133 ? 25.999 52.362 -31.454 1.00 9.84 133 ALA B CA 1
ATOM 2829 C C . ALA B 1 133 ? 26.943 51.605 -30.513 1.00 10.71 133 ALA B C 1
ATOM 2830 O O . ALA B 1 133 ? 26.565 51.233 -29.401 1.00 8.40 133 ALA B O 1
ATOM 2832 N N . ASP B 1 134 ? 28.179 51.396 -30.959 1.00 10.10 134 ASP B N 1
ATOM 2833 C CA . ASP B 1 134 ? 29.170 50.687 -30.156 1.00 13.42 134 ASP B CA 1
ATOM 2834 C C . ASP B 1 134 ? 29.458 51.400 -28.833 1.00 12.69 134 ASP B C 1
ATOM 2835 O O . ASP B 1 134 ? 29.405 50.791 -27.763 1.00 12.81 134 ASP B O 1
ATOM 2840 N N . ARG B 1 135 ? 29.756 52.693 -28.908 1.00 11.84 135 ARG B N 1
ATOM 2841 C CA . ARG B 1 135 ? 30.070 53.468 -27.712 1.00 10.49 135 ARG B CA 1
ATOM 2842 C C . ARG B 1 135 ? 28.897 53.592 -26.747 1.00 9.85 135 ARG B C 1
ATOM 2843 O O . ARG B 1 135 ? 29.085 53.603 -25.529 1.00 11.69 135 ARG B O 1
ATOM 2851 N N . VAL B 1 136 ? 27.686 53.675 -27.288 1.00 9.36 136 VAL B N 1
ATOM 2852 C CA . VAL B 1 136 ? 26.502 53.800 -26.442 1.00 8.79 136 VAL B CA 1
ATOM 2853 C C . VAL B 1 136 ? 26.189 52.502 -25.694 1.00 8.63 136 VAL B C 1
ATOM 2854 O O . VAL B 1 136 ? 25.959 52.513 -24.480 1.00 8.24 136 VAL B O 1
ATOM 2858 N N . LEU B 1 137 ? 26.193 51.376 -26.394 1.00 9.99 137 LEU B N 1
ATOM 2859 C CA . LEU B 1 137 ? 25.876 50.124 -25.717 1.00 9.17 137 LEU B CA 1
ATOM 2860 C C . LEU B 1 137 ? 26.921 49.730 -24.671 1.00 10.34 137 LEU B C 1
ATOM 2861 O O . LEU B 1 137 ? 26.590 49.076 -23.687 1.00 9.09 137 LEU B O 1
ATOM 2866 N N . ARG B 1 138 ? 28.174 50.135 -24.870 1.00 9.72 138 ARG B N 1
ATOM 2867 C CA . ARG B 1 138 ? 29.235 49.789 -23.922 1.00 11.48 138 ARG B CA 1
ATOM 2868 C C . ARG B 1 138 ? 29.257 50.639 -22.654 1.00 11.34 138 ARG B C 1
ATOM 2869 O O . ARG B 1 138 ? 29.813 50.223 -21.634 1.00 12.57 138 ARG B O 1
ATOM 2877 N N . ALA B 1 139 ? 28.643 51.816 -22.705 1.00 10.63 139 ALA B N 1
ATOM 2878 C CA . ALA B 1 139 ? 28.654 52.706 -21.550 1.00 10.23 139 ALA B CA 1
ATOM 2879 C C . ALA B 1 139 ? 27.288 53.095 -20.990 1.00 10.40 139 ALA B C 1
ATOM 2880 O O . ALA B 1 139 ? 27.213 53.752 -19.954 1.00 11.55 139 ALA B O 1
ATOM 2882 N N . SER B 1 140 ? 26.211 52.692 -21.655 1.00 10.09 140 SER B N 1
ATOM 2883 C CA . SER B 1 140 ? 24.879 53.060 -21.191 1.00 10.66 140 SER B CA 1
ATOM 2884 C C . SER B 1 140 ? 24.496 52.487 -19.834 1.00 12.25 140 SER B C 1
ATOM 2885 O O . SER B 1 140 ? 24.769 51.326 -19.539 1.00 12.06 140 SER B O 1
ATOM 2888 N N . PRO B 1 141 ? 23.851 53.308 -18.990 1.00 12.34 141 PRO B N 1
ATOM 2889 C CA . PRO B 1 141 ? 23.412 52.902 -17.652 1.00 14.37 141 PRO B CA 1
ATOM 2890 C C . PRO B 1 141 ? 22.088 52.136 -17.727 1.00 14.14 141 PRO B C 1
ATOM 2891 O O . PRO B 1 141 ? 21.689 51.462 -16.775 1.00 15.86 141 PRO B O 1
ATOM 2895 N N . VAL B 1 142 ? 21.411 52.250 -18.865 1.00 12.51 142 VAL B N 1
ATOM 2896 C CA . VAL B 1 142 ? 20.141 51.567 -19.074 1.00 11.57 142 VAL B CA 1
ATOM 2897 C C . VAL B 1 142 ? 20.224 50.688 -20.318 1.00 10.08 142 VAL B C 1
ATOM 2898 O O . VAL B 1 142 ? 21.068 50.908 -21.190 1.00 8.72 142 VAL B O 1
ATOM 2902 N N . PRO B 1 143 ? 19.354 49.673 -20.412 1.00 9.95 143 PRO B N 1
ATOM 2903 C CA . PRO B 1 143 ? 19.339 48.755 -21.557 1.00 9.09 143 PRO B CA 1
ATOM 2904 C C . PRO B 1 143 ? 19.273 49.443 -22.915 1.00 9.16 143 PRO B C 1
ATOM 2905 O O . PRO B 1 143 ? 18.553 50.421 -23.093 1.00 7.32 143 PRO B O 1
ATOM 2909 N N . VAL B 1 144 ? 20.026 48.906 -23.871 1.00 9.50 144 VAL B N 1
ATOM 2910 C CA . VAL B 1 144 ? 20.077 49.453 -25.224 1.00 9.74 144 VAL B CA 1
ATOM 2911 C C . VAL B 1 144 ? 19.597 48.414 -26.227 1.00 10.07 144 VAL B C 1
ATOM 2912 O O . VAL B 1 144 ? 20.101 47.292 -26.255 1.00 11.55 144 VAL B O 1
ATOM 2916 N N . LEU B 1 145 ? 18.618 48.786 -27.046 1.00 8.67 145 LEU B N 1
ATOM 2917 C CA . LEU B 1 145 ? 18.098 47.877 -28.055 1.00 9.28 145 LEU B CA 1
ATOM 2918 C C . LEU B 1 145 ? 18.629 48.334 -29.415 1.00 9.05 145 LEU B C 1
ATOM 2919 O O . LEU B 1 145 ? 18.372 49.459 -29.839 1.00 10.34 145 LEU B O 1
ATOM 2924 N N . LEU B 1 146 ? 19.398 47.467 -30.071 1.00 9.94 146 LEU B N 1
ATOM 2925 C CA . LEU B 1 146 ? 19.971 47.763 -31.383 1.00 10.23 146 LEU B CA 1
ATOM 2926 C C . LEU B 1 146 ? 19.127 47.079 -32.451 1.00 9.39 146 LEU B C 1
ATOM 2927 O O . LEU B 1 146 ? 19.064 45.851 -32.513 1.00 10.22 146 LEU B O 1
ATOM 2932 N N . ALA B 1 147 ? 18.485 47.884 -33.292 1.00 10.05 147 ALA B N 1
ATOM 2933 C CA . ALA B 1 147 ? 17.613 47.366 -34.341 1.00 10.37 147 ALA B CA 1
ATOM 2934 C C . ALA B 1 147 ? 18.221 47.442 -35.737 1.00 10.46 147 ALA B C 1
ATOM 2935 O O . ALA B 1 147 ? 18.835 48.447 -36.101 1.00 11.06 147 ALA B O 1
ATOM 2937 N N . PRO B 1 148 ? 18.062 46.373 -36.533 1.00 9.63 148 PRO B N 1
ATOM 2938 C CA . PRO B 1 148 ? 18.604 46.361 -37.897 1.00 10.35 148 PRO B CA 1
ATOM 2939 C C . PRO B 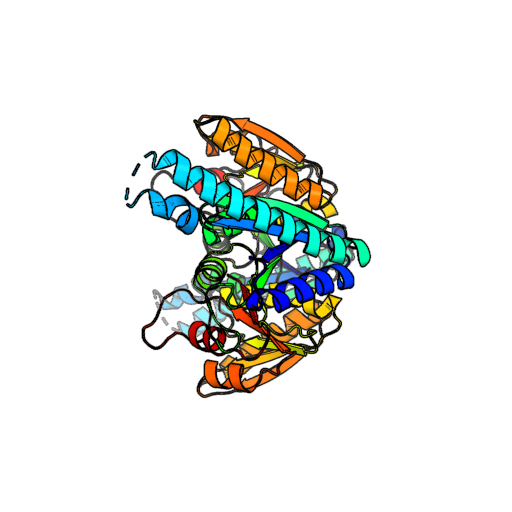1 148 ? 17.910 47.441 -38.725 1.00 11.43 148 PRO B C 1
ATOM 2940 O O . PRO B 1 148 ? 16.855 47.949 -38.334 1.00 10.72 148 PRO B O 1
ATOM 2944 N N . GLY B 1 149 ? 18.490 47.780 -39.872 1.00 10.18 149 GLY B N 1
ATOM 2945 C CA . GLY B 1 149 ? 17.903 48.807 -40.714 1.00 10.70 149 GLY B CA 1
ATOM 2946 C C . GLY B 1 149 ? 16.482 48.526 -41.172 1.00 11.66 149 GLY B C 1
ATOM 2947 O O . GLY B 1 149 ? 15.619 49.400 -41.103 1.00 12.51 149 GLY B O 1
ATOM 2948 N N . GLU B 1 150 ? 16.235 47.312 -41.652 1.00 10.12 150 GLU B N 1
ATOM 2949 C CA . GLU B 1 150 ? 14.907 46.944 -42.137 1.00 11.62 150 GLU B CA 1
ATOM 2950 C C . GLU B 1 150 ? 13.950 46.739 -40.966 1.00 11.58 150 GLU B C 1
ATOM 2951 O O . GLU B 1 150 ? 14.175 45.880 -40.114 1.00 11.73 150 GLU B O 1
ATOM 2957 N N . PRO B 1 151 ? 12.864 47.528 -40.910 1.00 12.27 151 PRO B N 1
ATOM 2958 C CA . PRO B 1 151 ? 11.885 47.408 -39.823 1.00 11.16 151 PRO B CA 1
ATOM 2959 C C . PRO B 1 151 ? 11.342 45.989 -39.670 1.00 12.97 151 PRO B C 1
ATOM 2960 O O . PRO B 1 151 ? 11.017 45.327 -40.657 1.00 12.21 151 PRO B O 1
ATOM 2964 N N . VAL B 1 152 ? 11.250 45.531 -38.427 1.00 12.04 152 VAL B N 1
ATOM 2965 C CA . VAL B 1 152 ? 10.743 44.195 -38.135 1.00 13.03 152 VAL B CA 1
ATOM 2966 C C . VAL B 1 152 ? 10.105 44.180 -36.747 1.00 15.03 152 VAL B C 1
ATOM 2967 O O . VAL B 1 152 ? 10.623 44.801 -35.817 1.00 15.62 152 VAL B O 1
ATOM 2971 N N . GLU B 1 153 ? 8.970 43.496 -36.612 1.00 14.38 153 GLU B N 1
ATOM 2972 C CA . GLU B 1 153 ? 8.297 43.411 -35.318 1.00 16.78 153 GLU B CA 1
ATOM 2973 C C . GLU B 1 153 ? 8.947 42.300 -34.508 1.00 15.98 153 GLU B C 1
ATOM 2974 O O . GLU B 1 153 ? 9.436 41.323 -35.073 1.00 16.33 153 GLU B O 1
ATOM 2980 N N . LEU B 1 154 ? 8.952 42.444 -33.188 1.00 13.61 154 LEU B N 1
ATOM 2981 C CA . LEU B 1 154 ? 9.530 41.417 -32.335 1.00 12.95 154 LEU B CA 1
ATOM 2982 C C . LEU B 1 154 ? 8.495 40.305 -32.223 1.00 13.35 154 LEU B C 1
ATOM 2983 O O . LEU B 1 154 ? 7.402 40.516 -31.693 1.00 15.20 154 LEU B O 1
ATOM 2988 N N . GLU B 1 155 ? 8.843 39.127 -32.735 1.00 13.13 155 GLU B N 1
ATOM 2989 C CA . GLU B 1 155 ? 7.944 37.979 -32.733 1.00 13.05 155 GLU B CA 1
ATOM 2990 C C . GLU B 1 155 ? 8.427 36.858 -31.818 1.00 12.35 155 GLU B C 1
ATOM 2991 O O . GLU B 1 155 ? 7.753 35.834 -31.659 1.00 11.51 155 GLU B O 1
ATOM 2993 N N . GLY B 1 156 ? 9.593 37.061 -31.216 1.00 12.48 156 GLY B N 1
ATOM 2994 C CA . GLY B 1 156 ? 10.153 36.069 -30.320 1.00 11.60 156 GLY B CA 1
ATOM 2995 C C . GLY B 1 156 ? 11.265 36.671 -29.486 1.00 10.70 156 GLY B C 1
ATOM 2996 O O . GLY B 1 156 ? 11.649 37.825 -29.691 1.00 8.88 156 GLY B O 1
ATOM 2997 N N . ALA B 1 157 ? 11.789 35.893 -28.546 1.00 11.23 157 ALA B N 1
ATOM 2998 C CA . ALA B 1 157 ? 12.853 36.383 -27.689 1.00 9.50 157 ALA B CA 1
ATOM 2999 C C . ALA B 1 157 ? 13.717 35.262 -27.143 1.00 10.77 157 ALA B C 1
ATOM 3000 O O . ALA B 1 157 ? 13.229 34.182 -26.808 1.00 10.80 157 ALA B O 1
ATOM 3002 N N . LEU B 1 158 ? 15.015 35.520 -27.079 1.00 10.70 158 LEU B N 1
ATOM 3003 C CA . LEU B 1 158 ? 15.951 34.555 -26.530 1.00 11.94 158 LEU B CA 1
ATOM 3004 C C . LEU B 1 158 ? 16.900 35.322 -25.621 1.00 11.32 158 LEU B C 1
ATOM 3005 O O . LEU B 1 158 ? 17.107 36.528 -25.790 1.00 10.96 158 LEU B O 1
ATOM 3010 N N . LEU B 1 159 ? 17.461 34.620 -24.647 1.00 9.79 159 LEU B N 1
ATOM 3011 C CA . LEU B 1 159 ? 18.363 35.228 -23.686 1.00 8.85 159 LEU B CA 1
ATOM 3012 C C . LEU B 1 159 ? 19.618 34.389 -23.493 1.00 9.45 159 LEU B C 1
ATOM 3013 O O . LEU B 1 159 ? 19.534 33.189 -23.228 1.00 11.12 159 LEU B O 1
ATOM 3018 N N . GLY B 1 160 ? 20.778 35.019 -23.644 1.00 8.97 160 GLY B N 1
ATOM 3019 C CA . GLY B 1 160 ? 22.028 34.317 -23.414 1.00 7.65 160 GLY B CA 1
ATOM 3020 C C . GLY B 1 160 ? 22.276 34.489 -21.926 1.00 9.00 160 GLY B C 1
ATOM 3021 O O . GLY B 1 160 ? 22.568 35.596 -21.473 1.00 8.91 160 GLY B O 1
ATOM 3022 N N . TYR B 1 161 ? 22.158 33.409 -21.160 1.00 8.28 161 TYR B N 1
ATOM 3023 C CA . TYR B 1 161 ? 22.325 33.505 -19.713 1.00 8.36 161 TYR B CA 1
ATOM 3024 C C . TYR B 1 161 ? 23.385 32.5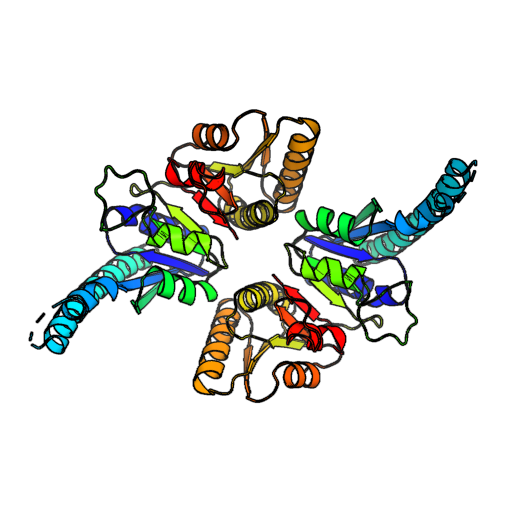92 -19.114 1.00 9.11 161 TYR B C 1
ATOM 3025 O O . TYR B 1 161 ? 23.268 31.366 -19.171 1.00 10.68 161 TYR B O 1
ATOM 3034 N N . ASP B 1 162 ? 24.411 33.201 -18.528 1.00 9.80 162 ASP B N 1
ATOM 3035 C CA . ASP B 1 162 ? 25.494 32.459 -17.890 1.00 10.96 162 ASP B CA 1
ATOM 3036 C C . ASP B 1 162 ? 25.626 32.899 -16.431 1.00 10.73 162 ASP B C 1
ATOM 3037 O O . ASP B 1 162 ? 26.662 32.699 -15.799 1.00 11.35 162 ASP B O 1
ATOM 3042 N N . ALA B 1 163 ? 24.559 33.501 -15.911 1.00 9.38 163 ALA B N 1
ATOM 3043 C CA . ALA B 1 163 ? 24.504 33.966 -14.523 1.00 10.85 163 ALA B CA 1
ATOM 3044 C C . ALA B 1 163 ? 25.521 35.047 -14.157 1.00 10.36 163 ALA B C 1
ATOM 3045 O O . ALA B 1 163 ? 25.747 35.316 -12.975 1.00 11.45 163 ALA B O 1
ATOM 3047 N N . SER B 1 164 ? 26.137 35.664 -15.161 1.00 9.89 164 SER B N 1
ATOM 3048 C CA . SER B 1 164 ? 27.102 36.724 -14.906 1.00 9.07 164 SER B CA 1
ATOM 3049 C C . SER B 1 164 ? 26.314 37.981 -14.543 1.00 10.05 164 SER B C 1
ATOM 3050 O O . SER B 1 164 ? 25.102 38.049 -14.778 1.00 8.11 164 SER B O 1
ATOM 3053 N N . GLU B 1 165 ? 26.990 38.977 -13.981 1.00 9.21 165 GLU B N 1
ATOM 3054 C CA . GLU B 1 165 ? 26.304 40.205 -13.587 1.00 10.73 165 GLU B CA 1
ATOM 3055 C C . GLU B 1 165 ? 25.512 40.829 -14.725 1.00 10.40 165 GLU B C 1
ATOM 3056 O O . GLU B 1 165 ? 24.346 41.191 -14.552 1.00 11.18 165 GLU B O 1
ATOM 3062 N N . SER B 1 166 ? 26.139 40.965 -15.889 1.00 9.15 166 SER B N 1
ATOM 3063 C CA . SER B 1 166 ? 25.450 41.567 -17.019 1.00 9.10 166 SER B CA 1
ATOM 3064 C C . SER B 1 166 ? 24.331 40.684 -17.550 1.00 9.00 166 SER B C 1
ATOM 3065 O O . SER B 1 166 ? 23.323 41.194 -18.032 1.00 8.77 166 SER B O 1
ATOM 3069 N N . ALA B 1 167 ? 24.496 39.365 -17.471 1.00 9.10 167 ALA B N 1
ATOM 3070 C CA . ALA B 1 167 ? 23.445 38.466 -17.942 1.00 7.38 167 ALA B CA 1
ATOM 3071 C C . ALA B 1 167 ? 22.236 38.639 -17.028 1.00 8.30 167 ALA B C 1
ATOM 3072 O O . ALA B 1 167 ? 21.087 38.523 -17.466 1.00 8.29 167 ALA B O 1
ATOM 3074 N N . VAL B 1 168 ? 22.504 38.910 -15.751 1.00 8.76 168 VAL B N 1
ATOM 3075 C CA . VAL B 1 168 ? 21.436 39.119 -14.777 1.00 8.90 168 VAL B CA 1
ATOM 3076 C C . VAL B 1 168 ? 20.688 40.404 -15.137 1.00 8.47 168 VAL B C 1
ATOM 3077 O O . VAL B 1 168 ? 19.458 40.443 -15.114 1.00 10.24 168 VAL B O 1
ATOM 3081 N N . ARG B 1 169 ? 21.429 41.451 -15.484 1.00 8.31 169 ARG B N 1
ATOM 3082 C CA . ARG B 1 169 ? 20.803 42.710 -15.862 1.00 9.95 169 ARG B CA 1
ATOM 3083 C C . ARG B 1 169 ? 19.973 42.525 -17.132 1.00 9.27 169 ARG B C 1
ATOM 3084 O O . ARG B 1 169 ? 18.879 43.080 -17.254 1.00 9.61 169 ARG B O 1
ATOM 3092 N N . ALA B 1 170 ? 20.495 41.737 -18.071 1.00 8.49 170 ALA B N 1
ATOM 3093 C CA . ALA B 1 170 ? 19.795 41.477 -19.328 1.00 7.47 170 ALA B CA 1
ATOM 3094 C C . ALA B 1 170 ? 18.504 40.724 -19.041 1.00 8.38 170 ALA B C 1
ATOM 3095 O O . ALA B 1 170 ? 17.456 41.015 -19.615 1.00 8.42 170 ALA B O 1
ATOM 3097 N N . LEU B 1 171 ? 18.596 39.749 -18.146 1.00 7.90 171 LEU B N 1
ATOM 3098 C CA . LEU B 1 171 ? 17.448 38.949 -17.751 1.00 9.80 171 LEU B CA 1
ATOM 3099 C C . LEU B 1 171 ? 16.360 39.839 -17.148 1.00 10.12 171 LEU B C 1
ATOM 3100 O O . LEU B 1 171 ? 15.189 39.742 -17.512 1.00 9.34 171 LEU B O 1
ATOM 3105 N N . HIS B 1 172 ? 16.753 40.709 -16.225 1.00 9.80 172 HIS B N 1
ATOM 3106 C CA . HIS B 1 172 ? 15.792 41.597 -15.586 1.00 10.49 172 HIS B CA 1
ATOM 3107 C C . HIS B 1 172 ? 15.239 42.642 -16.553 1.00 9.75 172 HIS B C 1
ATOM 3108 O O . HIS B 1 172 ? 14.088 43.065 -16.435 1.00 10.87 172 HIS B O 1
ATOM 3115 N N . ALA B 1 173 ? 16.053 43.043 -17.524 1.00 9.41 173 ALA B N 1
ATOM 3116 C CA . ALA B 1 173 ? 15.628 44.032 -18.505 1.00 10.90 173 ALA B CA 1
ATOM 3117 C C . ALA B 1 173 ? 14.623 43.441 -19.497 1.00 9.30 173 ALA B C 1
ATOM 3118 O O . ALA B 1 173 ? 13.669 44.103 -19.902 1.00 9.75 173 ALA B O 1
ATOM 3120 N N . LEU B 1 174 ? 14.843 42.187 -19.878 1.00 9.48 174 LEU B N 1
ATOM 3121 C CA . LEU B 1 174 ? 13.985 41.510 -20.842 1.00 8.74 174 LEU B CA 1
ATOM 3122 C C . LEU B 1 174 ? 12.584 41.176 -20.345 1.00 8.81 174 LEU B C 1
ATOM 3123 O O . LEU B 1 174 ? 11.611 41.296 -21.089 1.00 9.13 174 LEU B O 1
ATOM 3128 N N . ALA B 1 175 ? 12.487 40.761 -19.087 1.00 9.70 175 ALA B N 1
ATOM 3129 C CA . ALA B 1 175 ? 11.210 40.366 -18.504 1.00 8.96 175 ALA B CA 1
ATOM 3130 C C . ALA B 1 175 ? 10.027 41.303 -18.765 1.00 10.20 175 ALA B C 1
ATOM 3131 O O . ALA B 1 175 ? 8.997 40.866 -19.278 1.00 9.55 175 ALA B O 1
ATOM 3133 N N . PRO B 1 176 ? 10.153 42.596 -18.419 1.00 10.61 176 PRO B N 1
ATOM 3134 C CA . PRO B 1 176 ? 9.043 43.536 -18.642 1.00 11.30 176 PRO B CA 1
ATOM 3135 C C . PRO B 1 176 ? 8.629 43.647 -20.104 1.00 11.96 176 PRO B C 1
ATOM 3136 O O . PRO B 1 176 ? 7.444 43.808 -20.415 1.00 11.65 176 PRO B O 1
ATOM 3140 N N . LEU B 1 177 ? 9.613 43.579 -20.996 1.00 10.67 177 LEU B N 1
ATOM 3141 C CA . LEU B 1 177 ? 9.354 43.669 -22.426 1.00 11.84 177 LEU B CA 1
ATOM 3142 C C . LEU B 1 177 ? 8.609 42.447 -22.944 1.00 9.98 177 LEU B C 1
ATOM 3143 O O . LEU B 1 177 ? 7.605 42.574 -23.647 1.00 9.46 177 LEU B O 1
ATOM 3148 N N . ALA B 1 178 ? 9.099 41.261 -22.594 1.00 9.81 178 ALA B N 1
ATOM 3149 C CA . ALA B 1 178 ? 8.468 40.027 -23.039 1.00 10.03 178 ALA B CA 1
ATOM 3150 C C . ALA B 1 178 ? 7.052 39.926 -22.479 1.00 10.83 178 ALA B C 1
ATOM 3151 O O . ALA B 1 178 ? 6.143 39.447 -23.152 1.00 10.93 178 ALA B O 1
ATOM 3153 N N . ARG B 1 179 ? 6.871 40.385 -21.244 1.00 9.92 179 ARG B N 1
ATOM 3154 C CA . ARG B 1 179 ? 5.556 40.357 -20.605 1.00 10.14 179 ARG B CA 1
ATOM 3155 C C . ARG B 1 179 ? 4.562 41.246 -21.352 1.00 10.35 179 ARG B C 1
ATOM 3156 O O . ARG B 1 179 ? 3.463 40.811 -21.706 1.00 8.99 179 ARG B O 1
ATOM 3164 N N . ALA B 1 180 ? 4.954 42.491 -21.597 1.00 10.45 180 ALA B N 1
ATOM 3165 C CA . ALA B 1 180 ? 4.081 43.440 -22.281 1.00 10.15 180 ALA B CA 1
ATOM 3166 C C . ALA B 1 180 ? 3.734 43.012 -23.700 1.00 10.05 180 ALA B C 1
ATOM 3167 O O . ALA B 1 180 ? 2.649 43.323 -24.201 1.00 11.04 180 ALA B O 1
ATOM 3169 N N . LEU B 1 181 ? 4.649 42.289 -24.341 1.00 10.10 181 LEU B N 1
ATOM 3170 C CA . LEU B 1 181 ? 4.449 41.839 -25.715 1.00 10.63 181 LEU B CA 1
ATOM 3171 C C . LEU B 1 181 ? 3.877 40.429 -25.835 1.00 10.69 181 LEU B C 1
ATOM 3172 O O . LEU B 1 181 ? 3.513 39.992 -26.926 1.00 10.51 181 LEU B O 1
ATOM 3177 N N . GLY B 1 182 ? 3.800 39.720 -24.714 1.00 10.77 182 GLY B N 1
ATOM 3178 C CA . GLY B 1 182 ? 3.268 38.370 -24.742 1.00 10.87 182 GLY B CA 1
ATOM 3179 C C . GLY B 1 182 ? 4.180 37.414 -25.491 1.00 11.44 182 GLY B C 1
ATOM 3180 O O . GLY B 1 182 ? 3.714 36.534 -26.213 1.00 13.15 182 GLY B O 1
ATOM 3181 N N . LEU B 1 183 ? 5.486 37.587 -25.325 1.00 11.40 183 LEU B N 1
ATOM 3182 C CA . LEU B 1 183 ? 6.445 36.721 -25.990 1.00 11.16 183 LEU B CA 1
ATOM 3183 C C . LEU B 1 183 ? 7.099 35.765 -25.002 1.00 11.65 183 LEU B C 1
ATOM 3184 O O . LEU B 1 183 ? 7.447 36.149 -23.884 1.00 12.26 183 LEU B O 1
ATOM 3189 N N . GLY B 1 184 ? 7.247 34.513 -25.416 1.00 11.56 184 GLY B N 1
ATOM 3190 C CA . GLY B 1 184 ? 7.902 33.542 -24.564 1.00 10.51 184 GLY B CA 1
ATOM 3191 C C . GLY B 1 184 ? 9.391 33.742 -24.757 1.00 10.89 184 GLY B C 1
ATOM 3192 O O . GLY B 1 184 ? 9.822 34.272 -25.783 1.00 11.56 184 GLY B O 1
ATOM 3193 N N . VAL B 1 185 ? 10.187 33.322 -23.784 1.00 9.61 185 VAL B N 1
ATOM 3194 C CA . VAL B 1 185 ? 11.624 33.486 -23.888 1.00 10.58 185 VAL B CA 1
ATOM 3195 C C . VAL B 1 185 ? 12.366 32.155 -23.897 1.00 11.16 185 VAL B C 1
ATOM 3196 O O . VAL B 1 185 ? 12.120 31.292 -23.057 1.00 12.64 185 VAL B O 1
ATOM 3200 N N . ARG B 1 186 ? 13.262 31.991 -24.864 1.00 10.20 186 ARG B N 1
ATOM 3201 C CA . ARG B 1 186 ? 14.082 30.790 -24.942 1.00 11.64 186 ARG B CA 1
ATOM 3202 C C . ARG B 1 186 ? 15.387 31.127 -24.237 1.00 10.06 186 ARG B C 1
ATOM 3203 O O . ARG B 1 186 ? 16.148 31.970 -24.708 1.00 10.40 186 ARG B O 1
ATOM 3211 N N . VAL B 1 187 ? 15.635 30.484 -23.102 1.00 9.49 187 VAL B N 1
ATOM 3212 C CA . VAL B 1 187 ? 16.866 30.720 -22.361 1.00 9.06 187 VAL B CA 1
ATOM 3213 C C . VAL B 1 187 ? 17.954 29.805 -22.900 1.00 10.78 187 VAL B C 1
ATOM 3214 O O . VAL B 1 187 ? 17.775 28.592 -22.967 1.00 12.03 187 VAL B O 1
ATOM 3218 N N . VAL B 1 188 ? 19.076 30.400 -23.288 1.00 9.11 188 VAL B N 1
ATOM 3219 C CA . VAL B 1 188 ? 20.208 29.658 -23.827 1.00 10.21 188 VAL B CA 1
ATOM 3220 C C . VAL B 1 188 ? 21.409 29.781 -22.888 1.00 10.35 188 VAL B C 1
ATOM 3221 O O . VAL B 1 188 ? 21.947 30.872 -22.676 1.00 10.54 188 VAL B O 1
ATOM 3225 N N . SER B 1 189 ? 21.822 28.652 -22.323 1.00 10.70 189 SER B N 1
ATOM 3226 C CA . SER B 1 189 ? 22.953 28.614 -21.406 1.00 10.43 189 SER B CA 1
ATOM 3227 C C . SER B 1 189 ? 23.986 27.631 -21.948 1.00 12.53 189 SER B C 1
ATOM 3228 O O . SER B 1 189 ? 23.682 26.462 -22.170 1.00 12.36 189 SER B O 1
ATOM 3231 N N . VAL B 1 190 ? 25.208 28.110 -22.146 1.00 11.74 190 VAL B N 1
ATOM 3232 C CA . VAL B 1 190 ? 26.264 27.278 -22.711 1.00 14.25 190 VAL B CA 1
ATOM 3233 C C . VAL B 1 190 ? 27.467 27.057 -21.794 1.00 15.94 190 VAL B C 1
ATOM 3234 O O . VAL B 1 190 ? 28.020 28.000 -21.236 1.00 16.83 190 VAL B O 1
ATOM 3238 N N . HIS B 1 191 ? 27.868 25.798 -21.647 1.00 19.21 191 HIS B N 1
ATOM 3239 C CA . HIS B 1 191 ? 29.018 25.460 -20.817 1.00 21.14 191 HIS B CA 1
ATOM 3240 C C . HIS B 1 191 ? 29.392 23.998 -21.002 1.00 22.52 191 HIS B C 1
ATOM 3241 O O . HIS B 1 191 ? 28.529 23.161 -21.259 1.00 21.61 191 HIS B O 1
ATOM 3248 N N . GLU B 1 192 ? 30.683 23.702 -20.877 1.00 23.85 192 GLU B N 1
ATOM 3249 C CA . GLU B 1 192 ? 31.183 22.337 -21.024 1.00 26.21 192 GLU B CA 1
ATOM 3250 C C . GLU B 1 192 ? 30.518 21.424 -20.000 1.00 27.95 192 GLU B C 1
ATOM 3251 O O . GLU B 1 192 ? 30.256 20.253 -20.276 1.00 29.37 192 GLU B O 1
ATOM 3253 N N . ASP B 1 193 ? 30.249 21.968 -18.817 1.00 28.55 193 ASP B N 1
ATOM 3254 C CA . ASP B 1 193 ? 29.601 21.217 -17.748 1.00 29.33 193 ASP B CA 1
ATOM 3255 C C . ASP B 1 193 ? 28.088 21.366 -17.899 1.00 29.62 193 ASP B C 1
ATOM 3256 O O . ASP B 1 193 ? 27.528 22.420 -17.594 1.00 29.66 193 ASP B O 1
ATOM 3261 N N . PRO B 1 194 ? 27.406 20.309 -18.364 1.00 29.55 194 PRO B N 1
ATOM 3262 C CA . PRO B 1 194 ? 25.952 20.350 -18.549 1.00 29.88 194 PRO B CA 1
ATOM 3263 C C . PRO B 1 194 ? 25.173 20.734 -17.292 1.00 29.25 194 PRO B C 1
ATOM 3264 O O . PRO B 1 194 ? 24.170 21.443 -17.366 1.00 29.29 194 PRO B O 1
ATOM 3268 N N . ALA B 1 195 ? 25.637 20.262 -16.141 1.00 28.80 195 ALA B N 1
ATOM 3269 C CA . ALA B 1 195 ? 24.972 20.562 -14.881 1.00 27.95 195 ALA B CA 1
ATOM 3270 C C . ALA B 1 195 ? 24.990 22.061 -14.597 1.00 26.86 195 ALA B C 1
ATOM 3271 O O . ALA B 1 195 ? 23.984 22.632 -14.177 1.00 27.05 195 ALA B O 1
ATOM 3273 N N . ARG B 1 196 ? 26.137 22.692 -14.830 1.00 24.96 196 ARG B N 1
ATOM 3274 C CA . ARG B 1 196 ? 26.287 24.124 -14.597 1.00 23.51 196 ARG B CA 1
ATOM 3275 C C . ARG B 1 196 ? 25.386 24.933 -15.526 1.00 22.27 196 ARG B C 1
ATOM 3276 O O . ARG B 1 196 ? 24.752 25.901 -15.103 1.00 20.32 196 ARG B O 1
ATOM 3278 N N . ALA B 1 197 ? 25.332 24.532 -16.792 1.00 21.96 197 ALA B N 1
ATOM 3279 C CA . ALA B 1 197 ? 24.504 25.229 -17.768 1.00 21.43 197 ALA B CA 1
ATOM 3280 C C . ALA B 1 197 ? 23.021 25.088 -17.439 1.00 21.15 197 ALA B C 1
ATOM 3281 O O . ALA B 1 197 ? 22.253 26.035 -17.605 1.00 20.87 197 ALA B O 1
ATOM 3283 N N . GLU B 1 198 ? 22.617 23.906 -16.978 1.00 21.71 198 GLU B N 1
ATOM 3284 C CA . GLU B 1 198 ? 21.221 23.669 -16.636 1.00 22.07 198 GLU B CA 1
ATOM 3285 C C . GLU B 1 198 ? 20.824 24.516 -15.431 1.00 20.35 198 GLU B C 1
ATOM 3286 O O . GLU B 1 198 ? 19.725 25.068 -15.387 1.00 21.03 198 GLU B O 1
ATOM 3292 N N . ALA B 1 199 ? 21.721 24.619 -14.454 1.00 19.24 199 ALA B N 1
ATOM 3293 C CA . ALA B 1 199 ? 21.449 25.414 -13.263 1.00 18.07 199 ALA B CA 1
ATOM 3294 C C . ALA B 1 199 ? 21.231 26.858 -13.689 1.00 17.36 199 ALA B C 1
ATOM 3295 O O . ALA B 1 199 ? 20.332 27.538 -13.189 1.00 18.03 199 ALA B O 1
ATOM 3297 N N . TRP B 1 200 ? 22.066 27.324 -14.613 1.00 15.57 200 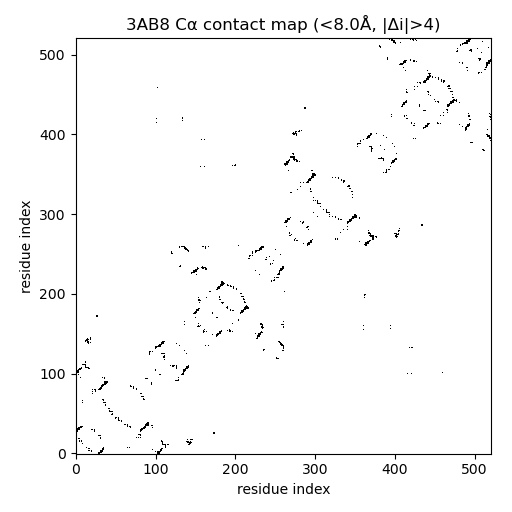TRP B N 1
ATOM 3298 C CA . TRP B 1 200 ? 21.943 28.687 -15.114 1.00 13.99 200 TRP B CA 1
ATOM 3299 C C . TRP B 1 200 ? 20.583 28.865 -15.778 1.00 12.82 200 TRP B C 1
ATOM 3300 O O . TRP B 1 200 ? 19.832 29.779 -15.444 1.00 12.05 200 TRP B O 1
ATOM 3311 N N . ALA B 1 201 ? 20.282 27.977 -16.721 1.00 11.74 201 ALA B N 1
ATOM 3312 C CA . ALA B 1 201 ? 19.029 28.020 -17.463 1.00 12.88 201 ALA B CA 1
ATOM 3313 C C . ALA B 1 201 ? 17.803 28.002 -16.557 1.00 14.06 201 ALA B C 1
ATOM 3314 O O . ALA B 1 201 ? 16.889 28.804 -16.730 1.00 12.43 201 ALA B O 1
ATOM 3316 N N . LEU B 1 202 ? 17.788 27.086 -15.594 1.00 15.75 202 LEU B N 1
ATOM 3317 C CA . LEU B 1 202 ? 16.661 26.971 -14.676 1.00 17.34 202 LEU B CA 1
ATOM 3318 C C . LEU B 1 202 ? 16.476 28.245 -13.865 1.00 15.57 202 LEU B C 1
ATOM 3319 O O . LEU B 1 202 ? 15.349 28.667 -13.597 1.00 15.16 202 LEU B O 1
ATOM 3324 N N . GLU B 1 203 ? 17.588 28.857 -13.476 1.00 15.38 203 GLU B N 1
ATOM 3325 C CA . GLU B 1 203 ? 17.553 30.087 -12.702 1.00 13.87 203 GLU B CA 1
ATOM 3326 C C . GLU B 1 203 ? 16.837 31.187 -13.482 1.00 13.80 203 GLU B C 1
ATOM 3327 O O . GLU B 1 203 ? 15.960 31.870 -12.951 1.00 11.92 203 GLU B O 1
ATOM 3333 N N . ALA B 1 204 ? 17.206 31.347 -14.751 1.00 12.22 204 ALA B N 1
ATOM 3334 C CA . ALA B 1 204 ? 16.591 32.365 -15.596 1.00 12.33 204 ALA B CA 1
ATOM 3335 C C . ALA B 1 204 ? 15.120 32.054 -15.854 1.00 11.26 204 ALA B C 1
ATOM 3336 O O . ALA B 1 204 ? 14.274 32.949 -15.807 1.00 9.91 204 ALA B O 1
ATOM 3338 N N . GLU B 1 205 ? 14.813 30.787 -16.131 1.00 10.96 205 GLU B N 1
ATOM 3339 C CA . GLU B 1 205 ? 13.428 30.389 -16.381 1.00 10.83 205 GLU B CA 1
ATOM 3340 C C . GLU B 1 205 ? 12.556 30.689 -15.170 1.00 10.28 205 GLU B C 1
ATOM 3341 O O . GLU B 1 205 ? 11.424 31.147 -15.310 1.00 9.92 205 GLU B O 1
ATOM 3347 N N . ALA B 1 206 ? 13.084 30.413 -13.982 1.00 12.92 206 ALA B N 1
ATOM 3348 C CA . ALA B 1 206 ? 12.345 30.647 -12.748 1.00 12.84 206 ALA B CA 1
ATOM 3349 C C . ALA B 1 206 ? 12.051 32.132 -12.573 1.00 12.82 206 ALA B C 1
ATOM 3350 O O . ALA B 1 206 ? 10.945 32.511 -12.195 1.00 12.66 206 ALA B O 1
ATOM 3352 N N . TYR B 1 207 ? 13.044 32.971 -12.853 1.00 11.00 207 TYR B N 1
ATOM 3353 C CA . TYR B 1 207 ? 12.865 34.409 -12.739 1.00 10.44 207 TYR B CA 1
ATOM 3354 C C . TYR B 1 207 ? 11.779 34.870 -13.708 1.00 11.09 207 TYR B C 1
ATOM 3355 O O . TYR B 1 207 ? 10.836 35.558 -13.323 1.00 11.97 207 TYR B O 1
ATOM 3364 N N . LEU B 1 208 ? 11.914 34.490 -14.971 1.00 9.92 208 LEU B N 1
ATOM 3365 C CA . LEU B 1 208 ? 10.935 34.882 -15.975 1.00 10.44 208 LEU B CA 1
ATOM 3366 C C . LEU B 1 208 ? 9.510 34.470 -15.594 1.00 11.07 208 LEU B C 1
ATOM 3367 O O . LEU B 1 208 ? 8.585 35.278 -15.666 1.00 10.43 208 LEU B O 1
ATOM 3372 N N . ARG B 1 209 ? 9.333 33.223 -15.171 1.00 10.73 209 ARG B N 1
ATOM 3373 C CA . ARG B 1 209 ? 8.003 32.752 -14.796 1.00 11.71 209 ARG B CA 1
ATOM 3374 C C . ARG B 1 209 ? 7.475 33.486 -13.567 1.00 12.25 209 ARG B C 1
ATOM 3375 O O . ARG B 1 209 ? 6.273 33.725 -13.441 1.00 12.62 209 ARG B O 1
ATOM 3383 N N . ASP B 1 210 ? 8.382 33.861 -12.672 1.00 11.19 210 ASP B N 1
ATOM 3384 C CA . ASP B 1 210 ? 8.005 34.577 -11.463 1.00 12.94 210 ASP B CA 1
ATOM 3385 C C . ASP B 1 210 ? 7.545 35.981 -11.842 1.00 12.79 210 ASP B C 1
ATOM 3386 O O . ASP B 1 210 ? 6.872 36.657 -11.062 1.00 13.85 210 ASP B O 1
ATOM 3391 N N . HIS B 1 211 ? 7.905 36.413 -13.050 1.00 12.06 211 HIS B N 1
ATOM 3392 C CA . HIS B 1 211 ? 7.520 37.733 -13.529 1.00 11.71 211 HIS B CA 1
ATOM 3393 C C . HIS B 1 211 ? 6.502 37.696 -14.670 1.00 12.43 211 HIS B C 1
ATOM 3394 O O . HIS B 1 211 ? 6.406 38.633 -15.467 1.00 12.61 211 HIS B O 1
ATOM 3401 N N . GLY B 1 212 ? 5.750 36.600 -14.737 1.00 11.38 212 GLY B N 1
ATOM 3402 C CA . GLY B 1 212 ? 4.702 36.450 -15.736 1.00 12.45 212 GLY B CA 1
ATOM 3403 C C . GLY B 1 212 ? 5.104 36.208 -17.174 1.00 11.04 212 GLY B C 1
ATOM 3404 O O . GLY B 1 212 ? 4.334 36.502 -18.091 1.00 12.09 212 GLY B O 1
ATOM 3405 N N . VAL B 1 213 ? 6.296 35.661 -17.376 1.00 10.96 213 VAL B N 1
ATOM 3406 C CA . VAL B 1 213 ? 6.789 35.389 -18.721 1.00 11.76 213 VAL B CA 1
ATOM 3407 C C . VAL B 1 213 ? 7.030 33.897 -18.904 1.00 12.44 213 VAL B C 1
ATOM 3408 O O . VAL B 1 213 ? 7.701 33.267 -18.091 1.00 12.36 213 VAL B O 1
ATOM 3412 N N . GLU B 1 214 ? 6.471 33.326 -19.966 1.00 13.08 214 GLU B N 1
ATOM 3413 C CA . GLU B 1 214 ? 6.666 31.906 -20.215 1.00 14.92 214 GLU B CA 1
ATOM 3414 C C . GLU B 1 214 ? 8.093 31.732 -20.721 1.00 14.67 214 GLU B C 1
ATOM 3415 O O . GLU B 1 214 ? 8.618 32.593 -21.432 1.00 13.95 214 GLU B O 1
ATOM 3421 N N . ALA B 1 215 ? 8.724 30.625 -20.354 1.00 14.45 215 ALA B N 1
ATOM 3422 C CA . ALA B 1 215 ? 10.096 30.394 -20.773 1.00 14.14 215 ALA B CA 1
ATOM 3423 C C . ALA B 1 215 ? 10.420 28.928 -21.013 1.00 14.63 215 ALA B C 1
ATOM 3424 O O . ALA B 1 215 ? 9.756 28.029 -20.500 1.00 15.05 215 ALA B O 1
ATOM 3426 N N . SER B 1 216 ? 11.450 28.708 -21.816 1.00 14.82 216 SER B N 1
ATOM 3427 C CA . SER B 1 216 ? 11.929 27.372 -22.136 1.00 15.27 216 SER B CA 1
ATOM 3428 C C . SER B 1 216 ? 13.443 27.491 -22.058 1.00 15.89 216 SER B C 1
ATOM 3429 O O . SER B 1 216 ? 13.969 28.592 -21.899 1.00 14.12 216 SER B O 1
ATOM 3432 N N . ALA B 1 217 ? 14.151 26.375 -22.160 1.00 16.60 217 ALA B N 1
ATOM 3433 C CA . ALA B 1 217 ? 15.599 26.438 -22.076 1.00 17.18 217 ALA B CA 1
ATOM 3434 C C . ALA B 1 217 ? 16.308 25.534 -23.062 1.00 17.98 217 ALA B C 1
ATOM 3435 O O . ALA B 1 217 ? 15.798 24.488 -23.450 1.00 17.62 217 ALA B O 1
ATOM 3437 N N . LEU B 1 218 ? 17.495 25.970 -23.465 1.00 17.54 218 LEU B N 1
ATOM 3438 C CA . LEU B 1 218 ? 18.343 25.220 -24.374 1.00 18.64 218 LEU B CA 1
ATOM 3439 C C . LEU B 1 218 ? 19.691 25.157 -23.679 1.00 17.67 218 LEU B C 1
ATOM 3440 O O . LEU B 1 218 ? 20.391 26.164 -23.567 1.00 16.57 218 LEU B O 1
ATOM 3445 N N . VAL B 1 219 ? 20.034 23.976 -23.178 1.00 17.46 219 VAL B N 1
ATOM 3446 C CA . VAL B 1 219 ? 21.296 23.780 -22.482 1.00 17.18 219 VAL B CA 1
ATOM 3447 C C . VAL B 1 219 ? 22.264 23.181 -23.492 1.00 17.87 219 VAL B C 1
ATOM 3448 O O . VAL B 1 219 ? 22.068 22.060 -23.957 1.00 17.55 219 VAL B O 1
ATOM 3452 N N . LEU B 1 220 ? 23.308 23.932 -23.827 1.00 16.65 220 LEU B N 1
ATOM 3453 C CA . LEU B 1 220 ? 24.264 23.482 -24.827 1.00 16.50 220 LEU B CA 1
ATOM 3454 C C . LEU B 1 220 ? 25.723 23.563 -24.399 1.00 16.35 220 LEU B C 1
ATOM 3455 O O . LEU B 1 220 ? 26.063 24.114 -23.353 1.00 16.56 220 LEU B O 1
ATOM 3460 N N . GLY B 1 221 ? 26.579 22.996 -25.241 1.00 17.84 221 GLY B N 1
ATOM 3461 C CA . GLY B 1 221 ? 28.008 23.032 -25.012 1.00 18.26 221 GLY B CA 1
ATOM 3462 C C . GLY B 1 221 ? 28.561 23.726 -26.242 1.00 18.55 221 GLY B C 1
ATOM 3463 O O . GLY B 1 221 ? 27.796 24.291 -27.020 1.00 19.68 221 GLY B O 1
ATOM 3464 N N . GLY B 1 222 ? 29.874 23.699 -26.430 1.00 18.76 222 GLY B N 1
ATOM 3465 C CA . GLY B 1 222 ? 30.443 24.333 -27.605 1.00 18.71 222 GLY B CA 1
ATOM 3466 C C . GLY B 1 222 ? 30.625 25.836 -27.507 1.00 18.90 222 GLY B C 1
ATOM 3467 O O . GLY B 1 222 ? 30.866 26.378 -26.426 1.00 20.17 222 GLY B O 1
ATOM 3468 N N . ASP B 1 223 ? 30.506 26.511 -28.647 1.00 18.42 223 ASP B N 1
ATOM 3469 C CA . ASP B 1 223 ? 30.682 27.957 -28.707 1.00 16.53 223 ASP B CA 1
ATOM 3470 C C . ASP B 1 223 ? 29.379 28.724 -28.493 1.00 14.13 223 ASP B C 1
ATOM 3471 O O . ASP B 1 223 ? 28.452 28.637 -29.300 1.00 14.33 223 ASP B O 1
ATOM 3476 N N . ALA B 1 224 ? 29.332 29.491 -27.408 1.00 13.91 224 ALA B N 1
ATOM 3477 C CA . ALA B 1 224 ? 28.150 30.268 -27.050 1.00 12.07 224 ALA B CA 1
ATOM 3478 C C . ALA B 1 224 ? 27.702 31.249 -28.132 1.00 11.86 224 ALA B C 1
ATOM 3479 O O . ALA B 1 224 ? 26.525 31.286 -28.504 1.00 10.94 224 ALA B O 1
ATOM 3481 N N . ALA B 1 225 ? 28.636 32.047 -28.631 1.00 10.73 225 ALA B N 1
ATOM 3482 C CA . ALA B 1 225 ? 28.308 33.033 -29.655 1.00 11.31 225 ALA B CA 1
ATOM 3483 C C . ALA B 1 225 ? 27.718 32.388 -30.905 1.00 11.88 225 ALA B C 1
ATOM 3484 O O . ALA B 1 225 ? 26.729 32.871 -31.458 1.00 11.93 225 ALA B O 1
ATOM 3486 N N . ASP B 1 226 ? 28.325 31.293 -31.350 1.00 13.10 226 ASP B N 1
ATOM 3487 C CA . ASP B 1 226 ? 27.839 30.611 -32.541 1.00 14.62 226 ASP B CA 1
ATOM 3488 C C . ASP B 1 226 ? 26.410 30.125 -32.328 1.00 13.11 226 ASP B C 1
ATOM 3489 O O . ASP B 1 226 ? 25.560 30.282 -33.203 1.00 13.58 226 ASP B O 1
ATOM 3494 N N . HIS B 1 227 ? 26.143 29.539 -31.163 1.00 13.51 227 HIS B N 1
ATOM 3495 C CA . HIS B 1 227 ? 24.805 29.044 -30.859 1.00 12.65 227 HIS B CA 1
ATOM 3496 C C . HIS B 1 227 ? 23.791 30.176 -30.828 1.00 12.14 227 HIS B C 1
ATOM 3497 O O . HIS B 1 227 ? 22.729 30.080 -31.443 1.00 11.39 227 HIS B O 1
ATOM 3504 N N . LEU B 1 228 ? 24.116 31.243 -30.103 1.00 12.06 228 LEU B N 1
ATOM 3505 C CA . LEU B 1 228 ? 23.216 32.385 -30.003 1.00 12.00 228 LEU B CA 1
ATOM 3506 C C . LEU B 1 228 ? 22.906 32.997 -31.366 1.00 12.27 228 LEU B C 1
ATOM 3507 O O . LEU B 1 228 ? 21.749 33.284 -31.676 1.00 12.41 228 LEU B O 1
ATOM 3512 N N . LEU B 1 229 ? 23.936 33.192 -32.181 1.00 11.42 229 LEU B N 1
ATOM 3513 C CA . LEU B 1 229 ? 23.745 33.774 -33.505 1.00 12.05 229 LEU B CA 1
ATOM 3514 C C . LEU B 1 229 ? 22.841 32.916 -34.384 1.00 11.94 229 LEU B C 1
ATOM 3515 O O . LEU B 1 229 ? 21.925 33.426 -35.031 1.00 13.27 229 LEU B O 1
ATOM 3520 N N . ARG B 1 230 ? 23.107 31.613 -34.399 1.00 11.91 230 ARG B N 1
ATOM 3521 C CA . ARG B 1 230 ? 22.349 30.669 -35.212 1.00 13.98 230 ARG B CA 1
ATOM 3522 C C . ARG B 1 230 ? 20.899 30.466 -34.790 1.00 14.37 230 ARG B C 1
ATOM 3523 O O . ARG B 1 230 ? 20.064 30.084 -35.609 1.00 15.17 230 ARG B O 1
ATOM 3531 N N . LEU B 1 231 ? 20.600 30.731 -33.522 1.00 12.14 231 LEU B N 1
ATOM 3532 C CA . LEU B 1 231 ? 19.249 30.556 -32.998 1.00 12.47 231 LEU B CA 1
ATOM 3533 C C . LEU B 1 231 ? 18.345 31.774 -33.161 1.00 12.70 231 LEU B C 1
ATOM 3534 O O . LEU B 1 231 ? 17.129 31.678 -32.968 1.00 14.58 231 LEU B O 1
ATOM 3539 N N . GLN B 1 232 ? 18.931 32.911 -33.520 1.00 11.02 232 GLN B N 1
ATOM 3540 C CA . GLN B 1 232 ? 18.158 34.137 -33.662 1.00 11.03 232 GLN B CA 1
ATOM 3541 C C . GLN B 1 232 ? 17.534 34.379 -35.027 1.00 10.68 232 GLN B C 1
ATOM 3542 O O . GLN B 1 232 ? 18.236 34.523 -36.029 1.00 11.55 232 GLN B O 1
ATOM 3548 N N . GLY B 1 233 ? 16.205 34.439 -35.047 1.00 12.17 233 GLY B N 1
ATOM 3549 C CA . GLY B 1 233 ? 15.487 34.698 -36.278 1.00 11.95 233 GLY B CA 1
ATOM 3550 C C . GLY B 1 233 ? 15.452 36.197 -36.514 1.00 12.61 233 GLY B C 1
ATOM 3551 O O . GLY B 1 233 ? 15.798 36.969 -35.612 1.00 11.78 233 GLY B O 1
ATOM 3552 N N . PRO B 1 234 ? 15.025 36.649 -37.704 1.00 13.08 234 PRO B N 1
ATOM 3553 C CA . PRO B 1 234 ? 14.974 38.085 -37.999 1.00 13.59 234 PRO B CA 1
ATOM 3554 C C . PRO B 1 234 ? 14.096 38.909 -37.056 1.00 13.15 234 PRO B C 1
ATOM 3555 O O . PRO B 1 234 ? 14.348 40.099 -36.852 1.00 13.18 234 PRO B O 1
ATOM 3559 N N . GLY B 1 235 ? 13.077 38.275 -36.483 1.00 12.84 235 GLY B N 1
ATOM 3560 C CA . GLY B 1 235 ? 12.183 38.975 -35.578 1.00 12.29 235 GLY B CA 1
ATOM 3561 C C . GLY B 1 235 ? 12.386 38.616 -34.120 1.00 12.36 235 GLY B C 1
ATOM 3562 O O . GLY B 1 235 ? 11.585 38.998 -33.264 1.00 13.33 235 GLY B O 1
ATOM 3563 N N . ASP B 1 236 ? 13.456 37.882 -33.823 1.00 11.55 236 ASP B N 1
ATOM 3564 C CA . ASP B 1 236 ? 13.733 37.500 -32.445 1.00 12.42 236 ASP B CA 1
ATOM 3565 C C . ASP B 1 236 ? 14.612 38.528 -31.750 1.00 11.52 236 ASP B C 1
ATOM 3566 O O . ASP B 1 236 ? 15.647 38.940 -32.286 1.00 11.50 236 ASP B O 1
ATOM 3571 N N . LEU B 1 237 ? 14.198 38.935 -30.556 1.00 10.16 237 LEU B N 1
ATOM 3572 C CA . LEU B 1 237 ? 14.980 39.880 -29.772 1.00 10.16 237 LEU B CA 1
ATOM 3573 C C . LEU B 1 237 ? 15.949 39.030 -28.966 1.00 10.31 237 LEU B C 1
ATOM 3574 O O . LEU B 1 237 ? 15.530 38.204 -28.155 1.00 9.89 237 LEU B O 1
ATOM 3579 N N . LEU B 1 238 ? 17.241 39.220 -29.212 1.00 9.65 238 LEU B N 1
ATOM 3580 C CA . LEU B 1 238 ? 18.279 38.472 -28.512 1.00 9.75 238 LEU B CA 1
ATOM 3581 C C . LEU B 1 238 ? 18.832 39.371 -27.412 1.00 9.72 238 LEU B C 1
ATOM 3582 O O . LEU B 1 238 ? 19.453 40.400 -27.690 1.00 11.48 238 LEU B O 1
ATOM 3587 N N . ALA B 1 239 ? 18.592 38.982 -26.164 1.00 7.73 239 ALA B N 1
ATOM 3588 C CA . ALA B 1 239 ? 19.055 39.751 -25.017 1.00 7.24 239 ALA B CA 1
ATOM 3589 C C . ALA B 1 239 ? 20.309 39.134 -24.415 1.00 7.49 239 ALA B C 1
ATOM 3590 O O . ALA B 1 239 ? 20.387 37.916 -24.237 1.00 7.77 239 ALA B O 1
ATOM 3592 N N . LEU B 1 240 ? 21.292 39.974 -24.109 1.00 7.30 240 LEU B N 1
ATOM 3593 C CA . LEU B 1 240 ? 22.533 39.492 -23.513 1.00 9.85 240 LEU B CA 1
ATOM 3594 C C . LEU B 1 240 ? 23.287 40.638 -22.863 1.00 9.05 240 LEU B C 1
ATOM 3595 O O . LEU B 1 240 ? 23.009 41.804 -23.123 1.00 10.47 240 LEU B O 1
ATOM 3600 N N . GLY B 1 241 ? 24.236 40.301 -22.000 1.00 9.47 241 GLY B N 1
ATOM 3601 C CA . GLY B 1 241 ? 25.023 41.330 -21.352 1.00 10.15 241 GLY B CA 1
ATOM 3602 C C . GLY B 1 241 ? 25.932 41.999 -22.363 1.00 10.10 241 GLY B C 1
ATOM 3603 O O . GLY B 1 241 ? 26.385 41.369 -23.321 1.00 10.80 241 GLY B O 1
ATOM 3604 N N . ALA B 1 242 ? 26.193 43.284 -22.153 1.00 10.81 242 ALA B N 1
ATOM 3605 C CA . ALA B 1 242 ? 27.056 44.040 -23.047 1.00 11.54 242 ALA B CA 1
ATOM 3606 C C . ALA B 1 242 ? 28.502 43.638 -22.824 1.00 11.74 242 ALA B C 1
ATOM 3607 O O . ALA B 1 242 ? 28.884 43.233 -21.725 1.00 11.63 242 ALA B O 1
ATOM 3609 N N . PRO B 1 243 ? 29.329 43.735 -23.870 1.00 11.77 243 PRO B N 1
ATOM 3610 C CA . PRO B 1 243 ? 30.735 43.366 -23.711 1.00 11.80 243 PRO B CA 1
ATOM 3611 C C . PRO B 1 243 ? 31.463 44.401 -22.864 1.00 12.11 243 PRO B C 1
ATOM 3612 O O . PRO B 1 243 ? 30.971 45.517 -22.672 1.00 12.88 243 PRO B O 1
ATOM 3616 N N . VAL B 1 244 ? 32.627 44.027 -22.349 1.00 11.77 244 VAL B N 1
ATOM 3617 C CA . VAL B 1 244 ? 33.430 44.935 -21.543 1.00 13.75 244 VAL B CA 1
ATOM 3618 C C . VAL B 1 244 ? 34.756 45.140 -22.268 1.00 12.64 244 VAL B C 1
ATOM 3619 O O . VAL B 1 244 ? 34.993 46.196 -22.847 1.00 14.29 244 VAL B O 1
ATOM 3623 N N . ARG B 1 245 ? 35.614 44.128 -22.258 1.00 13.78 245 ARG B N 1
ATOM 3624 C CA . ARG B 1 245 ? 36.894 44.241 -22.951 1.00 12.57 245 ARG B CA 1
ATOM 3625 C C . ARG B 1 245 ? 36.680 44.218 -24.464 1.00 12.88 245 ARG B C 1
ATOM 3626 O O . ARG B 1 245 ? 35.647 43.752 -24.950 1.00 12.97 245 ARG B O 1
ATOM 3634 N N . ARG B 1 246 ? 37.655 44.739 -25.203 1.00 11.23 246 ARG B N 1
ATOM 3635 C CA . ARG B 1 246 ? 37.613 44.730 -26.664 1.00 9.76 246 ARG B CA 1
ATOM 3636 C C . ARG B 1 246 ? 38.648 43.687 -27.075 1.00 10.60 246 ARG B C 1
ATOM 3637 O O . ARG B 1 246 ? 39.785 44.020 -27.403 1.00 11.31 246 ARG B O 1
ATOM 3645 N N . LEU B 1 247 ? 38.253 42.419 -27.037 1.00 7.68 247 LEU B N 1
ATOM 3646 C CA . LEU B 1 247 ? 39.168 41.332 -27.371 1.00 9.87 247 LEU B CA 1
ATOM 3647 C C . LEU B 1 247 ? 39.480 41.266 -28.860 1.00 9.61 247 LEU B C 1
ATOM 3648 O O . LEU B 1 247 ? 38.639 41.590 -29.699 1.00 10.40 247 LEU B O 1
ATOM 3653 N N . VAL B 1 248 ? 40.699 40.846 -29.183 1.00 10.44 248 VAL B N 1
ATOM 3654 C CA . VAL B 1 248 ? 41.123 40.748 -30.574 1.00 11.80 248 VAL B CA 1
ATOM 3655 C C . VAL B 1 248 ? 40.200 39.848 -31.387 1.00 11.57 248 VAL B C 1
ATOM 3656 O O . VAL B 1 248 ? 39.772 40.216 -32.480 1.00 13.61 248 VAL B O 1
ATOM 3660 N N . PHE B 1 249 ? 39.890 38.674 -30.849 1.00 11.46 249 PHE B N 1
ATOM 3661 C CA . PHE B 1 249 ? 39.024 37.731 -31.539 1.00 13.56 249 PHE B CA 1
ATOM 3662 C C . PHE B 1 249 ? 37.576 37.891 -31.100 1.00 13.28 249 PHE B C 1
ATOM 3663 O O . PHE B 1 249 ? 36.682 37.209 -31.605 1.00 15.41 249 PHE B O 1
ATOM 3671 N N . GLY B 1 250 ? 37.362 38.807 -30.161 1.00 13.41 250 GLY B N 1
ATOM 3672 C CA . GLY B 1 250 ? 36.028 39.090 -29.667 1.00 11.49 250 GLY B CA 1
ATOM 3673 C C . GLY B 1 250 ? 35.488 38.180 -28.581 1.00 11.02 250 GLY B C 1
ATOM 3674 O O . GLY B 1 250 ? 35.647 36.958 -28.631 1.00 11.46 250 GLY B O 1
ATOM 3675 N N . SER B 1 251 ? 34.860 38.786 -27.579 1.00 10.69 251 SER B N 1
ATOM 3676 C CA . SER B 1 251 ? 34.253 38.021 -26.503 1.00 9.86 251 SER B CA 1
ATOM 3677 C C . SER B 1 251 ? 32.934 37.533 -27.090 1.00 8.99 251 SER B C 1
ATOM 3678 O O . SER B 1 251 ? 32.574 37.903 -28.206 1.00 10.20 251 SER B O 1
ATOM 3681 N N . THR B 1 252 ? 32.213 36.715 -26.333 1.00 9.08 252 THR B N 1
ATOM 3682 C CA . THR B 1 252 ? 30.939 36.175 -26.781 1.00 8.84 252 THR B CA 1
ATOM 3683 C C . THR B 1 252 ? 29.982 37.268 -27.260 1.00 9.93 252 THR B C 1
ATOM 3684 O O . THR B 1 252 ? 29.490 37.213 -28.387 1.00 9.71 252 THR B O 1
ATOM 3688 N N . ALA B 1 253 ? 29.727 38.267 -26.420 1.00 9.79 253 ALA B N 1
ATOM 3689 C CA . ALA B 1 253 ? 28.811 39.339 -26.806 1.00 9.84 253 ALA B CA 1
ATOM 3690 C C . ALA B 1 253 ? 29.326 40.171 -27.980 1.00 10.36 253 ALA B C 1
ATOM 3691 O O . ALA B 1 253 ? 28.542 40.641 -28.810 1.00 9.30 253 ALA B O 1
ATOM 3693 N N . GLU B 1 254 ? 30.638 40.360 -28.057 1.00 10.00 254 GLU B N 1
ATOM 3694 C CA . GLU B 1 254 ? 31.199 41.123 -29.164 1.00 10.31 254 GLU B CA 1
ATOM 3695 C C . GLU B 1 254 ? 30.910 40.416 -30.482 1.00 10.26 254 GLU B C 1
ATOM 3696 O O . GLU B 1 254 ? 30.535 41.045 -31.466 1.00 11.25 254 GLU B O 1
ATOM 3702 N N . ARG B 1 255 ? 31.086 39.101 -30.504 1.00 10.25 255 ARG B N 1
ATOM 3703 C CA . ARG B 1 255 ? 30.838 38.345 -31.722 1.00 11.24 255 ARG B CA 1
ATOM 3704 C C . ARG B 1 255 ? 29.355 38.288 -32.069 1.00 10.97 255 ARG B C 1
ATOM 3705 O O . ARG B 1 255 ? 28.982 38.413 -33.237 1.00 12.01 255 ARG B O 1
ATOM 3713 N N . VAL B 1 256 ? 28.509 38.106 -31.059 1.00 10.56 256 VAL B N 1
ATOM 3714 C CA . VAL B 1 256 ? 27.068 38.050 -31.287 1.00 9.46 256 VAL B CA 1
ATOM 3715 C C . VAL B 1 256 ? 26.552 39.385 -31.828 1.00 9.49 256 VAL B C 1
ATOM 3716 O O . VAL B 1 256 ? 25.897 39.432 -32.870 1.00 10.11 256 VAL B O 1
ATOM 3720 N N . ILE B 1 257 ? 26.865 40.473 -31.132 1.00 8.76 257 ILE B N 1
ATOM 3721 C CA . ILE B 1 257 ? 26.399 41.785 -31.558 1.00 9.04 257 ILE B CA 1
ATOM 3722 C C . ILE B 1 257 ? 26.888 42.168 -32.955 1.00 9.41 257 ILE B C 1
ATOM 3723 O O . ILE B 1 257 ? 26.122 42.687 -33.760 1.00 10.24 257 ILE B O 1
ATOM 3728 N N . ARG B 1 258 ? 28.151 41.890 -33.253 1.00 9.79 258 ARG B N 1
ATOM 3729 C CA . ARG B 1 258 ? 28.693 42.239 -34.563 1.00 9.72 258 ARG B CA 1
ATOM 3730 C C . ARG B 1 258 ? 28.011 41.532 -35.729 1.00 10.95 258 ARG B C 1
ATOM 3731 O O . ARG B 1 258 ? 27.825 42.122 -36.794 1.00 10.50 258 ARG B O 1
ATOM 3739 N N . ASN B 1 259 ? 27.628 40.275 -35.522 1.00 12.49 259 ASN B N 1
ATOM 3740 C CA . ASN B 1 259 ? 27.016 39.477 -36.581 1.00 12.92 259 ASN B CA 1
ATOM 3741 C C . ASN B 1 259 ? 25.517 39.205 -36.452 1.00 12.73 259 ASN B C 1
ATOM 3742 O O . ASN B 1 259 ? 24.947 38.502 -37.289 1.00 12.93 259 ASN B O 1
ATOM 3747 N N . ALA B 1 260 ? 24.876 39.769 -35.430 1.00 10.89 260 ALA B N 1
ATOM 3748 C CA . ALA B 1 260 ? 23.449 39.539 -35.191 1.00 12.86 260 ALA B CA 1
ATOM 3749 C C . ALA B 1 260 ? 22.530 39.782 -36.384 1.00 13.49 260 ALA B C 1
ATOM 3750 O O . ALA B 1 260 ? 22.641 40.791 -37.076 1.00 15.38 260 ALA B O 1
ATOM 3752 N N . GLN B 1 261 ? 21.602 38.853 -36.590 1.00 15.87 261 GLN B N 1
ATOM 3753 C CA . GLN B 1 261 ? 20.648 38.925 -37.689 1.00 18.56 261 GLN B CA 1
ATOM 3754 C C . GLN B 1 261 ? 19.377 39.692 -37.326 1.00 18.84 261 GLN B C 1
ATOM 3755 O O . GLN B 1 261 ? 18.689 40.224 -38.203 1.00 20.54 261 GLN B O 1
ATOM 3761 N N . GLY B 1 262 ? 19.071 39.756 -36.035 1.00 15.07 262 GLY B N 1
ATOM 3762 C CA . GLY B 1 262 ? 17.874 40.453 -35.609 1.00 12.62 262 GLY B CA 1
ATOM 3763 C C . GLY B 1 262 ? 18.161 41.456 -34.513 1.00 9.80 262 GLY B C 1
ATOM 3764 O O . GLY B 1 262 ? 19.321 41.686 -34.173 1.00 9.04 262 GLY B O 1
ATOM 3765 N N . PRO B 1 263 ? 17.116 42.069 -33.939 1.00 9.19 263 PRO B N 1
ATOM 3766 C CA . PRO B 1 263 ? 17.264 43.059 -32.868 1.00 9.75 263 PRO B CA 1
ATOM 3767 C C . PRO B 1 263 ? 17.958 42.461 -31.645 1.00 9.07 263 PRO B C 1
ATOM 3768 O O . PRO B 1 263 ? 17.741 41.292 -31.302 1.00 9.01 263 PRO B O 1
ATOM 3772 N N . VAL B 1 264 ? 18.787 43.266 -30.992 1.00 8.20 264 VAL B N 1
ATOM 3773 C CA . VAL B 1 264 ? 19.501 42.832 -29.798 1.00 8.69 264 VAL B CA 1
ATOM 3774 C C . VAL B 1 264 ? 19.245 43.789 -28.632 1.00 9.17 264 VAL B C 1
ATOM 3775 O O . VAL B 1 264 ? 19.159 45.002 -28.815 1.00 10.02 264 VAL B O 1
ATOM 3779 N N . LEU B 1 265 ? 19.099 43.224 -27.437 1.00 8.12 265 LEU B N 1
ATOM 3780 C CA . LEU B 1 265 ? 18.890 44.006 -26.224 1.00 7.50 265 LEU B CA 1
ATOM 3781 C C . LEU B 1 265 ? 20.120 43.776 -25.354 1.00 9.30 265 LEU B C 1
ATOM 3782 O O . LEU B 1 265 ? 20.357 42.654 -24.910 1.00 10.11 265 LEU B O 1
ATOM 3787 N N . THR B 1 266 ? 20.908 44.824 -25.132 1.00 8.57 266 THR B N 1
ATOM 3788 C CA . THR B 1 266 ? 22.105 44.702 -24.301 1.00 8.54 266 THR B CA 1
ATOM 3789 C C . THR B 1 266 ? 21.879 45.413 -22.973 1.00 9.83 266 THR B C 1
ATOM 3790 O O . THR B 1 266 ? 21.133 46.388 -22.899 1.00 10.22 266 THR B O 1
ATOM 3794 N N . ALA B 1 267 ? 22.522 44.917 -21.924 1.00 10.89 267 ALA B N 1
ATOM 3795 C CA . ALA B 1 267 ? 22.391 45.505 -20.599 1.00 11.98 267 ALA B CA 1
ATOM 3796 C C . ALA B 1 267 ? 23.705 45.378 -19.848 1.00 14.19 267 ALA B C 1
ATOM 3797 O O . ALA B 1 267 ? 24.454 44.421 -20.045 1.00 11.92 267 ALA B O 1
ATOM 3799 N N . ARG B 1 268 ? 23.968 46.350 -18.982 1.00 16.73 268 ARG B N 1
ATOM 3800 C CA . ARG B 1 268 ? 25.184 46.377 -18.178 1.00 19.77 268 ARG B CA 1
ATOM 3801 C C . ARG B 1 268 ? 24.978 47.331 -17.006 1.00 21.43 268 ARG B C 1
ATOM 3802 O O . ARG B 1 268 ? 23.836 47.807 -16.833 1.00 23.22 268 ARG B O 1
#

Organism: Thermus thermophilus (strain ATCC 27634 / DSM 579 / HB8) (NCBI:txid300852)

CATH classification: 3.40.50.12370